Protein AF-A0A7J4R089-F1 (afdb_monomer_lite)

Secondary structure (DSSP, 8-state):
-GGGTSSB-TTPPEEEEEGGGGS-TT-S-----EEEEE------HHHHHHHHHHSEEPPPTTTGGGGT--SPSSBTTTBT-EE-GGGT--HHHHHS--S----S--SEEEEETTPBSSS-HHHHHHHT--SS-HHHHHHHS----TTB---EE-TT-EEEEEEEBPTTPPEEEEEEEPPPPTTSPPPEEEEEEE-TTSEEEEEEEE-TTSPEEEEETTS-TT-TTTS---S-SEEEEEE-TTTTTT--EEEEEEEEEE----SSTT-BSTT-SBEEEEEEEESB-S--SS---SSSSSS-TTT-SSTTS--TTT-SS-SSSPP-SS-SSS-TTT-S-TTPPTTS-B-TTSPBPPPPPPEEEE-HHHHT---SSEEEEEEEEE-SS-EEEEEEEEESSSSPPEEEEEEEEE-SS--EEEEEEHHHHTTTS---EEEEEEEEEEE----SSS---EEEEEPPPEEE-PPPP------------TTSSHHHHHHHHHHHHHHHHHHHHHTTS--

Sequence (511 aa):
MVQEGWLTGHNESLSEHNLGDRSPWFEPDTSQRTVLLGNGFVPSAPMTKALMSLSTTPLNEEFRNNGQGGSTAPNNYDGWGLLNLSEILDFERLKQTSEDIERPVSNVWIHDSYRLIGTNPSDHLAERKNDMQPIEYLMENVWDGTGAIGPFISTGDIFQQRFILQSDESLDVRLSFQAKPEPHLVDDVQLMVRLPDGRFAVGENYRQDGRSMLYYDFADHLNTTVFPSSNETTVGIHLDAGTLTDVDYVDVMVIGRYVAPGNQPGTLGVEGNRIGFALAVQGVEIDPLNHSDGDGDGISYEQDSCPFTNALGWDLDSDGCIDDNDADGVDDNVDACLLTPRQVPVEVSGCSQQNDAPRIFLDESVLMSHDNETISILFSILDDDVVNATIVLQSDGLPTKRVDVCSLLITNDSWKTCDVVIDQDFFPLNAEGNWTALILATDLNSSSWTTPASTSYRSDTLTIHPNEPVLATYRNSDSLPAIAILTSITVAVLLGFIAQYVAYRKEKEGI

pLDDT: mean 84.4, std 13.25, range [34.41, 98.44]

Foldseek 3Di:
DQQFQLAAAAPFDWDKDQQQVVDPPPDPQGARDIEIGGNGFDADPQQVLQVQLQQADWDDQCPPPPGPGWFIPPDPGQHSHHGHNCSQFPPVVNSDHDPDHYRRRFFKHKDWQLGFDPDHPVVVLVVQADPPHRPVSCVVDFALSPRGPDDWDFAFDKDKDKFFFAAQFKKKKKKAWDAADPPDDGFFKKKKKAFPVQKIFIWPAADSHRATDIDGNVDDPLPCVVVPGDNDRMTMHIGHNVNCVVTGMMMIMIHRNHQDAACDESGDHDRYRIIIMMMMMGRGGNDPPDFPQPCPQPHRPVQAPCSNDNQNPQDPPRSNDGDLQQPLPAGPVQAPCSNAHPPADADNNRHGDEADAKDKDWDCVQQADDPLFKGKTKIWIDHPAWKWKWKWKWAPDVVIDIFTFDIDTDDDTDIDITMDGQVPRCPPHHPAAKIKMKMKIWGPDPDPRYDIHIDIDIDDIHGRDHDDPPPPPPDDDPDDDPPPPVVVVVVVVVVVVVVVVVVVVCVVPDD

Radius of gyration: 45.49 Å; chains: 1; bounding box: 133×90×108 Å

Structure (mmCIF, N/CA/C/O backbone):
data_AF-A0A7J4R089-F1
#
_entry.id   AF-A0A7J4R089-F1
#
loop_
_atom_site.group_PDB
_atom_site.id
_atom_site.type_symbol
_atom_site.label_atom_id
_atom_site.label_alt_id
_atom_site.label_comp_id
_atom_site.label_asym_id
_atom_site.label_entity_id
_atom_site.label_seq_id
_atom_site.pdbx_PDB_ins_code
_atom_site.Cartn_x
_atom_site.Cartn_y
_atom_site.Cartn_z
_atom_site.occupancy
_atom_site.B_iso_or_equiv
_atom_site.auth_seq_id
_atom_site.auth_comp_id
_atom_site.auth_asym_id
_atom_site.auth_atom_id
_atom_site.pdbx_PDB_model_num
ATOM 1 N N . MET A 1 1 ? 16.498 4.284 -20.993 1.00 90.06 1 MET A N 1
ATOM 2 C CA . MET A 1 1 ? 16.612 4.635 -19.558 1.00 90.06 1 MET A CA 1
ATOM 3 C C . MET A 1 1 ? 16.460 3.411 -18.662 1.00 90.06 1 MET A C 1
ATOM 5 O O . MET A 1 1 ? 17.479 2.988 -18.142 1.00 90.06 1 MET A O 1
ATOM 9 N N . VAL A 1 2 ? 15.283 2.774 -18.546 1.00 93.88 2 VAL A N 1
ATOM 10 C CA . VAL A 1 2 ? 15.099 1.584 -17.671 1.00 93.88 2 VAL A CA 1
ATOM 11 C C . VAL A 1 2 ? 16.041 0.421 -18.022 1.00 93.88 2 VAL A C 1
ATOM 13 O O . VAL A 1 2 ? 16.812 -0.017 -17.179 1.00 93.88 2 VAL A O 1
ATOM 16 N N . GLN A 1 3 ? 16.066 -0.023 -19.286 1.00 92.75 3 GLN A N 1
ATOM 17 C CA . GLN A 1 3 ? 16.964 -1.102 -19.755 1.00 92.75 3 GLN A CA 1
ATOM 18 C C . GLN A 1 3 ? 18.449 -0.828 -19.526 1.00 92.75 3 GLN A C 1
ATOM 20 O O . GLN A 1 3 ? 19.247 -1.750 -19.449 1.00 92.75 3 GLN A O 1
ATOM 25 N N . GLU A 1 4 ? 18.815 0.444 -19.459 1.00 91.19 4 GLU A N 1
ATOM 26 C CA . GLU A 1 4 ? 20.197 0.876 -19.328 1.00 91.19 4 GLU A CA 1
ATOM 27 C C . GLU A 1 4 ? 20.597 1.172 -17.878 1.00 91.19 4 GLU A C 1
ATOM 29 O O . GLU A 1 4 ? 21.750 1.547 -17.666 1.00 91.19 4 GLU A O 1
ATOM 34 N N . GLY A 1 5 ? 19.668 1.028 -16.923 1.00 91.31 5 GLY A N 1
ATOM 35 C CA . GLY A 1 5 ? 19.924 1.206 -15.494 1.00 91.31 5 GLY A CA 1
ATOM 36 C C . GLY A 1 5 ? 19.805 2.636 -14.968 1.00 91.31 5 GLY A C 1
ATOM 37 O O . GLY A 1 5 ? 20.190 2.889 -13.834 1.00 91.31 5 GLY A O 1
ATOM 38 N N . TRP A 1 6 ? 19.293 3.581 -15.763 1.00 92.06 6 TRP A N 1
ATOM 39 C CA . TRP A 1 6 ? 19.149 4.986 -15.339 1.00 92.06 6 TRP A CA 1
ATOM 40 C C . TRP A 1 6 ? 18.052 5.208 -14.299 1.00 92.06 6 TRP A C 1
ATOM 42 O O . TRP A 1 6 ? 18.068 6.215 -13.605 1.00 92.06 6 TRP A O 1
ATOM 52 N N . LEU A 1 7 ? 17.077 4.302 -14.252 1.00 93.25 7 LEU A N 1
ATOM 53 C CA . LEU A 1 7 ? 15.963 4.310 -13.315 1.00 93.25 7 LEU A CA 1
ATOM 54 C C . LEU A 1 7 ? 15.980 2.971 -12.593 1.00 93.25 7 LEU A C 1
ATOM 56 O O . LEU A 1 7 ? 16.128 1.935 -13.249 1.00 93.25 7 LEU A O 1
ATOM 60 N N . THR A 1 8 ? 15.830 3.004 -11.276 1.00 88.25 8 THR A N 1
ATOM 61 C CA . THR A 1 8 ? 15.967 1.829 -10.413 1.00 88.25 8 THR A CA 1
ATOM 62 C C . THR A 1 8 ? 14.798 1.730 -9.447 1.00 88.25 8 THR A C 1
ATOM 64 O O . THR A 1 8 ? 14.272 2.747 -8.995 1.00 88.25 8 THR A O 1
ATOM 67 N N . GLY A 1 9 ? 14.408 0.502 -9.127 1.00 81.31 9 GLY A N 1
ATOM 68 C CA . GLY A 1 9 ? 13.539 0.209 -7.997 1.00 81.31 9 GLY A CA 1
ATOM 69 C C . GLY A 1 9 ? 14.310 0.049 -6.692 1.00 81.31 9 GLY A C 1
ATOM 70 O O . GLY A 1 9 ? 15.440 0.521 -6.548 1.00 81.31 9 GLY A O 1
ATOM 71 N N . HIS A 1 10 ? 13.679 -0.634 -5.740 1.00 69.00 10 HIS A N 1
ATOM 72 C CA . HIS A 1 10 ? 14.247 -0.893 -4.421 1.00 69.00 10 HIS A CA 1
ATOM 73 C C . HIS A 1 10 ? 15.416 -1.890 -4.496 1.00 69.00 10 HIS A C 1
ATOM 75 O O . HIS A 1 10 ? 15.342 -2.872 -5.238 1.00 69.00 10 HIS A O 1
ATOM 81 N N . ASN A 1 11 ? 16.473 -1.631 -3.719 1.00 66.75 11 ASN A N 1
ATOM 82 C CA . ASN A 1 11 ? 17.619 -2.525 -3.514 1.00 66.75 11 ASN A CA 1
ATOM 83 C C . ASN A 1 11 ? 18.284 -3.040 -4.813 1.00 66.75 11 ASN A C 1
ATOM 85 O O . ASN A 1 11 ? 18.638 -4.212 -4.961 1.00 66.75 11 ASN A O 1
ATOM 89 N N . GLU A 1 12 ? 18.428 -2.162 -5.811 1.00 75.38 12 GLU A N 1
ATOM 90 C CA . GLU A 1 12 ? 19.169 -2.491 -7.029 1.00 75.38 12 GLU A CA 1
ATOM 91 C C . GLU A 1 12 ? 20.666 -2.227 -6.865 1.00 75.38 12 GLU A C 1
ATOM 93 O O . GLU A 1 12 ? 21.086 -1.129 -6.498 1.00 75.38 12 GLU A O 1
ATOM 98 N N . SER A 1 13 ? 21.485 -3.219 -7.227 1.00 81.31 13 SER A N 1
ATOM 99 C CA . SER A 1 13 ? 22.936 -3.052 -7.280 1.00 81.31 13 SER A CA 1
ATOM 100 C C . SER A 1 13 ? 23.317 -2.011 -8.328 1.00 81.31 13 SER A C 1
ATOM 102 O O . SER A 1 13 ? 22.914 -2.127 -9.490 1.00 81.31 13 SER A O 1
ATOM 104 N N . LEU A 1 14 ? 24.151 -1.056 -7.933 1.00 86.94 14 LEU A N 1
ATOM 105 C CA . LEU A 1 14 ? 24.713 -0.063 -8.833 1.00 86.94 14 LEU A CA 1
ATOM 106 C C . LEU A 1 14 ? 26.119 -0.438 -9.283 1.00 86.94 14 LEU A C 1
ATOM 108 O O . LEU A 1 14 ? 26.914 -0.979 -8.513 1.00 86.94 14 LEU A O 1
ATOM 112 N N . SER A 1 15 ? 26.452 -0.050 -10.507 1.00 89.50 15 SER A N 1
ATOM 113 C CA . SER A 1 15 ? 27.813 -0.085 -11.026 1.00 89.50 15 SER A CA 1
ATOM 114 C C . SER A 1 15 ? 28.201 1.235 -11.673 1.00 89.50 15 SER A C 1
ATOM 116 O O . SER A 1 15 ? 27.365 1.977 -12.191 1.00 89.50 15 SER A O 1
ATOM 118 N N . GLU A 1 16 ? 29.498 1.519 -11.651 1.00 91.44 16 GLU A N 1
ATOM 119 C CA . GLU A 1 16 ? 30.081 2.674 -12.320 1.00 91.44 16 GLU A CA 1
ATOM 120 C C . GLU A 1 16 ? 30.037 2.513 -13.844 1.00 91.44 16 GLU A C 1
ATOM 122 O O . GLU A 1 16 ? 30.461 1.497 -14.400 1.00 91.44 16 GLU A O 1
ATOM 127 N N . HIS A 1 17 ? 29.565 3.548 -14.535 1.00 90.06 17 HIS A N 1
ATOM 128 C CA . HIS A 1 17 ? 29.560 3.626 -15.991 1.00 90.06 17 HIS A CA 1
ATOM 129 C C . HIS A 1 17 ? 30.117 4.963 -16.466 1.00 90.06 17 HIS A C 1
ATOM 131 O O . HIS A 1 17 ? 29.687 6.020 -16.010 1.00 90.06 17 HIS A O 1
ATOM 137 N N . ASN A 1 18 ? 31.032 4.918 -17.433 1.00 88.12 18 ASN A N 1
ATOM 138 C CA . ASN A 1 18 ? 31.527 6.112 -18.106 1.00 88.12 18 ASN A CA 1
ATOM 139 C C . ASN A 1 18 ? 30.521 6.559 -19.182 1.00 88.12 18 ASN A C 1
ATOM 141 O O . ASN A 1 18 ? 30.141 5.775 -20.056 1.00 88.12 18 ASN A O 1
ATOM 145 N N . LEU A 1 19 ? 30.085 7.820 -19.126 1.00 84.75 19 LEU A N 1
ATOM 146 C CA . LEU A 1 19 ? 29.141 8.385 -20.096 1.00 84.75 19 LEU A CA 1
ATOM 147 C C . LEU A 1 19 ? 29.728 8.510 -21.508 1.00 84.75 19 LEU A C 1
ATOM 149 O O . LEU A 1 19 ? 28.985 8.448 -22.491 1.00 84.75 19 LEU A O 1
ATOM 153 N N . GLY A 1 20 ? 31.050 8.620 -21.631 1.00 79.56 20 GLY A N 1
ATOM 154 C CA . GLY A 1 20 ? 31.743 8.625 -22.914 1.00 79.56 20 GLY A CA 1
ATOM 155 C C . GLY A 1 20 ? 31.517 7.348 -23.720 1.00 79.56 20 GLY A C 1
ATOM 156 O O . GLY A 1 20 ? 31.314 7.421 -24.929 1.00 79.56 20 GLY A O 1
ATOM 157 N N . ASP A 1 21 ? 31.429 6.198 -23.050 1.00 80.50 21 ASP A N 1
ATOM 158 C CA . ASP A 1 21 ? 31.185 4.903 -23.698 1.00 80.50 21 ASP A CA 1
ATOM 159 C C . ASP A 1 21 ? 29.719 4.709 -24.122 1.00 80.50 21 ASP A C 1
ATOM 161 O O . ASP A 1 21 ? 29.405 3.826 -24.922 1.00 80.50 21 ASP A O 1
ATOM 165 N N . ARG A 1 22 ? 28.810 5.532 -23.585 1.00 77.81 22 ARG A N 1
ATOM 166 C CA . ARG A 1 22 ? 27.362 5.487 -23.850 1.00 77.81 22 ARG A CA 1
ATOM 167 C C . ARG A 1 22 ? 26.871 6.631 -24.735 1.00 77.81 22 ARG A C 1
ATOM 169 O O . ARG A 1 22 ? 25.691 6.678 -25.079 1.00 77.81 22 ARG A O 1
ATOM 176 N N . SER A 1 23 ? 27.753 7.552 -25.109 1.00 74.00 23 SER A N 1
ATOM 177 C CA . SER A 1 23 ? 27.382 8.699 -25.929 1.00 74.00 23 SER A CA 1
ATOM 178 C C . SER A 1 23 ? 27.020 8.257 -27.355 1.00 74.00 23 SER A C 1
ATOM 180 O O . SER A 1 23 ? 27.708 7.411 -27.935 1.00 74.00 23 SER A O 1
ATOM 182 N N . PRO A 1 24 ? 25.951 8.809 -27.961 1.00 76.81 24 PRO A N 1
ATOM 183 C CA . PRO A 1 24 ? 25.612 8.519 -29.347 1.00 76.81 24 PRO A CA 1
ATOM 184 C C . PRO A 1 24 ? 26.762 8.880 -30.289 1.00 76.81 24 PRO A C 1
ATOM 186 O O . PRO A 1 24 ? 27.432 9.891 -30.112 1.00 76.81 24 PRO A O 1
ATOM 189 N N . TRP A 1 25 ? 26.927 8.108 -31.364 1.00 76.25 25 TRP A N 1
ATOM 190 C CA . TRP A 1 25 ? 28.008 8.286 -32.347 1.00 76.25 25 TRP A CA 1
ATOM 191 C C . TRP A 1 25 ? 28.062 9.675 -33.017 1.00 76.25 25 TRP A C 1
ATOM 193 O O . TRP A 1 25 ? 29.055 10.001 -33.665 1.00 76.25 25 TRP A O 1
ATOM 203 N N . PHE A 1 26 ? 26.990 10.464 -32.918 1.00 78.38 26 PHE A N 1
ATOM 204 C CA . PHE A 1 26 ? 26.873 11.803 -33.495 1.00 78.38 26 PHE A CA 1
ATOM 205 C C . PHE A 1 26 ? 27.144 12.938 -32.496 1.00 78.38 26 PHE A C 1
ATOM 207 O O . PHE A 1 26 ? 27.123 14.092 -32.919 1.00 78.38 26 PHE A O 1
ATOM 214 N N . GLU A 1 27 ? 27.386 12.645 -31.214 1.00 74.50 27 GLU A N 1
ATOM 215 C CA . GLU A 1 27 ? 27.760 13.649 -30.212 1.00 74.50 27 GLU A CA 1
ATOM 216 C C . GLU A 1 27 ? 29.289 13.805 -30.162 1.00 74.50 27 GLU A C 1
ATOM 218 O O . GLU A 1 27 ? 29.989 12.870 -29.766 1.00 74.50 27 GLU A O 1
ATOM 223 N N . PRO A 1 28 ? 29.842 14.948 -30.616 1.00 62.72 28 PRO A N 1
ATOM 224 C CA . PRO A 1 28 ? 31.286 15.142 -30.708 1.00 62.72 28 PRO A CA 1
ATOM 225 C C . PRO A 1 28 ? 31.948 15.475 -29.365 1.00 62.72 28 PRO A C 1
ATOM 227 O O . PRO A 1 28 ? 33.174 15.399 -29.287 1.00 62.72 28 PRO A O 1
ATOM 230 N N . ASP A 1 29 ? 31.174 15.863 -28.345 1.00 65.62 29 ASP A N 1
ATOM 231 C CA . AS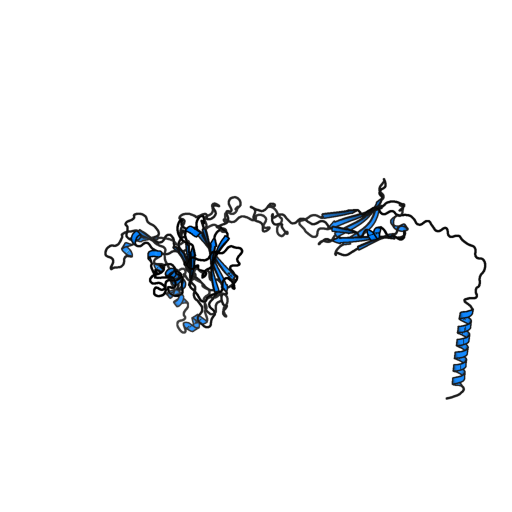P A 1 29 ? 31.678 16.305 -27.042 1.00 65.62 29 ASP A CA 1
ATOM 232 C C . ASP A 1 29 ? 31.126 15.409 -25.929 1.00 65.62 29 ASP A C 1
ATOM 234 O O . ASP A 1 29 ? 30.063 15.638 -25.352 1.00 65.62 29 ASP A O 1
ATOM 238 N N . THR A 1 30 ? 31.826 14.306 -25.680 1.00 62.72 30 THR A N 1
A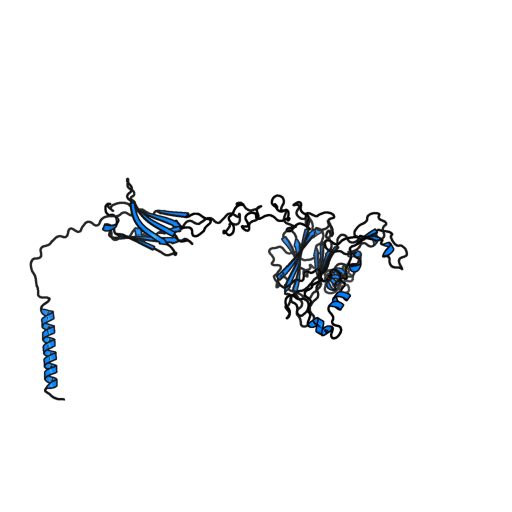TOM 239 C CA . THR A 1 30 ? 31.412 13.320 -24.683 1.00 62.72 30 THR A CA 1
ATOM 240 C C . THR A 1 30 ? 31.969 13.699 -23.316 1.00 62.72 30 THR A C 1
ATOM 242 O O . THR A 1 30 ? 33.193 13.687 -23.130 1.00 62.72 30 THR A O 1
ATOM 245 N N . SER A 1 31 ? 31.102 13.987 -22.343 1.00 65.00 31 SER A N 1
ATOM 246 C CA . SER A 1 31 ? 31.549 14.161 -20.961 1.00 65.00 31 SER A CA 1
ATOM 247 C C . SER A 1 31 ? 32.170 12.847 -20.464 1.00 65.00 31 SER A C 1
ATOM 249 O O . SER A 1 31 ? 31.567 11.779 -20.536 1.00 65.00 31 SER A O 1
ATOM 251 N N . GLN A 1 32 ? 33.408 12.904 -19.966 1.00 71.75 32 GLN A N 1
ATOM 252 C CA . GLN A 1 32 ? 34.131 11.748 -19.404 1.00 71.75 32 GLN A CA 1
ATOM 253 C C . GLN A 1 32 ? 33.674 11.426 -17.969 1.00 71.75 32 GLN A C 1
ATOM 255 O O . GLN A 1 32 ? 34.453 10.946 -17.149 1.00 71.75 32 GLN A O 1
ATOM 260 N N . ARG A 1 33 ? 32.425 11.763 -17.637 1.00 83.75 33 ARG A N 1
ATOM 261 C CA . ARG A 1 33 ? 31.875 11.628 -16.292 1.00 83.75 33 ARG A CA 1
ATOM 262 C C . ARG A 1 33 ? 31.498 10.172 -16.032 1.00 83.75 33 ARG A C 1
ATOM 264 O O . ARG A 1 33 ? 30.890 9.523 -16.884 1.00 83.75 33 ARG A O 1
ATOM 271 N N . THR A 1 34 ? 31.824 9.688 -14.841 1.00 87.62 34 THR A N 1
ATOM 272 C CA . THR A 1 34 ? 31.369 8.388 -14.340 1.00 87.62 34 THR A CA 1
ATOM 273 C C . THR A 1 34 ? 30.091 8.575 -13.526 1.00 87.62 34 THR A C 1
ATOM 275 O O . THR A 1 34 ? 29.988 9.512 -12.737 1.00 87.62 34 THR A O 1
ATOM 278 N N . VAL A 1 35 ? 29.111 7.699 -13.729 1.00 89.00 35 VAL A N 1
ATOM 279 C CA . VAL A 1 35 ? 27.814 7.710 -13.035 1.00 89.00 35 VAL A CA 1
ATOM 280 C C . VAL A 1 35 ? 27.480 6.328 -12.480 1.00 89.00 35 VAL A C 1
ATOM 282 O O . VAL A 1 35 ? 27.971 5.323 -12.997 1.00 89.00 35 VAL A O 1
ATOM 285 N N . LEU A 1 36 ? 26.626 6.273 -11.457 1.00 88.88 36 LEU A N 1
ATOM 286 C CA . LEU A 1 36 ? 26.082 5.022 -10.924 1.00 88.88 36 LEU A CA 1
ATOM 287 C C . LEU A 1 36 ? 24.778 4.675 -11.644 1.00 88.88 36 LEU A C 1
ATOM 289 O O . LEU A 1 36 ? 23.828 5.456 -11.604 1.00 88.88 36 LEU A O 1
ATOM 293 N N . LEU A 1 37 ? 24.731 3.507 -12.286 1.00 90.81 37 LEU A N 1
ATOM 294 C CA . LEU A 1 37 ? 23.523 2.967 -12.923 1.00 90.81 37 LEU A CA 1
ATOM 295 C C . LEU A 1 37 ? 23.240 1.564 -12.385 1.00 90.81 37 LEU A C 1
ATOM 297 O O . LEU A 1 37 ? 24.166 0.839 -12.023 1.00 90.81 37 LEU A O 1
ATOM 301 N N . GLY A 1 38 ? 21.966 1.182 -12.354 1.00 89.94 38 GLY A N 1
ATOM 302 C CA . GLY A 1 38 ? 21.552 -0.181 -12.034 1.00 89.94 38 GLY A CA 1
ATOM 303 C C . GLY A 1 38 ? 21.805 -1.168 -13.178 1.00 89.94 38 GLY A C 1
ATOM 304 O O . GLY A 1 38 ? 22.219 -0.800 -14.278 1.00 89.94 38 GLY A O 1
ATOM 305 N N . ASN A 1 39 ? 21.471 -2.439 -12.952 1.00 89.00 39 ASN A N 1
ATOM 306 C CA . ASN A 1 39 ? 21.566 -3.475 -13.992 1.00 89.00 39 ASN A CA 1
ATOM 307 C C . ASN A 1 39 ? 20.574 -3.258 -15.147 1.00 89.00 39 ASN A C 1
ATOM 309 O O . ASN A 1 39 ? 20.818 -3.698 -16.269 1.00 89.00 39 ASN A O 1
ATOM 313 N N . GLY A 1 40 ? 19.453 -2.586 -14.864 1.00 91.25 40 GLY A N 1
ATOM 314 C CA . GLY A 1 40 ? 18.374 -2.368 -15.818 1.00 91.25 40 GLY A CA 1
ATOM 315 C C . GLY A 1 40 ? 17.572 -3.633 -16.136 1.00 91.25 40 GLY A C 1
ATOM 316 O O . GLY A 1 40 ? 17.917 -4.754 -15.760 1.00 91.25 40 GLY A O 1
ATOM 317 N N . PHE A 1 41 ? 16.441 -3.440 -16.808 1.00 93.31 41 PHE A N 1
ATOM 318 C CA . PHE A 1 41 ? 15.572 -4.520 -17.279 1.00 93.31 41 PHE A CA 1
ATOM 319 C C . PHE A 1 41 ? 14.690 -4.041 -18.436 1.00 93.31 41 PHE A C 1
ATOM 321 O O . PHE A 1 41 ? 14.542 -2.841 -18.670 1.00 93.31 41 PHE A O 1
ATOM 328 N N . VAL A 1 42 ? 14.091 -4.974 -19.181 1.00 95.31 42 VAL A N 1
ATOM 329 C CA . VAL A 1 42 ? 13.112 -4.638 -20.225 1.00 95.31 42 VAL A CA 1
ATOM 330 C C . VAL A 1 42 ? 11.795 -4.215 -19.560 1.00 95.31 42 VAL A C 1
ATOM 332 O O . VAL A 1 42 ? 11.148 -5.078 -18.968 1.00 95.31 42 VAL A O 1
ATOM 335 N N . PRO A 1 43 ? 11.384 -2.932 -19.640 1.00 95.81 43 PRO A N 1
ATOM 336 C CA . PRO A 1 43 ? 10.177 -2.471 -18.970 1.00 95.81 43 PRO A CA 1
ATOM 337 C C . PRO A 1 43 ? 8.931 -3.046 -19.634 1.00 95.81 43 PRO A C 1
ATOM 339 O O . PRO A 1 43 ? 8.863 -3.213 -20.856 1.00 95.81 43 PRO A O 1
ATOM 342 N N . SER A 1 44 ? 7.908 -3.282 -18.827 1.00 96.25 44 SER A N 1
ATOM 343 C CA . SER A 1 44 ? 6.578 -3.616 -19.299 1.00 96.25 44 SER A CA 1
ATOM 344 C C . SER A 1 44 ? 5.895 -2.415 -19.959 1.00 96.25 44 SER A C 1
ATOM 346 O O . SER A 1 44 ? 6.308 -1.254 -19.826 1.00 96.25 44 SER A O 1
ATOM 348 N N . ALA A 1 45 ? 4.811 -2.684 -20.691 1.00 96.31 45 ALA A N 1
ATOM 349 C CA . ALA A 1 45 ? 3.983 -1.618 -21.248 1.00 96.31 45 ALA A CA 1
ATOM 350 C C . ALA A 1 45 ? 3.408 -0.690 -20.151 1.00 96.31 45 ALA A C 1
ATOM 352 O O . ALA A 1 45 ? 3.509 0.525 -20.328 1.00 96.31 45 ALA A O 1
ATOM 353 N N . PRO A 1 46 ? 2.886 -1.202 -19.013 1.00 97.69 46 PRO A N 1
ATOM 354 C CA . PRO A 1 46 ? 2.541 -0.377 -17.857 1.00 97.69 46 PRO A CA 1
ATOM 355 C C . PRO A 1 46 ? 3.681 0.516 -17.372 1.00 97.69 46 PRO A C 1
ATOM 357 O O . PRO A 1 46 ? 3.485 1.718 -17.235 1.00 97.69 46 PRO A O 1
ATOM 360 N N . MET A 1 47 ? 4.887 -0.026 -17.182 1.00 97.94 47 MET A N 1
ATOM 361 C CA . MET A 1 47 ? 6.026 0.769 -16.702 1.00 97.94 47 MET A CA 1
ATOM 362 C C . MET A 1 47 ? 6.375 1.897 -17.671 1.00 97.94 47 MET A C 1
ATOM 364 O O . MET A 1 47 ? 6.580 3.043 -17.276 1.00 97.94 47 MET A O 1
ATOM 368 N N . THR A 1 48 ? 6.355 1.594 -18.967 1.00 97.06 48 THR A N 1
ATOM 369 C CA . THR A 1 48 ? 6.579 2.602 -20.005 1.00 97.06 48 THR A CA 1
ATOM 370 C C . THR A 1 48 ? 5.517 3.705 -19.953 1.00 97.06 48 THR A C 1
ATOM 372 O O . THR A 1 48 ? 5.867 4.880 -20.014 1.00 97.06 48 THR A O 1
ATOM 375 N N . LYS A 1 49 ? 4.232 3.353 -19.800 1.00 97.25 49 LYS A N 1
ATOM 376 C CA . LYS A 1 49 ? 3.136 4.329 -19.672 1.00 97.25 49 LYS A CA 1
ATOM 377 C C . LYS A 1 49 ? 3.270 5.190 -18.416 1.00 97.25 49 LYS A C 1
ATOM 379 O O . LYS A 1 49 ? 3.157 6.408 -18.525 1.00 97.25 49 LYS A O 1
ATOM 384 N N . ALA A 1 50 ? 3.545 4.579 -17.263 1.00 98.00 50 ALA A N 1
ATOM 385 C CA . ALA A 1 50 ? 3.725 5.287 -15.998 1.00 98.00 50 ALA A CA 1
ATOM 386 C C . ALA A 1 50 ? 4.848 6.329 -16.116 1.00 98.00 50 ALA A C 1
ATOM 388 O O . ALA A 1 50 ? 4.622 7.512 -15.868 1.00 98.00 50 ALA A O 1
ATOM 389 N N . LEU A 1 51 ? 6.017 5.930 -16.624 1.00 97.81 51 LEU A N 1
ATOM 390 C CA . LEU A 1 51 ? 7.149 6.837 -16.827 1.00 97.81 51 LEU A CA 1
ATOM 391 C C . LEU A 1 51 ? 6.888 7.914 -17.880 1.00 97.81 51 LEU A C 1
ATOM 393 O O . LEU A 1 51 ? 7.280 9.063 -17.686 1.00 97.81 51 LEU A O 1
ATOM 397 N N . MET A 1 52 ? 6.209 7.582 -18.981 1.00 96.38 52 MET A N 1
ATOM 398 C CA . MET A 1 52 ? 5.815 8.581 -19.979 1.00 96.38 52 MET A CA 1
ATOM 399 C C . MET A 1 52 ? 4.869 9.623 -19.386 1.00 96.38 52 MET A C 1
ATOM 401 O O . MET A 1 52 ? 5.026 10.791 -19.698 1.00 96.38 52 MET A O 1
ATOM 405 N N . SER A 1 53 ? 3.929 9.218 -18.526 1.00 96.00 53 SER A N 1
ATOM 406 C CA . SER A 1 53 ? 3.005 10.133 -17.835 1.00 96.00 53 SER A CA 1
ATOM 407 C C . SER A 1 53 ? 3.637 10.917 -16.681 1.00 96.00 53 SER A C 1
ATOM 409 O O . SER A 1 53 ? 3.070 11.910 -16.229 1.00 96.00 53 SER A O 1
ATOM 411 N N . LEU A 1 54 ? 4.777 10.452 -16.166 1.00 96.56 54 LEU A N 1
ATOM 412 C CA . LEU A 1 54 ? 5.568 11.149 -15.153 1.00 96.56 54 LEU A CA 1
ATOM 413 C C . LEU A 1 54 ? 6.470 12.205 -15.807 1.00 96.56 54 LEU A C 1
ATOM 415 O O . LEU A 1 54 ? 6.593 13.315 -15.316 1.00 96.56 54 LEU A O 1
ATOM 419 N N . SER A 1 55 ? 7.043 11.881 -16.969 1.00 96.06 55 SER A N 1
ATOM 420 C CA . SER A 1 55 ? 7.940 12.755 -17.738 1.00 96.06 55 SER A CA 1
ATOM 421 C C . SER A 1 55 ? 7.197 13.744 -18.637 1.00 96.06 55 SER A C 1
ATOM 423 O O . SER A 1 55 ? 7.548 13.903 -19.804 1.00 96.06 55 SER A O 1
ATOM 425 N N . THR A 1 56 ? 6.151 14.402 -18.141 1.00 94.94 56 THR A N 1
ATOM 426 C CA . THR A 1 56 ? 5.384 15.384 -18.923 1.00 94.94 56 THR A CA 1
ATOM 427 C C . THR A 1 56 ? 5.390 16.763 -18.293 1.00 94.94 56 THR A C 1
ATOM 429 O O . THR A 1 56 ? 5.099 16.902 -17.111 1.00 94.94 56 THR A O 1
ATOM 432 N N . THR A 1 57 ? 5.567 17.794 -19.114 1.00 92.88 57 THR A N 1
ATOM 433 C CA . THR A 1 57 ? 5.320 19.182 -18.718 1.00 92.88 57 THR A CA 1
ATOM 434 C C . THR A 1 57 ? 3.891 19.586 -19.112 1.00 92.88 57 THR A C 1
ATOM 436 O O . THR A 1 57 ? 3.496 19.384 -20.271 1.00 92.88 57 THR A O 1
ATOM 439 N N . PRO A 1 58 ? 3.096 20.190 -18.211 1.00 90.06 58 PRO A N 1
ATOM 440 C CA . PRO A 1 58 ? 1.784 20.726 -18.561 1.00 90.06 58 PRO A CA 1
ATOM 441 C C . PRO A 1 58 ? 1.865 21.805 -19.651 1.00 90.06 58 PRO A C 1
ATOM 443 O O . PRO A 1 58 ? 2.759 22.650 -19.652 1.00 90.06 58 PRO A O 1
ATOM 446 N N . LEU A 1 59 ? 0.896 21.817 -20.570 1.00 89.00 59 LEU A N 1
ATOM 447 C CA . LEU A 1 59 ? 0.796 22.862 -21.592 1.00 89.00 59 LEU A CA 1
ATOM 448 C C . LEU A 1 59 ? 0.425 24.211 -20.964 1.00 89.00 59 LEU A C 1
ATOM 450 O O . LEU A 1 59 ? -0.439 24.280 -20.085 1.00 89.00 59 LEU A O 1
ATOM 454 N N . ASN A 1 60 ? 1.023 25.293 -21.467 1.00 87.19 60 ASN A N 1
ATOM 455 C CA . ASN A 1 60 ? 0.644 26.655 -21.088 1.00 87.19 60 ASN A CA 1
ATOM 456 C C . ASN A 1 60 ? -0.820 26.948 -21.451 1.00 87.19 60 ASN A C 1
ATOM 458 O O . ASN A 1 60 ? -1.345 26.436 -22.443 1.00 87.19 60 ASN A O 1
ATOM 462 N N . GLU A 1 61 ? -1.455 27.841 -20.687 1.00 85.62 61 GLU A N 1
ATOM 463 C CA . GLU A 1 61 ? -2.866 28.219 -20.864 1.00 85.62 61 GLU A CA 1
ATOM 464 C C . GLU A 1 61 ? -3.185 28.713 -22.289 1.00 85.62 61 GLU A C 1
ATOM 466 O O . GLU A 1 61 ? -4.261 28.428 -22.809 1.00 85.62 61 GLU A O 1
ATOM 471 N N . GLU A 1 62 ? -2.227 29.369 -22.956 1.00 88.06 62 GLU A N 1
ATOM 472 C CA . GLU A 1 62 ? -2.351 29.846 -24.345 1.00 88.06 62 GLU A CA 1
ATOM 473 C C . GLU A 1 62 ? -2.565 28.718 -25.372 1.00 88.06 62 GLU A C 1
ATOM 475 O O . GLU A 1 62 ? -3.178 28.945 -26.412 1.00 88.06 62 GLU A O 1
ATOM 480 N N . PHE A 1 63 ? -2.085 27.503 -25.098 1.00 86.62 63 PHE A N 1
ATOM 481 C CA . PHE A 1 63 ? -2.202 26.360 -26.013 1.00 86.62 63 PHE A CA 1
ATOM 482 C C . PHE A 1 63 ? -3.263 25.352 -25.570 1.00 86.62 63 PHE A C 1
ATOM 484 O O . PHE A 1 63 ? -3.829 24.637 -26.399 1.00 86.62 63 PHE A O 1
ATOM 491 N N . ARG A 1 64 ? -3.567 25.327 -24.272 1.00 86.31 64 ARG A N 1
ATOM 492 C CA . ARG A 1 64 ? -4.538 24.423 -23.659 1.00 86.31 64 ARG A CA 1
ATOM 493 C C . ARG A 1 64 ? -5.921 24.564 -24.284 1.00 86.31 64 ARG A C 1
ATOM 495 O O . ARG A 1 64 ? -6.417 25.680 -24.459 1.00 86.31 64 ARG A O 1
ATOM 502 N N . ASN A 1 65 ? -6.545 23.430 -24.611 1.00 84.88 65 ASN A N 1
ATOM 503 C CA . ASN A 1 65 ? -7.870 23.382 -25.243 1.00 84.88 65 ASN A CA 1
ATOM 504 C C . ASN A 1 65 ? -7.971 24.329 -26.463 1.00 84.88 65 ASN A C 1
ATOM 506 O O . ASN A 1 65 ? -8.887 25.145 -26.575 1.00 84.88 65 ASN A O 1
ATOM 510 N N . ASN A 1 66 ? -6.976 24.276 -27.357 1.00 83.25 66 ASN A N 1
ATOM 511 C CA . ASN A 1 66 ? -6.858 25.170 -28.518 1.00 83.25 66 ASN A CA 1
ATOM 512 C C . ASN A 1 66 ? -6.874 26.671 -28.148 1.00 83.25 66 ASN A C 1
ATOM 514 O O . ASN A 1 66 ? -7.473 27.485 -28.853 1.00 83.25 66 ASN A O 1
ATOM 518 N N . GLY A 1 67 ? -6.245 27.026 -27.026 1.00 82.44 67 GLY A N 1
ATOM 519 C CA . GLY A 1 67 ? -6.154 28.397 -26.515 1.00 82.44 67 GLY A CA 1
ATOM 520 C C . GLY A 1 67 ? -7.409 28.920 -25.824 1.00 82.44 67 GLY A C 1
ATOM 521 O O . GLY A 1 67 ? -7.557 30.127 -25.644 1.00 82.44 67 GLY A O 1
ATOM 522 N N . GLN A 1 68 ? -8.318 28.028 -25.425 1.00 83.12 68 GLN A N 1
ATOM 523 C CA . GLN A 1 68 ? -9.452 28.375 -24.565 1.00 83.12 68 GLN A CA 1
ATOM 524 C C . GLN A 1 68 ? -9.141 28.229 -23.068 1.00 83.12 68 GLN A C 1
ATOM 526 O O . GLN A 1 68 ? -10.025 28.461 -22.243 1.00 83.12 68 GLN A O 1
ATOM 531 N N . GLY A 1 69 ? -7.908 27.854 -22.711 1.00 81.00 69 GLY A N 1
ATOM 532 C CA . GLY A 1 69 ? -7.503 27.626 -21.328 1.00 81.00 69 GLY A CA 1
ATOM 533 C C . GLY A 1 69 ? -8.216 26.419 -20.711 1.00 81.00 69 GLY A C 1
ATOM 534 O O . GLY A 1 69 ? -8.609 25.482 -21.408 1.00 81.00 69 GLY A O 1
ATOM 535 N N . GLY A 1 70 ? -8.376 26.423 -19.388 1.00 78.88 70 GLY A N 1
ATOM 536 C CA . GLY A 1 70 ? -9.019 25.339 -18.635 1.00 78.88 70 GLY A CA 1
ATOM 537 C C . GLY A 1 70 ? -8.124 24.758 -17.543 1.00 78.88 70 GLY A C 1
ATOM 538 O O . GLY A 1 70 ? -7.086 25.336 -17.213 1.00 78.88 70 GLY A O 1
ATOM 539 N N . SER A 1 71 ? -8.526 23.618 -16.978 1.00 80.25 71 SER A N 1
ATOM 540 C CA . SER A 1 71 ? -7.770 22.955 -15.910 1.00 80.25 71 SER A CA 1
ATOM 541 C C . SER A 1 71 ? -6.412 22.467 -16.403 1.00 80.25 71 SER A C 1
ATOM 543 O O . SER A 1 71 ? -6.289 22.004 -17.535 1.00 80.25 71 SER A O 1
ATOM 545 N N . THR A 1 72 ? -5.381 22.567 -15.565 1.00 84.69 72 THR A N 1
ATOM 546 C CA . THR A 1 72 ? -4.062 22.023 -15.929 1.00 84.69 72 THR A CA 1
ATOM 547 C C . THR A 1 72 ? -4.086 20.493 -15.984 1.00 84.69 72 THR A C 1
ATOM 549 O O . THR A 1 72 ? -5.098 19.877 -15.649 1.00 84.69 72 THR A O 1
ATOM 552 N N . ALA A 1 73 ? -3.008 19.893 -16.487 1.00 83.06 73 ALA A N 1
ATOM 553 C CA . ALA A 1 73 ? -2.897 18.445 -16.595 1.00 83.06 73 ALA A CA 1
ATOM 554 C C . ALA A 1 73 ? -2.994 17.767 -15.205 1.00 83.06 73 ALA A C 1
ATOM 556 O O . ALA A 1 73 ? -2.474 18.323 -14.236 1.00 83.06 73 ALA A O 1
ATOM 557 N N . PRO A 1 74 ? -3.630 16.585 -15.105 1.00 88.69 74 PRO A N 1
ATOM 558 C CA . PRO A 1 74 ? -4.251 15.848 -16.203 1.00 88.69 74 PRO A CA 1
ATOM 559 C C . PRO A 1 74 ? -5.609 16.426 -16.638 1.00 88.69 74 PRO A C 1
ATOM 561 O O . PRO A 1 74 ? -6.423 16.851 -15.819 1.00 88.69 74 PRO A O 1
ATOM 564 N N . ASN A 1 75 ? -5.873 16.442 -17.949 1.00 87.44 75 ASN A N 1
ATOM 565 C CA . ASN A 1 75 ? -7.171 16.848 -18.498 1.00 87.44 75 ASN A CA 1
ATOM 566 C C . ASN A 1 75 ? -7.491 16.136 -19.829 1.00 87.44 75 ASN A C 1
ATOM 568 O O . ASN A 1 75 ? -6.618 15.562 -20.473 1.00 87.44 75 ASN A O 1
ATOM 572 N N . ASN A 1 76 ? -8.749 16.205 -20.272 1.00 86.88 76 ASN A N 1
ATOM 573 C CA . ASN A 1 76 ? -9.228 15.480 -21.461 1.00 86.88 76 ASN A CA 1
ATOM 574 C C . ASN A 1 76 ? -8.631 15.952 -22.801 1.00 86.88 76 ASN A C 1
ATOM 576 O O . ASN A 1 76 ? -8.800 15.266 -23.807 1.00 86.88 76 ASN A O 1
ATOM 580 N N . TYR A 1 77 ? -8.006 17.129 -22.849 1.00 87.06 77 TYR A N 1
ATOM 581 C CA . TYR A 1 77 ? -7.447 17.703 -24.076 1.00 87.06 77 TYR A CA 1
ATOM 582 C C . TYR A 1 77 ? -5.948 17.437 -24.190 1.00 87.06 77 TYR A C 1
ATOM 584 O O . TYR A 1 77 ? -5.467 17.034 -25.246 1.00 87.06 77 TYR A O 1
ATOM 592 N N . ASP A 1 78 ? -5.234 17.641 -23.089 1.00 88.25 78 ASP A N 1
ATOM 593 C CA . ASP A 1 78 ? -3.777 17.592 -23.028 1.00 88.25 78 ASP A CA 1
ATOM 594 C C . ASP A 1 78 ? -3.269 16.230 -22.520 1.00 88.25 78 ASP A C 1
ATOM 596 O O . ASP A 1 78 ? -2.072 15.947 -22.585 1.00 88.25 78 ASP A O 1
ATOM 600 N N . GLY A 1 79 ? -4.162 15.387 -21.987 1.00 90.88 79 GLY A N 1
ATOM 601 C CA . GLY A 1 79 ? -3.787 14.188 -21.248 1.00 90.88 79 GLY A CA 1
ATOM 602 C C . GLY A 1 79 ? -2.935 14.566 -20.040 1.00 90.88 79 GLY A C 1
ATOM 603 O O . GLY A 1 79 ? -3.294 15.468 -19.283 1.00 90.88 79 GLY A O 1
ATOM 604 N N . TRP A 1 80 ? -1.787 13.905 -19.898 1.00 92.00 80 TRP A N 1
ATOM 605 C CA . TRP A 1 80 ? -0.783 14.198 -18.870 1.00 92.00 80 TRP A CA 1
ATOM 606 C C . TRP A 1 80 ? 0.109 15.406 -19.204 1.00 92.00 80 TRP A C 1
ATOM 608 O O . TRP A 1 80 ? 0.742 15.961 -18.313 1.00 92.00 80 TRP A O 1
ATOM 618 N N . GLY A 1 81 ? 0.109 15.874 -20.455 1.00 92.31 81 GLY A N 1
ATOM 619 C CA . GLY A 1 81 ? 0.941 16.982 -20.920 1.00 92.31 81 GLY A CA 1
ATOM 620 C C . GLY A 1 81 ? 1.886 16.580 -22.052 1.00 92.31 81 GLY A C 1
ATOM 621 O O . GLY A 1 81 ? 1.733 15.537 -22.689 1.00 92.31 81 GLY A O 1
ATOM 622 N N . LEU A 1 82 ? 2.868 17.439 -22.328 1.00 92.94 82 LEU A N 1
ATOM 623 C CA . LEU A 1 82 ? 3.865 17.219 -23.372 1.00 92.94 82 LEU A CA 1
ATOM 624 C C . LEU A 1 82 ? 5.054 16.442 -22.806 1.00 92.94 82 LEU A C 1
ATOM 626 O O . LEU A 1 82 ? 5.639 16.865 -21.814 1.00 92.94 82 LEU A O 1
ATOM 630 N N . LEU A 1 83 ? 5.445 15.350 -23.466 1.00 95.31 83 LEU A N 1
ATOM 631 C CA . LEU A 1 83 ? 6.613 14.559 -23.072 1.00 95.31 83 LEU A CA 1
ATOM 632 C C . LEU A 1 83 ? 7.880 15.430 -23.012 1.00 95.31 83 LEU A C 1
ATOM 634 O O . LEU A 1 83 ? 8.278 16.036 -24.009 1.00 95.31 83 LEU A O 1
ATOM 638 N N . ASN A 1 84 ? 8.525 15.433 -21.853 1.00 95.31 84 ASN A N 1
ATOM 639 C CA . ASN A 1 84 ? 9.744 16.153 -21.543 1.00 95.31 84 ASN A CA 1
ATOM 640 C C . ASN A 1 84 ? 10.589 15.337 -20.551 1.00 95.31 84 ASN A C 1
ATOM 642 O O . ASN A 1 84 ? 10.324 15.300 -19.352 1.00 95.31 84 ASN A O 1
ATOM 646 N N . LEU A 1 85 ? 11.649 14.694 -21.047 1.00 92.25 85 LEU A N 1
ATOM 647 C CA . LEU A 1 85 ? 12.542 13.892 -20.202 1.00 92.25 85 LEU A CA 1
ATOM 648 C C . LEU A 1 85 ? 13.326 14.732 -19.187 1.00 92.25 85 LEU A C 1
ATOM 650 O O . LEU A 1 85 ? 13.812 14.173 -18.206 1.00 92.25 85 LEU A O 1
ATOM 654 N N . SER A 1 86 ? 13.426 16.048 -19.393 1.00 93.50 86 SER A N 1
ATOM 655 C CA . SER A 1 86 ? 14.083 16.946 -18.442 1.00 93.50 86 SER A CA 1
ATOM 656 C C . SER A 1 86 ? 13.331 17.066 -17.113 1.00 93.50 86 SER A C 1
ATOM 658 O O . SER A 1 86 ? 13.917 17.534 -16.148 1.00 93.50 86 SER A O 1
ATOM 660 N N . GLU A 1 87 ? 12.067 16.623 -17.047 1.00 92.88 87 GLU A N 1
ATOM 661 C CA . GLU A 1 87 ? 11.310 16.520 -15.788 1.00 92.88 87 GLU A CA 1
ATOM 662 C C . GLU A 1 87 ? 11.840 15.400 -14.878 1.00 92.88 87 GLU A C 1
ATOM 664 O O . GLU A 1 87 ? 11.644 15.448 -13.671 1.00 92.88 87 GLU A O 1
ATOM 669 N N . ILE A 1 88 ? 12.516 14.388 -15.440 1.00 92.94 88 ILE A N 1
ATOM 670 C CA . ILE A 1 88 ? 13.064 13.242 -14.689 1.00 92.94 88 ILE A CA 1
ATOM 671 C C . ILE A 1 88 ? 14.597 13.286 -14.616 1.00 92.94 88 ILE A C 1
ATOM 673 O O . ILE A 1 88 ? 15.186 12.761 -13.674 1.00 92.94 88 ILE A O 1
ATOM 677 N N . LEU A 1 89 ? 15.267 13.867 -15.617 1.00 90.50 89 LEU A N 1
ATOM 678 C CA . LEU A 1 89 ? 16.725 13.866 -15.714 1.00 90.50 89 LEU A CA 1
ATOM 679 C C . LEU A 1 89 ? 17.276 15.245 -16.078 1.00 90.50 89 LEU A C 1
ATOM 681 O O . LEU A 1 89 ? 16.989 15.782 -17.147 1.00 90.50 89 LEU A O 1
ATOM 685 N N . ASP A 1 90 ? 18.177 15.765 -15.248 1.00 89.62 90 ASP A N 1
ATOM 686 C CA . ASP A 1 90 ? 18.911 16.993 -15.549 1.00 89.62 90 ASP A CA 1
ATOM 687 C C . ASP A 1 90 ? 20.073 16.724 -16.525 1.00 89.62 90 ASP A C 1
ATOM 689 O O . ASP A 1 90 ? 21.197 16.370 -16.150 1.00 89.62 90 ASP A O 1
ATOM 693 N N . PHE A 1 91 ? 19.798 16.916 -17.815 1.00 86.56 91 PHE A N 1
ATOM 694 C CA . PHE A 1 91 ? 20.793 16.766 -18.877 1.00 86.56 91 PHE A CA 1
ATOM 695 C C . PHE A 1 91 ? 21.928 17.796 -18.813 1.00 86.56 91 PHE A C 1
ATOM 697 O O . PHE A 1 91 ? 23.018 17.521 -19.317 1.00 86.56 91 PHE A O 1
ATOM 704 N N . GLU A 1 92 ? 21.715 18.971 -18.216 1.00 86.38 92 GLU A N 1
ATOM 705 C CA . GLU A 1 92 ? 22.760 19.991 -18.103 1.00 86.38 92 GLU A CA 1
ATOM 706 C C . GLU A 1 92 ? 23.757 19.622 -17.002 1.00 86.38 92 GLU A C 1
ATOM 708 O O . GLU A 1 92 ? 24.968 19.733 -17.211 1.00 86.38 92 GLU A O 1
ATOM 713 N N . ARG A 1 93 ? 23.281 19.063 -15.881 1.00 84.06 93 ARG A N 1
ATOM 714 C CA . ARG A 1 93 ? 24.151 18.487 -14.841 1.00 84.06 93 ARG A CA 1
ATOM 715 C C . ARG A 1 93 ? 25.019 17.351 -15.390 1.00 84.06 93 ARG A C 1
ATOM 717 O O . ARG A 1 93 ? 26.174 17.225 -14.987 1.00 84.06 93 ARG A O 1
ATOM 724 N N . LEU A 1 94 ? 24.523 16.551 -16.337 1.00 82.62 94 LEU A N 1
ATOM 725 C CA . LEU A 1 94 ? 25.296 15.466 -16.967 1.00 82.62 94 LEU A CA 1
ATOM 726 C C . LEU A 1 94 ? 26.439 15.940 -17.880 1.00 82.62 94 LEU A C 1
ATOM 728 O O . LEU A 1 94 ? 27.428 15.221 -18.055 1.00 82.62 94 LEU A O 1
ATOM 732 N N . LYS A 1 95 ? 26.318 17.136 -18.463 1.00 80.38 95 LYS A N 1
ATOM 733 C CA . LYS A 1 95 ? 27.362 17.732 -19.313 1.00 80.38 95 LYS A CA 1
ATOM 734 C C . LYS A 1 95 ? 28.494 18.352 -18.498 1.00 80.38 95 LYS A C 1
ATOM 736 O O . LYS A 1 95 ? 29.602 18.502 -19.008 1.00 80.38 95 LYS A O 1
ATOM 741 N N . GLN A 1 96 ? 28.230 18.722 -17.247 1.00 80.19 96 GLN A N 1
ATOM 742 C CA . GLN A 1 96 ? 29.235 19.303 -16.364 1.00 80.19 96 GLN A CA 1
ATOM 743 C C . GLN A 1 96 ? 30.247 18.240 -15.919 1.00 80.19 96 GLN A C 1
ATOM 745 O O . GLN A 1 96 ? 29.884 17.133 -15.516 1.00 80.19 96 GLN A O 1
ATOM 750 N N . THR A 1 97 ? 31.532 18.588 -15.969 1.00 74.81 97 THR A N 1
ATOM 751 C CA . THR A 1 97 ? 32.602 17.748 -15.424 1.00 74.81 97 THR A CA 1
ATOM 752 C C . THR A 1 97 ? 32.486 17.710 -13.901 1.00 74.81 97 THR A C 1
ATOM 754 O O . THR A 1 97 ? 32.531 18.758 -13.262 1.00 74.81 97 THR A O 1
ATOM 757 N N . SER A 1 98 ? 32.369 16.513 -13.329 1.00 76.19 98 SER A N 1
ATOM 758 C CA . SER A 1 98 ? 32.390 16.281 -11.882 1.00 76.19 98 SER A CA 1
ATOM 759 C C . SER A 1 98 ? 33.269 15.074 -11.563 1.00 76.19 98 SER A C 1
ATOM 761 O O . SER A 1 98 ? 33.314 14.127 -12.351 1.00 76.19 98 SER A O 1
ATOM 763 N N . GLU A 1 99 ? 33.965 15.126 -10.426 1.00 75.25 99 GLU A N 1
ATOM 764 C CA . GLU A 1 99 ? 34.674 13.976 -9.846 1.00 75.25 99 GLU A CA 1
ATOM 765 C C . GLU A 1 99 ? 33.739 13.112 -8.979 1.00 75.25 99 GLU A C 1
ATOM 767 O O . GLU A 1 99 ? 34.062 11.957 -8.704 1.00 75.25 99 GLU A O 1
ATOM 772 N N . ASP A 1 100 ? 32.566 13.638 -8.604 1.00 78.25 100 ASP A N 1
ATOM 773 C CA . ASP A 1 100 ? 31.581 12.931 -7.788 1.00 78.25 100 ASP A CA 1
ATOM 774 C C . ASP A 1 100 ? 30.813 11.901 -8.626 1.00 78.25 100 ASP A C 1
ATOM 776 O O . ASP A 1 100 ? 30.172 12.222 -9.641 1.00 78.25 100 ASP A O 1
ATOM 780 N N . ILE A 1 101 ? 30.875 10.649 -8.172 1.00 82.12 101 ILE A N 1
ATOM 781 C CA . ILE A 1 101 ? 30.177 9.518 -8.775 1.00 82.12 101 ILE A CA 1
ATOM 782 C C . ILE A 1 101 ? 28.826 9.372 -8.078 1.00 82.12 101 ILE A C 1
ATOM 784 O O . ILE A 1 101 ? 28.738 8.927 -6.937 1.00 82.12 101 ILE A O 1
ATOM 788 N N . GLU A 1 102 ? 27.765 9.749 -8.780 1.00 81.12 102 GLU A N 1
ATOM 789 C CA . GLU A 1 102 ? 26.409 9.803 -8.233 1.00 81.12 102 GLU A CA 1
ATOM 790 C C . GLU A 1 102 ? 25.415 9.104 -9.163 1.00 81.12 102 GLU A C 1
ATOM 792 O O . GLU A 1 102 ? 25.690 8.879 -10.350 1.00 81.12 102 GLU A O 1
ATOM 797 N N . ARG A 1 103 ? 24.232 8.795 -8.622 1.00 85.56 103 ARG A N 1
ATOM 798 C CA . ARG A 1 103 ? 23.061 8.401 -9.410 1.00 85.56 103 ARG A CA 1
ATOM 799 C C . ARG A 1 103 ? 22.537 9.632 -10.174 1.00 85.56 103 ARG A C 1
ATOM 801 O O . ARG A 1 103 ? 22.222 10.633 -9.534 1.00 85.56 103 ARG A O 1
ATOM 808 N N . PRO A 1 104 ? 22.413 9.592 -11.514 1.00 86.44 104 PRO A N 1
ATOM 809 C CA . PRO A 1 104 ? 21.884 10.718 -12.292 1.00 86.44 104 PRO A CA 1
ATOM 810 C C . PRO A 1 104 ? 20.432 11.074 -11.985 1.00 86.44 104 PRO A C 1
ATOM 812 O O . PRO A 1 104 ? 20.069 12.246 -12.015 1.00 86.44 104 PRO A O 1
ATOM 815 N N . VAL A 1 105 ? 19.614 10.054 -11.727 1.00 89.94 105 VAL A N 1
ATOM 816 C CA . VAL A 1 105 ? 18.236 10.199 -11.265 1.00 89.94 105 VAL A CA 1
ATOM 817 C C . VAL A 1 105 ? 18.225 9.768 -9.806 1.00 89.94 105 VAL A C 1
ATOM 819 O O . VAL A 1 105 ? 18.401 8.586 -9.515 1.00 89.94 105 VAL A O 1
ATOM 822 N N . SER A 1 106 ? 18.103 10.734 -8.900 1.00 85.44 106 SER A N 1
ATOM 823 C CA . SER A 1 106 ? 18.217 10.512 -7.453 1.00 85.44 106 SER A CA 1
ATOM 824 C C . SER A 1 106 ? 16.876 10.490 -6.725 1.00 85.44 106 SER A C 1
ATOM 826 O O . SER A 1 106 ? 16.835 10.015 -5.596 1.00 85.44 106 SER A O 1
ATOM 828 N N . ASN A 1 107 ? 15.806 10.968 -7.370 1.00 91.56 107 ASN A N 1
ATOM 829 C CA . ASN A 1 107 ? 14.512 11.208 -6.732 1.00 91.56 107 ASN A CA 1
ATOM 830 C C . ASN A 1 107 ? 13.327 10.461 -7.367 1.00 91.56 107 ASN A C 1
ATOM 832 O O . ASN A 1 107 ? 12.179 10.745 -7.033 1.00 91.56 107 ASN A O 1
ATOM 836 N N . VAL A 1 108 ? 13.584 9.553 -8.317 1.00 94.50 108 VAL A N 1
ATOM 837 C CA . VAL A 1 108 ? 12.566 8.734 -8.989 1.00 94.50 108 VAL A CA 1
ATOM 838 C C . VAL A 1 108 ? 12.759 7.248 -8.717 1.00 94.50 108 VAL A C 1
ATOM 840 O O . VAL A 1 108 ? 13.691 6.624 -9.224 1.00 94.50 108 VAL A O 1
ATOM 843 N N . TRP A 1 109 ? 11.813 6.664 -7.996 1.00 94.38 109 TRP A N 1
ATOM 844 C CA . TRP A 1 109 ? 11.716 5.232 -7.757 1.00 94.38 109 TRP A CA 1
ATOM 845 C C . TRP A 1 109 ? 10.725 4.574 -8.722 1.00 94.38 109 TRP A C 1
ATOM 847 O O . TRP A 1 109 ? 9.697 5.159 -9.077 1.00 94.38 109 TRP A O 1
ATOM 857 N N . ILE A 1 110 ? 11.015 3.341 -9.147 1.00 95.75 110 ILE A N 1
ATOM 858 C CA . ILE A 1 110 ? 10.142 2.582 -10.050 1.00 95.75 110 ILE A CA 1
ATOM 859 C C . ILE A 1 110 ? 9.887 1.147 -9.578 1.00 95.75 110 ILE A C 1
ATOM 861 O O . ILE A 1 110 ? 10.778 0.466 -9.083 1.00 95.75 110 ILE A O 1
ATOM 865 N N . HIS A 1 111 ? 8.685 0.639 -9.841 1.00 95.62 111 HIS A N 1
ATOM 866 C CA . HIS A 1 111 ? 8.308 -0.759 -9.637 1.00 95.62 111 HIS A CA 1
ATOM 867 C C . HIS A 1 111 ? 7.528 -1.301 -10.820 1.00 95.62 111 HIS A C 1
ATOM 869 O O . HIS A 1 111 ? 6.558 -0.688 -11.253 1.00 95.62 111 HIS A O 1
ATOM 875 N N . ASP A 1 112 ? 7.925 -2.459 -11.336 1.00 97.06 112 ASP A N 1
ATOM 876 C CA . ASP A 1 112 ? 7.265 -3.109 -12.466 1.00 97.06 112 ASP A CA 1
ATOM 877 C C . ASP A 1 112 ? 6.975 -4.566 -12.132 1.00 97.06 112 ASP A C 1
ATOM 879 O O . ASP A 1 112 ? 7.882 -5.393 -12.182 1.00 97.06 112 ASP A O 1
ATOM 883 N N . SER A 1 113 ? 5.711 -4.899 -11.865 1.00 96.62 113 SER A N 1
ATOM 884 C CA . SER A 1 113 ? 5.316 -6.263 -11.483 1.00 96.62 113 SER A CA 1
ATOM 885 C C . SER A 1 113 ? 5.701 -7.314 -12.528 1.00 96.62 113 SER A C 1
ATOM 887 O O . SER A 1 113 ? 5.907 -8.480 -12.196 1.00 96.62 113 SER A O 1
ATOM 889 N N . TYR A 1 114 ? 5.826 -6.911 -13.797 1.00 95.88 114 TYR A N 1
ATOM 890 C CA . TYR A 1 114 ? 6.178 -7.794 -14.909 1.00 95.88 114 TYR A CA 1
ATOM 891 C C . TYR A 1 114 ? 7.686 -7.840 -15.200 1.00 95.88 114 TYR A C 1
ATOM 893 O O . TYR A 1 114 ? 8.088 -8.484 -16.174 1.00 95.88 114 TYR A O 1
ATOM 901 N N . ARG A 1 115 ? 8.533 -7.181 -14.395 1.00 94.19 115 ARG A N 1
ATOM 902 C CA . ARG A 1 115 ? 9.992 -7.314 -14.502 1.00 94.19 115 ARG A CA 1
ATOM 903 C C . ARG A 1 115 ? 10.374 -8.773 -14.293 1.00 94.19 115 ARG A C 1
ATOM 905 O O . ARG A 1 115 ? 10.149 -9.327 -13.222 1.00 94.19 115 ARG A O 1
ATOM 912 N N . LEU A 1 116 ? 10.982 -9.373 -15.309 1.00 93.81 116 LEU A N 1
ATOM 913 C CA . LEU A 1 116 ? 11.452 -10.753 -15.260 1.00 93.81 116 LEU A CA 1
ATOM 914 C C . LEU A 1 116 ? 12.799 -10.854 -14.538 1.00 93.81 116 LEU A C 1
ATOM 916 O O . LEU A 1 116 ? 13.680 -10.008 -14.706 1.00 93.81 116 LEU A O 1
ATOM 920 N N . ILE A 1 117 ? 12.956 -11.910 -13.744 1.00 89.44 117 ILE A N 1
ATOM 921 C CA . ILE A 1 117 ? 14.165 -12.200 -12.976 1.00 89.44 117 ILE A CA 1
ATOM 922 C C . ILE A 1 117 ? 15.016 -13.186 -13.776 1.00 89.44 117 ILE A C 1
ATOM 924 O O . ILE A 1 117 ? 14.604 -14.313 -14.042 1.00 89.44 117 ILE A O 1
ATOM 928 N N . GLY A 1 118 ? 16.219 -12.764 -14.168 1.00 86.25 118 GLY A N 1
ATOM 929 C CA . GLY A 1 118 ? 17.200 -13.634 -14.827 1.00 86.25 118 GLY A CA 1
ATOM 930 C C . GLY A 1 118 ? 16.878 -14.035 -16.273 1.00 86.25 118 GLY A C 1
ATOM 931 O O . GLY A 1 118 ? 17.612 -14.835 -16.846 1.00 86.25 118 GLY A O 1
ATOM 932 N N . THR A 1 119 ? 15.823 -13.485 -16.878 1.00 91.25 119 THR A N 1
ATOM 933 C CA . THR A 1 119 ? 15.450 -13.728 -18.280 1.00 91.25 119 THR A CA 1
ATOM 934 C C . THR A 1 119 ? 14.857 -12.473 -18.921 1.00 91.25 119 THR A C 1
ATOM 936 O O . THR A 1 119 ? 14.418 -11.557 -18.225 1.00 91.25 119 THR A O 1
ATOM 939 N N . ASN A 1 120 ? 14.838 -12.421 -20.252 1.00 91.56 120 ASN A N 1
ATOM 940 C CA . ASN A 1 120 ? 14.210 -11.341 -21.010 1.00 91.56 120 ASN A CA 1
ATOM 941 C C . ASN A 1 120 ? 12.824 -11.759 -21.526 1.00 91.56 120 ASN A C 1
ATOM 943 O O . ASN A 1 120 ? 12.581 -12.946 -21.752 1.00 91.56 120 ASN A O 1
ATOM 947 N N . PRO A 1 121 ? 11.920 -10.803 -21.819 1.00 91.38 121 PRO A N 1
ATOM 948 C CA . PRO A 1 121 ? 10.576 -11.124 -22.304 1.00 91.38 121 PRO A CA 1
ATOM 949 C C . PRO A 1 121 ? 10.543 -11.968 -23.583 1.00 91.38 121 PRO A C 1
ATOM 951 O O . PRO A 1 121 ? 9.640 -12.784 -23.749 1.00 91.38 121 PRO A O 1
ATOM 954 N N . SER A 1 122 ? 11.515 -11.799 -24.488 1.00 90.75 122 SER A N 1
ATOM 955 C CA . SER A 1 122 ? 11.616 -12.607 -25.710 1.00 90.75 122 SER A CA 1
ATOM 956 C C . SER A 1 122 ? 11.883 -14.078 -25.413 1.00 90.75 122 SER A C 1
ATOM 958 O O . SER A 1 122 ? 11.262 -14.944 -26.028 1.00 90.75 122 SER A O 1
ATOM 960 N N . ASP A 1 123 ? 12.777 -14.340 -24.463 1.00 91.12 123 ASP A N 1
ATOM 961 C CA . ASP A 1 123 ? 13.233 -15.681 -24.115 1.00 91.12 123 ASP A CA 1
ATOM 962 C C . ASP A 1 123 ? 12.155 -16.385 -23.290 1.00 91.12 123 ASP A C 1
ATOM 964 O O . ASP A 1 123 ? 11.738 -17.488 -23.634 1.00 91.12 123 ASP A O 1
ATOM 968 N N . HIS A 1 124 ? 11.576 -15.680 -22.314 1.00 90.25 124 HIS A N 1
ATOM 969 C CA . HIS A 1 124 ? 10.428 -16.165 -21.551 1.00 90.25 124 HIS A CA 1
ATOM 970 C C . HIS A 1 124 ? 9.233 -16.512 -22.455 1.00 90.25 124 HIS A C 1
ATOM 972 O O . HIS A 1 124 ? 8.589 -17.549 -22.301 1.00 90.25 124 HIS A O 1
ATOM 978 N N . LEU A 1 125 ? 8.937 -15.676 -23.456 1.00 89.00 125 LEU A N 1
ATOM 979 C CA . LEU A 1 125 ? 7.871 -15.963 -24.415 1.00 89.00 125 LEU A CA 1
ATOM 980 C C . LEU A 1 125 ? 8.207 -17.154 -25.325 1.00 89.00 125 LEU A C 1
ATOM 982 O O . LEU A 1 125 ? 7.294 -17.877 -25.721 1.00 89.00 125 LEU A O 1
ATOM 986 N N . ALA A 1 126 ? 9.479 -17.346 -25.684 1.00 88.44 126 ALA A N 1
ATOM 987 C CA . ALA A 1 126 ? 9.920 -18.491 -26.474 1.00 88.44 126 ALA A CA 1
ATOM 988 C C . ALA A 1 126 ? 9.789 -19.801 -25.685 1.00 88.44 126 ALA A C 1
ATOM 990 O O . ALA A 1 126 ? 9.262 -20.770 -26.221 1.00 88.44 126 ALA A O 1
ATOM 991 N N . GLU A 1 127 ? 10.164 -19.809 -24.404 1.00 86.38 127 GLU A N 1
ATOM 992 C CA . GLU A 1 127 ? 9.996 -20.958 -23.498 1.00 86.38 127 GLU A CA 1
ATOM 993 C C . GLU A 1 127 ? 8.527 -21.360 -23.323 1.00 86.38 127 GLU A C 1
ATOM 995 O O . GLU A 1 127 ? 8.202 -22.537 -23.170 1.00 86.38 127 GLU A O 1
ATOM 1000 N N . ARG A 1 128 ? 7.621 -20.379 -23.375 1.00 86.62 128 ARG A N 1
ATOM 1001 C CA . ARG A 1 128 ? 6.179 -20.599 -23.230 1.00 86.62 128 ARG A CA 1
ATOM 1002 C C . ARG A 1 128 ? 5.461 -20.959 -24.527 1.00 86.62 128 ARG A C 1
ATOM 1004 O O . ARG A 1 128 ? 4.266 -21.233 -24.479 1.00 86.62 128 ARG A O 1
ATOM 1011 N N . LYS A 1 129 ? 6.126 -20.944 -25.683 1.00 84.00 129 LYS A N 1
ATOM 1012 C CA . LYS A 1 129 ? 5.514 -21.291 -26.973 1.00 84.00 129 LYS A CA 1
ATOM 1013 C C . LYS A 1 129 ? 5.929 -22.697 -27.390 1.00 84.00 129 LYS A C 1
ATOM 1015 O O . LYS A 1 129 ? 7.105 -23.027 -27.404 1.00 84.00 129 LYS A O 1
ATOM 1020 N N . ASN A 1 130 ? 4.960 -23.512 -27.796 1.00 76.81 130 ASN A N 1
ATOM 1021 C CA . ASN A 1 130 ? 5.234 -24.775 -28.479 1.00 76.81 130 ASN A CA 1
ATOM 1022 C C . ASN A 1 130 ? 5.455 -24.529 -29.986 1.00 76.81 130 ASN A C 1
ATOM 1024 O O . ASN A 1 130 ? 4.765 -23.698 -30.577 1.00 76.81 130 ASN A O 1
ATOM 1028 N N . ASP A 1 131 ? 6.359 -25.282 -30.617 1.00 75.31 131 ASP A N 1
ATOM 1029 C CA . ASP A 1 131 ? 6.749 -25.144 -32.030 1.00 75.31 131 ASP A CA 1
ATOM 1030 C C . ASP A 1 131 ? 5.599 -25.376 -33.026 1.00 75.31 131 ASP A C 1
ATOM 1032 O O . ASP A 1 131 ? 5.608 -24.828 -34.128 1.00 75.31 131 ASP A O 1
ATOM 1036 N N . MET A 1 132 ? 4.607 -26.203 -32.673 1.00 74.50 132 MET A N 1
ATOM 1037 C CA . MET A 1 132 ? 3.553 -26.621 -33.612 1.00 74.50 132 MET A CA 1
ATOM 1038 C C . MET A 1 132 ? 2.274 -25.777 -33.542 1.00 74.50 132 MET A C 1
ATOM 1040 O O . MET A 1 132 ? 1.640 -25.568 -34.575 1.00 74.50 132 MET A O 1
ATOM 1044 N N . GLN A 1 133 ? 1.891 -25.297 -32.353 1.00 79.56 133 GLN A N 1
ATOM 1045 C CA . GLN A 1 133 ? 0.677 -24.497 -32.122 1.00 79.56 133 GLN A CA 1
ATOM 1046 C C . GLN A 1 133 ? 0.907 -23.466 -31.002 1.00 79.56 133 GLN A C 1
ATOM 1048 O O . GLN A 1 133 ? 0.502 -23.681 -29.858 1.00 79.56 133 GLN A O 1
ATOM 1053 N N . PRO A 1 134 ? 1.602 -22.351 -31.300 1.00 81.81 134 PRO A N 1
ATOM 1054 C CA . PRO A 1 134 ? 2.022 -21.399 -30.276 1.00 81.81 134 PRO A CA 1
ATOM 1055 C C . PRO A 1 134 ? 0.863 -20.707 -29.549 1.00 81.81 134 PRO A C 1
ATOM 1057 O O . PRO A 1 134 ? 0.992 -20.402 -28.370 1.00 81.81 134 PRO A O 1
ATOM 1060 N N . ILE A 1 135 ? -0.248 -20.425 -30.239 1.00 83.06 135 ILE A N 1
ATOM 1061 C CA . ILE A 1 135 ? -1.377 -19.672 -29.669 1.00 83.06 135 ILE A CA 1
ATOM 1062 C C . ILE A 1 135 ? -2.223 -20.584 -28.786 1.00 83.06 135 ILE A C 1
ATOM 1064 O O . ILE A 1 135 ? -2.476 -20.246 -27.635 1.00 83.06 135 ILE A O 1
ATOM 1068 N N . GLU A 1 136 ? -2.612 -21.750 -29.298 1.00 85.62 136 GLU A N 1
ATOM 1069 C CA . GLU A 1 136 ? -3.403 -22.733 -28.558 1.00 85.62 136 GLU A CA 1
ATOM 1070 C C . GLU A 1 136 ? -2.666 -23.176 -27.293 1.00 85.62 136 GLU A C 1
ATOM 1072 O O . GLU A 1 136 ? -3.252 -23.206 -26.216 1.00 85.62 136 GLU A O 1
ATOM 1077 N N . TYR A 1 137 ? -1.352 -23.400 -27.394 1.00 86.19 137 TYR A N 1
ATOM 1078 C CA . TYR A 1 137 ? -0.540 -23.744 -26.234 1.00 86.19 137 TYR A CA 1
ATOM 1079 C C . TYR A 1 137 ? -0.525 -22.629 -25.178 1.00 86.19 137 TYR A C 1
ATOM 1081 O O . TYR A 1 137 ? -0.645 -22.927 -23.994 1.00 86.19 137 TYR A O 1
ATOM 1089 N N . LEU A 1 138 ? -0.417 -21.356 -25.575 1.00 85.00 138 LEU A N 1
ATOM 1090 C CA . LEU A 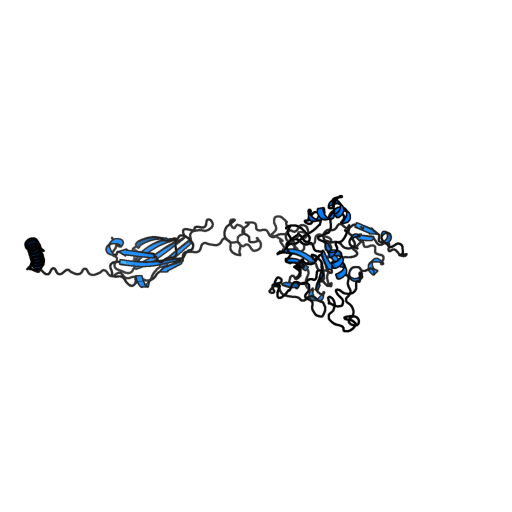1 138 ? -0.472 -20.224 -24.638 1.00 85.00 138 LEU A CA 1
ATOM 1091 C C . LEU A 1 138 ? -1.859 -20.042 -24.004 1.00 85.00 138 LEU A C 1
ATOM 1093 O O . LEU A 1 138 ? -1.949 -19.572 -22.875 1.00 85.00 138 LEU A O 1
ATOM 1097 N N . MET A 1 139 ? -2.932 -20.407 -24.710 1.00 82.12 139 MET A N 1
ATOM 1098 C CA . MET A 1 139 ? -4.293 -20.379 -24.164 1.00 82.12 139 MET A CA 1
ATOM 1099 C C . MET A 1 139 ? -4.533 -21.511 -23.157 1.00 82.12 139 MET A C 1
ATOM 1101 O O . MET A 1 139 ? -5.220 -21.308 -22.160 1.00 82.12 139 MET A O 1
ATOM 1105 N N . GLU A 1 140 ? -3.966 -22.694 -23.402 1.00 84.06 140 GLU A N 1
ATOM 1106 C CA . GLU A 1 140 ? -4.050 -23.842 -22.490 1.00 84.06 140 GLU A CA 1
ATOM 1107 C C . GLU A 1 140 ? -3.098 -23.715 -21.292 1.00 84.06 140 GLU A C 1
ATOM 1109 O O . GLU A 1 140 ? -3.395 -24.218 -20.211 1.00 84.06 140 GLU A O 1
ATOM 1114 N N . ASN A 1 141 ? -1.971 -23.019 -21.465 1.00 86.62 141 ASN A N 1
ATOM 1115 C CA . ASN A 1 141 ? -0.959 -22.801 -20.437 1.00 86.62 141 ASN A CA 1
ATOM 1116 C C . ASN A 1 141 ? -0.935 -21.323 -20.052 1.00 86.62 141 ASN A C 1
ATOM 1118 O O . ASN A 1 141 ? -0.121 -20.543 -20.556 1.00 86.62 141 ASN A O 1
ATOM 1122 N N . VAL A 1 142 ? -1.823 -20.945 -19.135 1.00 89.81 142 VAL A N 1
ATOM 1123 C CA . VAL A 1 142 ? -1.866 -19.598 -18.554 1.00 89.81 142 VAL A CA 1
ATOM 1124 C C . VAL A 1 142 ? -0.633 -19.304 -17.703 1.00 89.81 142 VAL A C 1
ATOM 1126 O O . VAL A 1 142 ? 0.122 -20.201 -17.313 1.00 89.81 142 VAL A O 1
ATOM 1129 N N . TRP A 1 143 ? -0.380 -18.023 -17.453 1.00 92.06 143 TRP A N 1
ATOM 1130 C CA . TRP A 1 143 ? 0.746 -17.573 -16.641 1.00 92.06 143 TRP A CA 1
ATOM 1131 C C . TRP A 1 143 ? 0.242 -17.001 -15.325 1.00 92.06 143 TRP A C 1
ATOM 1133 O O . TRP A 1 143 ? -0.681 -16.199 -15.315 1.00 92.06 143 TRP A O 1
ATOM 1143 N N . ASP A 1 144 ? 0.860 -17.398 -14.227 1.00 91.44 144 ASP A N 1
ATOM 1144 C CA . ASP A 1 144 ? 0.594 -16.934 -12.863 1.00 91.44 144 ASP A CA 1
ATOM 1145 C C . ASP A 1 144 ? 1.553 -15.829 -12.399 1.00 91.44 144 ASP A C 1
ATOM 1147 O O . ASP A 1 144 ? 1.472 -15.377 -11.261 1.00 91.44 144 ASP A O 1
ATOM 1151 N N . GLY A 1 145 ? 2.455 -15.384 -13.280 1.00 93.19 145 GLY A N 1
ATOM 1152 C CA . GLY A 1 145 ? 3.496 -14.417 -12.947 1.00 93.19 145 GLY A CA 1
ATOM 1153 C C . GLY A 1 145 ? 4.816 -15.051 -12.505 1.00 93.19 145 GLY A C 1
ATOM 1154 O O . GLY A 1 145 ? 5.763 -14.326 -12.214 1.00 93.19 145 GLY A O 1
ATOM 1155 N N . THR A 1 146 ? 4.924 -16.385 -12.481 1.00 91.62 146 THR A N 1
ATOM 1156 C CA . THR A 1 146 ? 6.183 -17.085 -12.173 1.00 91.62 146 THR A CA 1
ATOM 1157 C C . THR A 1 146 ? 7.360 -16.563 -13.002 1.00 91.62 146 THR A C 1
ATOM 1159 O O . THR A 1 146 ? 7.283 -16.458 -14.228 1.00 91.62 146 THR A O 1
ATOM 1162 N N . GLY A 1 147 ? 8.464 -16.242 -12.320 1.00 90.12 147 GLY A N 1
ATOM 1163 C CA . GLY A 1 147 ? 9.669 -15.667 -12.929 1.00 90.12 147 GLY A CA 1
ATOM 1164 C C . GLY A 1 147 ? 9.654 -14.141 -13.071 1.00 90.12 147 GLY A C 1
ATOM 1165 O O . GLY A 1 147 ? 10.661 -13.579 -13.497 1.00 90.12 147 GLY A O 1
ATOM 1166 N N . ALA A 1 148 ? 8.563 -13.465 -12.703 1.00 93.50 148 ALA A N 1
ATOM 1167 C CA . ALA A 1 148 ? 8.508 -12.013 -12.565 1.00 93.50 148 ALA A CA 1
ATOM 1168 C C . ALA A 1 148 ? 8.575 -11.577 -11.093 1.00 93.50 148 ALA A C 1
ATOM 1170 O O . ALA A 1 148 ? 8.357 -12.382 -10.188 1.00 93.50 148 ALA A O 1
ATOM 1171 N N . ILE A 1 149 ? 8.880 -10.300 -10.862 1.00 91.38 149 ILE A N 1
ATOM 1172 C CA . ILE A 1 149 ? 9.044 -9.734 -9.517 1.00 91.38 149 ILE A CA 1
ATOM 1173 C C . ILE A 1 149 ? 7.716 -9.608 -8.749 1.00 91.38 149 ILE A C 1
ATOM 1175 O O . ILE A 1 149 ? 7.715 -9.722 -7.527 1.00 91.38 149 ILE A O 1
ATOM 1179 N N . GLY A 1 150 ? 6.581 -9.433 -9.441 1.00 92.06 150 GLY A N 1
ATOM 1180 C CA . GLY A 1 150 ? 5.283 -9.209 -8.795 1.00 92.06 150 GLY A CA 1
ATOM 1181 C C . GLY A 1 150 ? 5.243 -7.898 -7.989 1.00 92.06 150 GLY A C 1
ATOM 1182 O O . GLY A 1 150 ? 6.058 -7.023 -8.244 1.00 92.06 150 GLY A O 1
ATOM 1183 N N . PRO A 1 151 ? 4.309 -7.718 -7.041 1.00 94.12 151 PRO A N 1
ATOM 1184 C CA . PRO A 1 151 ? 3.190 -8.608 -6.772 1.00 94.12 151 PRO A CA 1
ATOM 1185 C C . PRO A 1 151 ? 2.138 -8.559 -7.887 1.00 94.12 151 PRO A C 1
ATOM 1187 O O . PRO A 1 151 ? 2.075 -7.635 -8.693 1.00 94.12 151 PRO A O 1
ATOM 1190 N N . PHE A 1 152 ? 1.279 -9.574 -7.906 1.00 96.00 152 PHE A N 1
ATOM 1191 C CA . PHE A 1 152 ? 0.104 -9.626 -8.768 1.00 96.00 152 PHE A CA 1
ATOM 1192 C C . PHE A 1 152 ? -1.139 -9.655 -7.885 1.00 96.00 152 PHE A C 1
ATOM 1194 O O . PHE A 1 152 ? -1.410 -10.674 -7.241 1.00 96.00 152 PHE A O 1
ATOM 1201 N N . ILE A 1 153 ? -1.845 -8.527 -7.843 1.00 93.75 153 ILE A N 1
ATOM 1202 C CA . ILE A 1 153 ? -2.948 -8.263 -6.915 1.00 93.75 153 ILE A CA 1
ATOM 1203 C C . ILE A 1 153 ? -4.276 -8.806 -7.447 1.00 93.75 153 ILE A C 1
ATOM 1205 O O . ILE A 1 153 ? -4.531 -8.811 -8.653 1.00 93.75 153 ILE A O 1
ATOM 1209 N N . SER A 1 154 ? -5.116 -9.257 -6.526 1.00 96.31 154 SER A N 1
ATOM 1210 C CA . SER A 1 154 ? -6.487 -9.726 -6.730 1.00 96.31 154 SER A CA 1
ATOM 1211 C C . SER A 1 154 ? -7.477 -8.755 -6.077 1.00 96.31 154 SER A C 1
ATOM 1213 O O . SER A 1 154 ? -7.089 -7.793 -5.416 1.00 96.31 154 SER A O 1
ATOM 1215 N N . THR A 1 155 ? -8.777 -9.018 -6.222 1.00 95.75 155 THR A N 1
ATOM 1216 C CA . THR A 1 155 ? -9.812 -8.290 -5.473 1.00 95.75 155 THR A CA 1
ATOM 1217 C C . THR A 1 155 ? -9.578 -8.390 -3.963 1.00 95.75 155 THR A C 1
ATOM 1219 O O . THR A 1 155 ? -9.585 -9.492 -3.419 1.00 95.75 155 THR A O 1
ATOM 1222 N N . GLY A 1 156 ? -9.437 -7.243 -3.301 1.00 90.50 156 GLY A N 1
ATOM 1223 C CA . GLY A 1 156 ? -9.179 -7.115 -1.867 1.00 90.50 156 GLY A CA 1
ATOM 1224 C C . GLY A 1 156 ? -7.699 -7.039 -1.490 1.00 90.50 156 GLY A C 1
ATOM 1225 O O . GLY A 1 156 ? -7.402 -6.682 -0.353 1.00 90.50 156 GLY A O 1
ATOM 1226 N N . ASP A 1 157 ? -6.780 -7.322 -2.418 1.00 91.50 157 ASP A N 1
ATOM 1227 C CA . ASP A 1 157 ? -5.347 -7.235 -2.142 1.00 91.50 157 ASP A CA 1
ATOM 1228 C C . ASP A 1 157 ? -4.887 -5.768 -2.134 1.00 91.50 157 ASP A C 1
ATOM 1230 O O . ASP A 1 157 ? -5.335 -4.941 -2.939 1.00 91.50 157 ASP A O 1
ATOM 1234 N N . ILE A 1 158 ? -3.949 -5.463 -1.236 1.00 91.19 158 ILE A N 1
ATOM 1235 C CA . ILE A 1 158 ? -3.343 -4.141 -1.076 1.00 91.19 158 ILE A CA 1
ATOM 1236 C C . ILE A 1 158 ? -1.830 -4.303 -1.161 1.00 91.19 158 ILE A C 1
ATOM 1238 O O . ILE A 1 158 ? -1.228 -5.038 -0.382 1.00 91.19 158 ILE A O 1
ATOM 1242 N N . PHE A 1 159 ? -1.213 -3.597 -2.102 1.00 91.44 159 PHE A N 1
ATOM 1243 C CA . PHE A 1 159 ? 0.216 -3.321 -2.064 1.00 91.44 159 PHE A CA 1
ATOM 1244 C C . PHE A 1 159 ? 0.424 -1.974 -1.379 1.00 91.44 159 PHE A C 1
ATOM 1246 O O . PHE A 1 159 ? -0.224 -1.002 -1.759 1.00 91.44 159 PHE A O 1
ATOM 1253 N N . GLN A 1 160 ? 1.320 -1.910 -0.400 1.00 90.12 160 GLN A N 1
ATOM 1254 C CA . GLN A 1 160 ? 1.667 -0.684 0.310 1.00 90.12 160 GLN A CA 1
ATOM 1255 C C . GLN A 1 160 ? 3.186 -0.564 0.393 1.00 90.12 160 GLN A C 1
ATOM 1257 O O . GLN A 1 160 ? 3.865 -1.531 0.722 1.00 90.12 160 GLN A O 1
ATOM 1262 N N . GLN A 1 161 ? 3.696 0.631 0.108 1.00 86.12 161 GLN A N 1
ATOM 1263 C CA . GLN A 1 161 ? 5.108 0.974 0.210 1.00 86.12 161 GLN A CA 1
ATOM 1264 C C . GLN A 1 161 ? 5.233 2.389 0.771 1.00 86.12 161 GLN A C 1
ATOM 1266 O O . GLN A 1 161 ? 4.622 3.318 0.237 1.00 86.12 161 GLN A O 1
ATOM 1271 N N . ARG A 1 162 ? 6.047 2.567 1.814 1.00 89.00 162 ARG A N 1
ATOM 1272 C CA . ARG A 1 162 ? 6.397 3.906 2.300 1.00 89.00 162 ARG A CA 1
ATOM 1273 C C . ARG A 1 162 ? 7.575 4.471 1.532 1.00 89.00 162 ARG A C 1
ATOM 1275 O O . ARG A 1 162 ? 8.506 3.742 1.186 1.00 89.00 162 ARG A O 1
ATOM 1282 N N . PHE A 1 163 ? 7.538 5.782 1.346 1.00 89.75 163 PHE A N 1
ATOM 1283 C CA . PHE A 1 163 ? 8.630 6.563 0.796 1.00 89.75 163 PHE A CA 1
ATOM 1284 C C . PHE A 1 163 ? 8.975 7.724 1.714 1.00 89.75 163 PHE A C 1
ATOM 1286 O O . PHE A 1 163 ? 8.080 8.426 2.187 1.00 89.75 163 PHE A O 1
ATOM 1293 N N . ILE A 1 164 ? 10.274 7.933 1.910 1.00 88.56 164 ILE A N 1
ATOM 1294 C CA . ILE A 1 164 ? 10.817 9.148 2.515 1.00 88.56 164 ILE A CA 1
ATOM 1295 C C . ILE A 1 164 ? 10.812 10.228 1.439 1.00 88.56 164 ILE A C 1
ATOM 1297 O O . ILE A 1 164 ? 11.232 9.986 0.302 1.00 88.56 164 ILE A O 1
ATOM 1301 N N . LEU A 1 165 ? 10.280 11.396 1.781 1.00 90.50 165 LEU A N 1
ATOM 1302 C CA . LEU A 1 165 ? 10.171 12.514 0.855 1.00 90.50 165 LEU A CA 1
ATOM 1303 C C . LEU A 1 165 ? 11.493 13.267 0.767 1.00 90.50 165 LEU A C 1
ATOM 1305 O O . LEU A 1 165 ? 12.138 13.538 1.777 1.00 90.50 165 LEU A O 1
ATOM 1309 N N . GLN A 1 166 ? 11.861 13.672 -0.445 1.00 87.12 166 GLN A N 1
ATOM 1310 C CA . GLN A 1 166 ? 12.980 14.584 -0.613 1.00 87.12 166 GLN A CA 1
ATOM 1311 C C . GLN A 1 166 ? 12.553 16.000 -0.192 1.00 87.12 166 GLN A C 1
ATOM 1313 O O . GLN A 1 166 ? 11.501 16.496 -0.600 1.00 87.12 166 GLN A O 1
ATOM 1318 N N . SER A 1 167 ? 13.376 16.665 0.623 1.00 82.62 167 SER A N 1
ATOM 1319 C CA . SER A 1 167 ? 13.065 18.011 1.126 1.00 82.62 167 SER A CA 1
ATOM 1320 C C . SER A 1 167 ? 12.836 19.025 -0.002 1.00 82.62 167 SER A C 1
ATOM 1322 O O . SER A 1 167 ? 13.590 19.068 -0.973 1.00 82.62 167 SER A O 1
ATOM 1324 N N . ASP A 1 168 ? 11.820 19.876 0.180 1.00 86.62 168 ASP A N 1
ATOM 1325 C CA . ASP A 1 168 ? 11.404 20.950 -0.736 1.00 86.62 168 ASP A CA 1
ATOM 1326 C C . ASP A 1 168 ? 10.975 20.501 -2.155 1.00 86.62 168 ASP A C 1
ATOM 1328 O O . ASP A 1 168 ? 10.841 21.340 -3.051 1.00 86.62 168 ASP A O 1
ATOM 1332 N N . GLU A 1 169 ? 10.701 19.210 -2.376 1.00 92.62 169 GLU A N 1
ATOM 1333 C CA . GLU A 1 169 ? 10.189 18.687 -3.652 1.00 92.62 169 GLU A CA 1
ATOM 1334 C C . GLU A 1 169 ? 8.685 18.358 -3.609 1.00 92.62 169 GLU A C 1
ATOM 1336 O O . GLU A 1 169 ? 8.082 18.157 -2.554 1.00 92.62 169 GLU A O 1
ATOM 1341 N N . SER A 1 170 ? 8.042 18.342 -4.781 1.00 95.62 170 SER A N 1
ATOM 1342 C CA . SER A 1 170 ? 6.688 17.798 -4.935 1.00 95.62 170 SER A CA 1
ATOM 1343 C C . SER A 1 170 ? 6.726 16.279 -5.055 1.00 95.62 170 SER A C 1
ATOM 1345 O O . SER A 1 170 ? 7.663 15.725 -5.623 1.00 95.62 170 SER A O 1
ATOM 1347 N N . LEU A 1 171 ? 5.663 15.618 -4.599 1.00 97.31 171 LEU A N 1
ATOM 1348 C CA . LEU A 1 171 ? 5.463 14.188 -4.799 1.00 97.31 171 LEU A CA 1
ATOM 1349 C C . LEU A 1 171 ? 4.577 13.952 -6.024 1.00 97.31 171 LEU A C 1
ATOM 1351 O O . LEU A 1 171 ? 3.409 14.358 -6.042 1.00 97.31 171 LEU A O 1
ATOM 1355 N N . ASP A 1 172 ? 5.100 13.204 -6.989 1.00 97.31 172 ASP A N 1
ATOM 1356 C CA . ASP A 1 172 ? 4.366 12.752 -8.167 1.00 97.31 172 ASP A CA 1
ATOM 1357 C C . ASP A 1 172 ? 4.363 11.227 -8.249 1.00 97.31 172 ASP A C 1
ATOM 1359 O O . ASP A 1 172 ? 5.400 10.582 -8.373 1.00 97.31 172 ASP A O 1
ATOM 1363 N N . VAL A 1 173 ? 3.171 10.636 -8.212 1.00 98.19 173 VAL A N 1
ATOM 1364 C CA . VAL A 1 173 ? 2.978 9.186 -8.303 1.00 98.19 173 VAL A CA 1
ATOM 1365 C C . VAL A 1 173 ? 2.203 8.858 -9.570 1.00 98.19 173 VAL A C 1
ATOM 1367 O O . VAL A 1 173 ? 1.177 9.481 -9.860 1.00 98.19 173 VAL A O 1
ATOM 1370 N N . ARG A 1 174 ? 2.671 7.867 -10.331 1.00 98.00 174 ARG A N 1
ATOM 1371 C CA . ARG A 1 174 ? 2.009 7.338 -11.529 1.00 98.00 174 ARG A CA 1
ATOM 1372 C C . ARG A 1 174 ? 1.855 5.831 -11.423 1.00 98.00 174 ARG A C 1
ATOM 1374 O O . ARG A 1 174 ? 2.843 5.106 -11.364 1.00 98.00 174 ARG A O 1
ATOM 1381 N N . LEU A 1 175 ? 0.610 5.374 -11.450 1.00 98.44 175 LEU A N 1
ATOM 1382 C CA . LEU A 1 175 ? 0.239 3.969 -11.541 1.00 98.44 175 LEU A CA 1
ATOM 1383 C C . LEU A 1 175 ? -0.211 3.672 -12.967 1.00 98.44 175 LEU A C 1
ATOM 1385 O O . LEU A 1 175 ? -1.009 4.416 -13.533 1.00 98.44 175 LEU A O 1
ATOM 1389 N N . SER A 1 176 ? 0.242 2.556 -13.530 1.00 98.38 176 SER A N 1
ATOM 1390 C CA . SER A 1 176 ? -0.301 2.023 -14.776 1.00 98.38 176 SER A CA 1
ATOM 1391 C C . SER A 1 176 ? -0.521 0.517 -14.692 1.00 98.38 176 SER A C 1
ATOM 1393 O O . SER A 1 176 ? 0.245 -0.198 -14.048 1.00 98.38 176 SER A O 1
ATOM 1395 N N . PHE A 1 177 ? -1.541 0.014 -15.381 1.00 97.38 177 PHE A N 1
ATOM 1396 C CA . PHE A 1 177 ? -1.818 -1.416 -15.525 1.00 97.38 177 PHE A CA 1
ATOM 1397 C C . PHE A 1 177 ? -2.385 -1.723 -16.921 1.00 97.38 177 PHE A C 1
ATOM 1399 O O . PHE A 1 177 ? -2.645 -0.824 -17.723 1.00 97.38 177 PHE A O 1
ATOM 1406 N N . GLN A 1 178 ? -2.513 -3.005 -17.275 1.00 94.38 178 GLN A N 1
ATOM 1407 C CA . GLN A 1 178 ? -3.101 -3.405 -18.559 1.00 94.38 178 GLN A CA 1
ATOM 1408 C C . GLN A 1 178 ? -4.557 -3.819 -18.369 1.00 94.38 178 GLN A C 1
ATOM 1410 O O . GLN A 1 178 ? -4.831 -4.778 -17.658 1.00 94.38 178 GLN A O 1
ATOM 1415 N N . ALA A 1 179 ? -5.478 -3.136 -19.049 1.00 92.69 179 ALA A N 1
ATOM 1416 C CA . ALA A 1 179 ? -6.868 -3.569 -19.108 1.00 92.69 179 ALA A CA 1
ATOM 1417 C C . ALA A 1 179 ? -7.033 -4.839 -19.952 1.00 92.69 179 ALA A C 1
ATOM 1419 O O . ALA A 1 179 ? -6.332 -5.048 -20.950 1.00 92.69 179 ALA A O 1
ATOM 1420 N N . LYS A 1 180 ? -8.030 -5.649 -19.592 1.00 90.81 180 LYS A N 1
ATOM 1421 C CA . LYS A 1 180 ? -8.518 -6.744 -20.432 1.00 90.81 180 LYS A CA 1
ATOM 1422 C C . LYS A 1 180 ? -9.182 -6.171 -21.702 1.00 90.81 180 LYS A C 1
ATOM 1424 O O . LYS A 1 180 ? -9.785 -5.099 -21.645 1.00 90.81 180 LYS A O 1
ATOM 1429 N N . PRO A 1 181 ? -9.070 -6.847 -22.861 1.00 89.69 181 PRO A N 1
ATOM 1430 C CA . PRO A 1 181 ? -9.734 -6.408 -24.084 1.00 89.69 181 PRO A CA 1
ATOM 1431 C C . PRO A 1 181 ? -11.262 -6.523 -23.969 1.00 89.69 181 PRO A C 1
ATOM 1433 O O . PRO A 1 181 ? -11.782 -7.367 -23.240 1.00 89.69 181 PRO A O 1
ATOM 1436 N N . GLU A 1 182 ? -11.990 -5.719 -24.745 1.00 87.50 182 GLU A N 1
ATOM 1437 C CA . GLU A 1 182 ? -13.447 -5.845 -24.893 1.00 87.50 182 GLU A CA 1
ATOM 1438 C C . GLU A 1 182 ? -13.821 -7.284 -25.328 1.00 87.50 182 GLU A C 1
ATOM 1440 O O . GLU A 1 182 ? -13.133 -7.846 -26.188 1.00 87.50 182 GLU A O 1
ATOM 1445 N N . PRO A 1 183 ? -14.875 -7.918 -24.767 1.00 90.12 183 PRO A N 1
ATOM 1446 C CA . PRO A 1 183 ? -15.958 -7.369 -23.935 1.00 90.12 183 PRO A CA 1
ATOM 1447 C C . PRO A 1 183 ? -15.734 -7.456 -22.416 1.00 90.12 183 PRO A C 1
ATOM 1449 O O . PRO A 1 183 ? -16.691 -7.314 -21.653 1.00 90.12 183 PRO A O 1
ATOM 1452 N N . HIS A 1 184 ? -14.512 -7.732 -21.960 1.00 88.12 184 HIS A N 1
ATOM 1453 C CA . HIS A 1 184 ? -14.234 -7.824 -20.529 1.00 88.12 184 HIS A CA 1
ATOM 1454 C C . HIS A 1 184 ? -14.291 -6.441 -19.871 1.00 88.12 184 HIS A C 1
ATOM 1456 O O . HIS A 1 184 ? -13.979 -5.426 -20.492 1.00 88.12 184 HIS A O 1
ATOM 1462 N N . LEU A 1 185 ? -14.711 -6.414 -18.604 1.00 89.88 185 LEU A N 1
ATOM 1463 C CA . LEU A 1 185 ? -14.660 -5.201 -17.792 1.00 89.88 185 LEU A CA 1
ATOM 1464 C C . LEU A 1 185 ? -13.199 -4.802 -17.556 1.00 89.88 185 LEU A C 1
ATOM 1466 O O . LEU A 1 185 ? -12.329 -5.668 -17.434 1.00 89.88 185 LEU A O 1
ATOM 1470 N N . VAL A 1 186 ? -12.952 -3.494 -17.486 1.00 93.31 186 VAL A N 1
ATOM 1471 C CA . VAL A 1 186 ? -11.674 -2.962 -17.008 1.00 93.31 186 VAL A CA 1
ATOM 1472 C C . VAL A 1 186 ? -11.597 -3.220 -15.506 1.00 93.31 186 VAL A C 1
ATOM 1474 O O . VAL A 1 186 ? -12.566 -2.970 -14.789 1.00 93.31 186 VAL A O 1
ATOM 1477 N N . ASP A 1 187 ? -10.472 -3.767 -15.054 1.00 95.44 187 ASP A N 1
ATOM 1478 C CA . ASP A 1 187 ? -10.231 -4.023 -13.636 1.00 95.44 187 ASP A CA 1
ATOM 1479 C C . ASP A 1 187 ? -10.116 -2.693 -12.871 1.00 95.44 187 ASP A C 1
ATOM 1481 O O . ASP A 1 187 ? -9.500 -1.740 -13.347 1.00 95.44 187 ASP A O 1
ATOM 1485 N N . ASP A 1 188 ? -10.711 -2.632 -11.683 1.00 95.69 188 ASP A N 1
ATOM 1486 C CA . ASP A 1 188 ? -10.713 -1.464 -10.807 1.00 95.69 188 ASP A CA 1
ATOM 1487 C C . ASP A 1 188 ? -9.540 -1.554 -9.824 1.00 95.69 188 ASP A C 1
ATOM 1489 O O . ASP A 1 188 ? -9.611 -2.240 -8.795 1.00 95.69 188 ASP A O 1
ATOM 1493 N N . VAL A 1 189 ? -8.448 -0.872 -10.175 1.00 96.31 189 VAL A N 1
ATOM 1494 C CA . VAL A 1 189 ? -7.230 -0.759 -9.367 1.00 96.31 189 VAL A CA 1
ATOM 1495 C C . VAL A 1 189 ? -7.053 0.695 -8.939 1.00 96.31 189 VAL A C 1
ATOM 1497 O O . VAL A 1 189 ? -6.834 1.577 -9.767 1.00 96.31 189 VAL A O 1
ATOM 1500 N N . GLN A 1 190 ? -7.129 0.945 -7.635 1.00 96.31 190 GLN A N 1
ATOM 1501 C CA . GLN A 1 190 ? -7.062 2.284 -7.063 1.00 96.31 190 GLN A CA 1
ATOM 1502 C C . GLN A 1 190 ? -5.633 2.612 -6.619 1.00 96.31 190 GLN A C 1
ATOM 1504 O O . GLN A 1 190 ? -5.010 1.847 -5.885 1.00 96.31 190 GLN A O 1
ATOM 1509 N N . LEU A 1 191 ? -5.136 3.778 -7.037 1.00 97.94 191 LEU A N 1
ATOM 1510 C CA . LEU A 1 191 ? -3.940 4.400 -6.473 1.00 97.94 191 LEU A CA 1
ATOM 1511 C C . LEU A 1 191 ? -4.341 5.303 -5.303 1.00 97.94 191 LEU A C 1
ATOM 1513 O O . LEU A 1 191 ? -5.243 6.130 -5.452 1.00 97.94 191 LEU A O 1
ATOM 1517 N N . MET A 1 192 ? -3.640 5.195 -4.181 1.00 96.75 192 MET A N 1
ATOM 1518 C CA . MET A 1 192 ? -3.835 6.051 -3.015 1.00 96.75 192 MET A CA 1
ATOM 1519 C C . MET A 1 192 ? -2.489 6.462 -2.413 1.00 96.75 192 MET A C 1
ATOM 1521 O O . MET A 1 192 ? -1.532 5.696 -2.431 1.00 96.75 192 MET A O 1
ATOM 1525 N N . VAL A 1 193 ? -2.422 7.682 -1.884 1.00 98.00 193 VAL A N 1
ATOM 1526 C CA . VAL A 1 193 ? -1.295 8.183 -1.087 1.00 98.00 193 VAL A CA 1
ATOM 1527 C C . VAL A 1 193 ? -1.841 8.645 0.252 1.00 98.00 193 VAL A C 1
ATOM 1529 O O . VAL A 1 193 ? -2.758 9.466 0.275 1.00 98.00 193 VAL A O 1
ATOM 1532 N N . ARG A 1 194 ? -1.283 8.144 1.352 1.00 95.31 194 ARG A N 1
ATOM 1533 C CA . ARG A 1 194 ? -1.645 8.524 2.718 1.00 95.31 194 ARG A CA 1
ATOM 1534 C C . ARG A 1 194 ? -0.489 9.258 3.388 1.00 95.31 194 ARG A C 1
ATOM 1536 O O . ARG A 1 194 ? 0.668 8.863 3.262 1.00 95.31 194 ARG A O 1
ATOM 1543 N N . LEU A 1 195 ? -0.825 10.341 4.074 1.00 93.88 195 LEU A N 1
ATOM 1544 C CA . LEU A 1 195 ? 0.092 11.162 4.854 1.00 93.88 195 LEU A CA 1
ATOM 1545 C C . LEU A 1 195 ? 0.001 10.761 6.339 1.00 93.88 195 LEU A C 1
ATOM 1547 O O . LEU A 1 195 ? -1.066 10.328 6.789 1.00 93.88 195 LEU A O 1
ATOM 1551 N N . PRO A 1 196 ? 1.076 10.957 7.123 1.00 88.56 196 PRO A N 1
ATOM 1552 C CA . PRO A 1 196 ? 1.113 10.638 8.554 1.00 88.56 196 PRO A CA 1
ATOM 1553 C C . PRO A 1 196 ? 0.093 11.418 9.391 1.00 88.56 196 PRO A C 1
ATOM 1555 O O . PRO A 1 196 ? -0.308 10.974 10.461 1.00 88.56 196 PRO A O 1
ATOM 1558 N N . ASP A 1 197 ? -0.360 12.572 8.905 1.00 87.44 197 ASP A N 1
ATOM 1559 C CA . ASP A 1 197 ? -1.353 13.412 9.578 1.00 87.44 197 ASP A CA 1
ATOM 1560 C C . ASP A 1 197 ? -2.813 12.973 9.341 1.00 87.44 197 ASP A C 1
ATOM 1562 O O . ASP A 1 197 ? -3.752 13.679 9.722 1.00 87.44 197 ASP A O 1
ATOM 1566 N N . GLY A 1 198 ? -3.013 11.813 8.707 1.00 87.12 198 GLY A N 1
ATOM 1567 C CA . GLY A 1 198 ? -4.326 11.238 8.419 1.00 87.12 198 GLY A CA 1
ATOM 1568 C C . GLY A 1 198 ? -5.046 11.886 7.237 1.00 87.12 198 GLY A C 1
ATOM 1569 O O . GLY A 1 198 ? -6.267 11.757 7.095 1.00 87.12 198 GLY A O 1
ATOM 1570 N N . ARG A 1 199 ? -4.325 12.633 6.392 1.00 93.94 199 ARG A N 1
ATOM 1571 C CA . ARG A 1 199 ? -4.818 13.031 5.070 1.00 93.94 199 ARG A CA 1
ATOM 1572 C C . ARG A 1 199 ? -4.496 11.959 4.037 1.00 93.94 199 ARG A C 1
ATOM 1574 O O . ARG A 1 199 ? -3.472 11.289 4.116 1.00 93.94 199 ARG A O 1
ATOM 1581 N N . PHE A 1 200 ? -5.327 11.845 3.008 1.00 95.44 200 PHE A N 1
ATOM 1582 C CA . PHE A 1 200 ? -5.032 10.979 1.870 1.00 95.44 200 PHE A CA 1
ATOM 1583 C C . PHE A 1 200 ? -5.494 11.576 0.542 1.00 95.44 200 PHE A C 1
ATOM 1585 O O . PHE A 1 200 ? -6.436 12.366 0.483 1.00 95.44 200 PHE A O 1
ATOM 1592 N N . ALA A 1 201 ? -4.836 11.176 -0.538 1.00 96.56 201 ALA A N 1
ATOM 1593 C CA . ALA A 1 201 ? -5.231 11.447 -1.911 1.00 96.56 201 ALA A CA 1
ATOM 1594 C C . ALA A 1 201 ? -5.555 10.130 -2.617 1.00 96.56 201 ALA A C 1
ATOM 1596 O O . ALA A 1 201 ? -4.880 9.124 -2.416 1.00 96.56 201 ALA A O 1
ATOM 1597 N N . VAL A 1 202 ? -6.569 10.157 -3.477 1.00 94.81 202 VAL A N 1
ATOM 1598 C CA . VAL A 1 202 ? -6.925 9.043 -4.363 1.00 94.81 202 VAL A CA 1
ATOM 1599 C C . VAL A 1 202 ? -6.639 9.473 -5.796 1.00 94.81 202 VAL A C 1
ATOM 1601 O O . VAL A 1 202 ? -6.832 10.641 -6.149 1.00 94.81 202 VAL A O 1
ATOM 1604 N N . GLY A 1 203 ? -6.177 8.534 -6.620 1.00 91.12 203 GLY A N 1
ATOM 1605 C CA . GLY A 1 203 ? -6.006 8.745 -8.051 1.00 91.12 203 GLY A CA 1
ATOM 1606 C C . GLY A 1 203 ? -7.290 9.253 -8.713 1.00 91.12 203 GLY A C 1
ATOM 1607 O O . GLY A 1 203 ? -8.397 9.029 -8.225 1.00 91.12 203 GLY A O 1
ATOM 1608 N N . GLU A 1 204 ? -7.130 9.960 -9.831 1.00 87.62 204 GLU A N 1
ATOM 1609 C CA . GLU A 1 204 ? -8.225 10.461 -10.679 1.00 87.62 204 GLU A CA 1
ATOM 1610 C C . GLU A 1 204 ? -9.079 11.596 -10.101 1.00 87.62 204 GLU A C 1
ATOM 1612 O O . GLU A 1 204 ? -9.968 12.110 -10.782 1.00 87.62 204 GLU A O 1
ATOM 1617 N N . ASN A 1 205 ? -8.802 12.047 -8.877 1.00 90.25 205 ASN A N 1
ATOM 1618 C CA . ASN A 1 205 ? -9.520 13.161 -8.277 1.00 90.25 205 ASN A CA 1
ATOM 1619 C C . ASN A 1 205 ? -8.642 14.411 -8.187 1.00 90.25 205 ASN A C 1
ATOM 1621 O O . ASN A 1 205 ? -7.860 14.588 -7.248 1.00 90.25 205 ASN A O 1
ATOM 1625 N N . TYR A 1 206 ? -8.782 15.280 -9.188 1.00 89.94 206 TYR A N 1
ATOM 1626 C CA . TYR A 1 206 ? -7.959 16.475 -9.351 1.00 89.94 206 TYR A CA 1
ATOM 1627 C C . TYR A 1 206 ? -8.757 17.756 -9.133 1.00 89.94 206 TYR A C 1
ATOM 1629 O O . TYR A 1 206 ? -9.925 17.890 -9.506 1.00 89.94 206 TYR A O 1
ATOM 1637 N N . ARG A 1 207 ? -8.079 18.745 -8.563 1.00 88.56 207 ARG A N 1
ATOM 1638 C CA . ARG A 1 207 ? -8.527 20.132 -8.492 1.00 88.56 207 ARG A CA 1
ATOM 1639 C C . ARG A 1 207 ? -8.395 20.789 -9.872 1.00 88.56 207 ARG A C 1
ATOM 1641 O O . ARG A 1 207 ? -7.760 20.264 -10.782 1.00 88.56 207 ARG A O 1
ATOM 1648 N N . GLN A 1 208 ? -8.957 21.989 -10.039 1.00 83.44 208 GLN A N 1
ATOM 1649 C CA . GLN A 1 208 ? -8.839 22.740 -11.304 1.00 83.44 208 GLN A CA 1
ATOM 1650 C C . GLN A 1 208 ? -7.387 23.086 -11.674 1.00 83.44 208 GLN A C 1
ATOM 1652 O O . GLN A 1 208 ? -7.068 23.260 -12.848 1.00 83.44 208 GLN A O 1
ATOM 1657 N N . ASP A 1 209 ? -6.511 23.177 -10.680 1.00 83.00 209 ASP A N 1
ATOM 1658 C CA . ASP A 1 209 ? -5.076 23.396 -10.830 1.00 83.00 209 ASP A CA 1
ATOM 1659 C C . ASP A 1 209 ? -4.276 22.084 -10.893 1.00 83.00 209 ASP A C 1
ATOM 1661 O O . ASP A 1 209 ? -3.066 22.119 -10.714 1.00 83.00 209 ASP A O 1
ATOM 1665 N N . GLY A 1 210 ? -4.920 20.941 -11.175 1.00 83.62 210 GLY A N 1
ATOM 1666 C CA . GLY A 1 210 ? -4.267 19.658 -11.499 1.00 83.62 210 GLY A CA 1
ATOM 1667 C C . GLY A 1 210 ? -3.675 18.916 -10.306 1.00 83.62 210 GLY A C 1
ATOM 1668 O O . GLY A 1 210 ? -3.389 17.726 -10.397 1.00 83.62 210 GLY A O 1
ATOM 1669 N N . ARG A 1 211 ? -3.565 19.590 -9.159 1.00 89.62 211 ARG A N 1
ATOM 1670 C CA . ARG A 1 211 ? -3.214 18.970 -7.882 1.00 89.62 211 ARG A CA 1
ATOM 1671 C C . ARG A 1 211 ? -4.284 17.986 -7.443 1.00 89.62 211 ARG A C 1
ATOM 1673 O O . ARG A 1 211 ? -5.479 18.220 -7.649 1.00 89.62 211 ARG A O 1
ATOM 1680 N N . SER A 1 212 ? -3.865 16.912 -6.790 1.00 94.62 212 SER A N 1
ATOM 1681 C CA . SER A 1 212 ? -4.797 15.939 -6.231 1.00 94.62 212 SER A CA 1
ATOM 1682 C C . SER A 1 212 ? -5.621 16.547 -5.097 1.00 94.62 212 SER A C 1
ATOM 1684 O O . SER A 1 212 ? -5.151 17.389 -4.328 1.00 94.62 212 SER A O 1
ATOM 1686 N N . MET A 1 213 ? -6.887 16.140 -4.998 1.00 92.94 213 MET A N 1
ATOM 1687 C CA . MET A 1 213 ? -7.721 16.505 -3.859 1.00 92.94 213 MET A CA 1
ATOM 1688 C C . MET A 1 213 ? -7.307 15.690 -2.630 1.00 92.94 213 MET A C 1
ATOM 1690 O O . MET A 1 213 ? -7.154 14.473 -2.716 1.00 92.94 213 MET A O 1
ATOM 1694 N N . LEU A 1 214 ? -7.146 16.372 -1.493 1.00 93.62 214 LEU A N 1
ATOM 1695 C CA . LEU A 1 214 ? -6.885 15.740 -0.204 1.00 93.62 214 LEU A CA 1
ATOM 1696 C C . LEU A 1 214 ? -8.180 15.538 0.578 1.00 93.62 214 LEU A C 1
ATOM 1698 O O . LEU A 1 214 ? -9.008 16.444 0.697 1.00 93.62 214 LEU A O 1
ATOM 1702 N N . TYR A 1 215 ? -8.295 14.346 1.136 1.00 92.94 215 TYR A N 1
ATOM 1703 C CA . TYR A 1 215 ? -9.340 13.889 2.034 1.00 92.94 215 TYR A CA 1
ATOM 1704 C C . TYR A 1 215 ? -8.737 13.611 3.410 1.00 92.94 215 TYR A C 1
ATOM 1706 O O . TYR A 1 215 ? -7.523 13.666 3.580 1.00 92.94 215 TYR A O 1
ATOM 1714 N N . TYR A 1 216 ? -9.590 13.327 4.386 1.00 90.44 216 TYR A N 1
ATOM 1715 C CA . TYR A 1 216 ? -9.200 12.978 5.752 1.00 90.44 216 TYR A CA 1
ATOM 1716 C C . TYR A 1 216 ? -9.695 11.572 6.080 1.00 90.44 216 TYR A C 1
ATOM 1718 O O . TYR A 1 216 ? -10.738 11.174 5.566 1.00 90.44 216 TYR A O 1
ATOM 1726 N N . ASP A 1 217 ? -9.016 10.877 6.990 1.00 81.19 217 ASP A N 1
ATOM 1727 C CA . ASP A 1 217 ? -9.226 9.461 7.339 1.00 81.19 217 ASP A CA 1
ATOM 1728 C C . ASP A 1 217 ? -10.659 9.055 7.752 1.00 81.19 217 ASP A C 1
ATOM 1730 O O . ASP A 1 217 ? -10.989 7.873 7.736 1.00 81.19 217 ASP A O 1
ATOM 1734 N N . PHE A 1 218 ? -11.555 9.994 8.083 1.00 81.31 218 PHE A N 1
ATOM 1735 C CA . PHE A 1 218 ? -12.977 9.671 8.295 1.00 81.31 218 PHE A CA 1
ATOM 1736 C C . PHE A 1 218 ? -13.741 9.382 6.989 1.00 81.31 218 PHE A C 1
ATOM 1738 O O . PHE A 1 218 ? -14.882 8.918 7.029 1.00 81.31 218 PHE A O 1
ATOM 1745 N N . ALA A 1 219 ? -13.163 9.714 5.833 1.00 82.19 219 ALA A N 1
ATOM 1746 C CA . ALA A 1 219 ? -13.718 9.386 4.531 1.00 82.19 219 ALA A CA 1
ATOM 1747 C C . ALA A 1 219 ? -13.344 7.948 4.151 1.00 82.19 219 ALA A C 1
ATOM 1749 O O . ALA A 1 219 ? -12.172 7.585 4.103 1.00 82.19 219 ALA A O 1
ATOM 1750 N N . ASP A 1 220 ? -14.352 7.141 3.830 1.00 87.81 220 ASP A N 1
ATOM 1751 C CA . ASP A 1 220 ? -14.150 5.780 3.336 1.00 87.81 220 ASP A CA 1
ATOM 1752 C C . ASP A 1 220 ? -13.623 5.804 1.890 1.00 87.81 220 ASP A C 1
ATOM 1754 O O . ASP A 1 220 ? -14.367 6.085 0.945 1.00 87.81 220 ASP A O 1
ATOM 1758 N N . HIS A 1 221 ? -12.333 5.510 1.722 1.00 85.88 221 HIS A N 1
ATOM 1759 C CA . HIS A 1 221 ? -11.635 5.469 0.432 1.00 85.88 221 HIS A CA 1
ATOM 1760 C C . HIS A 1 221 ? -12.125 4.337 -0.494 1.00 85.88 221 HIS A C 1
ATOM 1762 O O . HIS A 1 221 ? -11.941 4.416 -1.714 1.00 85.88 221 HIS A O 1
ATOM 1768 N N . LEU A 1 222 ? -12.814 3.324 0.049 1.00 89.25 222 LEU A N 1
ATOM 1769 C CA . LEU A 1 222 ? -13.408 2.219 -0.710 1.00 89.25 222 LEU A CA 1
ATOM 1770 C C . LEU A 1 222 ? -14.832 2.529 -1.195 1.00 89.25 222 LEU A C 1
ATOM 1772 O O . LEU A 1 222 ? -15.416 1.750 -1.952 1.00 89.25 222 LEU A O 1
ATOM 1776 N N . ASN A 1 223 ? -15.399 3.678 -0.817 1.00 90.88 223 ASN A N 1
ATOM 1777 C CA . ASN A 1 223 ? -16.736 4.071 -1.236 1.00 90.88 223 ASN A CA 1
ATOM 1778 C C . ASN A 1 223 ? -16.780 4.406 -2.737 1.00 90.88 223 ASN A C 1
ATOM 1780 O O . ASN A 1 223 ? -16.473 5.522 -3.158 1.00 90.88 223 ASN A O 1
ATOM 1784 N N . THR A 1 224 ? -17.260 3.463 -3.547 1.00 90.00 224 THR A N 1
ATOM 1785 C CA . THR A 1 224 ? -17.361 3.588 -5.013 1.00 90.00 224 THR A CA 1
ATOM 1786 C C . THR A 1 224 ? -18.392 4.611 -5.498 1.00 90.00 224 THR A C 1
ATOM 1788 O O . THR A 1 224 ? -18.435 4.927 -6.682 1.00 90.00 224 THR A O 1
ATOM 1791 N N . THR A 1 225 ? -19.224 5.165 -4.611 1.00 89.75 225 THR A N 1
ATOM 1792 C CA . THR A 1 225 ? -20.113 6.286 -4.964 1.00 89.75 225 THR A CA 1
ATOM 1793 C C . THR A 1 225 ? -19.366 7.617 -4.917 1.00 89.75 225 THR A C 1
ATOM 1795 O O . THR A 1 225 ? -19.603 8.485 -5.753 1.00 89.75 225 THR A O 1
ATOM 1798 N N . VAL A 1 226 ? -18.469 7.780 -3.940 1.00 87.94 226 VAL A N 1
ATOM 1799 C CA . VAL A 1 226 ? -17.630 8.981 -3.788 1.00 87.94 226 VAL A CA 1
ATOM 1800 C C . VAL A 1 226 ? -16.414 8.909 -4.715 1.00 87.94 226 VAL A C 1
ATOM 1802 O O . VAL A 1 226 ? -16.044 9.909 -5.326 1.00 87.94 226 VAL A O 1
ATOM 1805 N N . PHE A 1 227 ? -15.844 7.713 -4.862 1.00 91.25 227 PHE A N 1
ATOM 1806 C CA . PHE A 1 227 ? -14.680 7.411 -5.688 1.00 91.25 227 PHE A CA 1
ATOM 1807 C C . PHE A 1 227 ? -15.058 6.381 -6.765 1.00 91.25 227 PHE A C 1
ATOM 1809 O O . PHE A 1 227 ? -14.732 5.200 -6.623 1.00 91.25 227 PHE A O 1
ATOM 1816 N N . PRO A 1 228 ? -15.798 6.770 -7.816 1.00 91.31 228 PRO A N 1
ATOM 1817 C CA . PRO A 1 228 ? -16.235 5.833 -8.848 1.00 91.31 228 PRO A CA 1
ATOM 1818 C C . PRO A 1 228 ? -15.051 5.216 -9.596 1.00 91.31 228 PRO A C 1
ATOM 1820 O O . PRO A 1 228 ? -14.030 5.863 -9.802 1.00 91.31 228 PRO A O 1
ATOM 1823 N N . SER A 1 229 ? -15.197 3.959 -10.012 1.00 89.50 229 SER A N 1
ATOM 1824 C CA . SER A 1 229 ? -14.263 3.308 -10.935 1.00 89.50 229 SER A CA 1
ATOM 1825 C C . SER A 1 229 ? -14.326 3.964 -12.315 1.00 89.50 229 SER A C 1
ATOM 1827 O O . SER A 1 229 ? -15.418 4.307 -12.787 1.00 89.50 229 SER A O 1
ATOM 1829 N N . SER A 1 230 ? -13.189 4.068 -12.994 1.00 90.00 230 SER A N 1
ATOM 1830 C CA . SER A 1 230 ? -13.102 4.541 -14.375 1.00 90.00 230 SER A CA 1
ATOM 1831 C C . SER A 1 230 ? -12.511 3.459 -15.293 1.00 90.00 230 SER A C 1
ATOM 1833 O O . SER A 1 230 ? -12.099 2.393 -14.841 1.00 90.00 230 SER A O 1
ATOM 1835 N N . ASN A 1 231 ? -12.491 3.727 -16.603 1.00 90.94 231 ASN A N 1
ATOM 1836 C CA . ASN A 1 231 ? -11.782 2.891 -17.579 1.00 90.94 231 ASN A CA 1
ATOM 1837 C C . ASN A 1 231 ? -10.348 3.394 -17.840 1.00 90.94 231 ASN A C 1
ATOM 1839 O O . ASN A 1 231 ? -9.717 2.971 -18.813 1.00 90.94 231 ASN A O 1
ATOM 1843 N N . GLU A 1 232 ? -9.854 4.334 -17.033 1.00 92.25 232 GLU A N 1
ATOM 1844 C CA . GLU A 1 232 ? -8.485 4.818 -17.122 1.00 92.25 232 GLU A CA 1
ATOM 1845 C C . GLU A 1 232 ? -7.533 3.771 -16.540 1.00 92.25 232 GLU A C 1
ATOM 1847 O O . GLU A 1 232 ? -7.770 3.175 -15.495 1.00 92.25 232 GLU A O 1
ATOM 1852 N N . THR A 1 233 ? -6.439 3.526 -17.253 1.00 94.88 233 THR A N 1
ATOM 1853 C CA . THR A 1 233 ? -5.445 2.505 -16.877 1.00 94.88 233 THR A CA 1
ATOM 1854 C C . THR A 1 233 ? -4.124 3.126 -16.466 1.00 94.88 233 THR A C 1
ATOM 1856 O O . THR A 1 233 ? -3.182 2.406 -16.148 1.00 94.88 233 THR A O 1
ATOM 1859 N N . THR A 1 234 ? -4.015 4.454 -16.554 1.00 96.06 234 THR A N 1
ATOM 1860 C CA . THR A 1 234 ? -2.865 5.231 -16.102 1.00 96.06 234 THR A CA 1
ATOM 1861 C C . THR A 1 234 ? -3.360 6.408 -15.280 1.00 96.06 234 THR A C 1
ATOM 1863 O O . THR A 1 234 ? -3.881 7.378 -15.822 1.00 96.06 234 THR A O 1
ATOM 1866 N N . VAL A 1 235 ? -3.189 6.306 -13.967 1.00 95.94 235 VAL A N 1
ATOM 1867 C CA . VAL A 1 235 ? -3.694 7.264 -12.981 1.00 95.94 235 VAL A CA 1
ATOM 1868 C C . VAL A 1 235 ? -2.529 7.833 -12.185 1.00 95.94 235 VAL A C 1
ATOM 1870 O O . VAL A 1 235 ? -1.451 7.240 -12.122 1.00 95.94 235 VAL A O 1
ATOM 1873 N N . GLY A 1 236 ? -2.727 8.988 -11.561 1.00 96.31 236 GLY A N 1
ATOM 1874 C CA . GLY A 1 236 ? -1.650 9.622 -10.815 1.00 96.31 236 GLY A CA 1
ATOM 1875 C C . GLY A 1 236 ? -2.104 10.493 -9.665 1.00 96.31 236 GLY A C 1
ATOM 1876 O O . GLY A 1 236 ? -3.264 10.896 -9.598 1.00 96.31 236 GLY A O 1
ATOM 1877 N N . ILE A 1 237 ? -1.168 10.784 -8.772 1.00 97.62 237 ILE A N 1
ATOM 1878 C CA . ILE A 1 237 ? -1.333 11.710 -7.656 1.00 97.62 237 ILE A CA 1
ATOM 1879 C C . ILE A 1 237 ? -0.222 12.753 -7.747 1.00 97.62 237 ILE A C 1
ATOM 1881 O O . ILE A 1 237 ? 0.913 12.399 -8.054 1.00 97.62 237 ILE A O 1
ATOM 1885 N N . HIS A 1 238 ? -0.568 14.018 -7.523 1.00 96.12 238 HIS A N 1
ATOM 1886 C CA . HIS A 1 238 ? 0.379 15.129 -7.469 1.00 96.12 238 HIS A CA 1
ATOM 1887 C C . HIS A 1 238 ? 0.115 15.958 -6.209 1.00 96.12 238 HIS A C 1
ATOM 1889 O O . HIS A 1 238 ? -0.978 16.524 -6.056 1.00 96.12 238 HIS A O 1
ATOM 1895 N N . LEU A 1 239 ? 1.110 16.014 -5.323 1.00 95.81 239 LEU A N 1
ATOM 1896 C CA . LEU A 1 239 ? 1.117 16.817 -4.102 1.00 95.81 239 LEU A CA 1
ATOM 1897 C C . LEU A 1 239 ? 2.278 17.810 -4.173 1.00 95.81 239 LEU A C 1
ATOM 1899 O O . LEU A 1 239 ? 3.434 17.419 -4.306 1.00 95.81 239 LEU A O 1
ATOM 1903 N N . ASP A 1 240 ? 1.978 19.104 -4.088 1.00 94.44 240 ASP A N 1
ATOM 1904 C CA . ASP A 1 240 ? 3.005 20.144 -4.133 1.00 94.44 240 ASP A CA 1
ATOM 1905 C C . ASP A 1 240 ? 3.829 20.201 -2.838 1.00 94.44 240 ASP A C 1
ATOM 1907 O O . ASP A 1 240 ? 3.327 19.861 -1.767 1.00 94.44 240 ASP A O 1
ATOM 1911 N N . ALA A 1 241 ? 5.060 20.713 -2.915 1.00 94.50 241 ALA A N 1
ATOM 1912 C CA . ALA A 1 241 ? 5.961 20.834 -1.762 1.00 94.50 241 ALA A CA 1
ATOM 1913 C C . ALA A 1 241 ? 5.330 21.578 -0.563 1.00 94.50 241 ALA A C 1
ATOM 1915 O O . ALA A 1 241 ? 5.566 21.232 0.592 1.00 94.50 241 ALA A O 1
ATOM 1916 N N . GLY A 1 242 ? 4.462 22.567 -0.814 1.00 92.81 242 GLY A N 1
ATOM 1917 C CA . GLY A 1 242 ? 3.753 23.288 0.250 1.00 92.81 242 GLY A CA 1
ATOM 1918 C C . GLY A 1 242 ? 2.700 22.440 0.971 1.00 92.81 242 GLY A C 1
ATOM 1919 O O . GLY A 1 242 ? 2.401 22.674 2.138 1.00 92.81 242 GLY A O 1
ATOM 1920 N N . THR A 1 243 ? 2.141 21.436 0.296 1.00 91.62 243 THR A N 1
ATOM 1921 C CA . THR A 1 243 ? 1.228 20.454 0.895 1.00 91.62 243 THR A CA 1
ATOM 1922 C C . THR A 1 243 ? 1.970 19.444 1.779 1.00 91.62 243 THR A C 1
ATOM 1924 O O . THR A 1 243 ? 1.379 18.928 2.734 1.00 91.62 243 THR A O 1
ATOM 1927 N N . LEU A 1 244 ? 3.244 19.198 1.462 1.00 94.12 244 LEU A N 1
ATOM 1928 C CA . LEU A 1 244 ? 4.149 18.248 2.113 1.00 94.12 244 LEU A CA 1
ATOM 1929 C C . LEU A 1 244 ? 5.050 18.901 3.176 1.00 94.12 244 LEU A C 1
ATOM 1931 O O . LEU A 1 244 ? 5.963 18.268 3.691 1.00 94.12 244 LEU A O 1
ATOM 1935 N N . THR A 1 245 ? 4.810 20.169 3.520 1.00 91.50 245 THR A N 1
ATOM 1936 C CA . THR A 1 245 ? 5.536 20.826 4.614 1.00 91.50 245 THR A CA 1
ATOM 1937 C C . THR A 1 245 ? 5.274 20.087 5.927 1.00 91.50 245 THR A C 1
ATOM 1939 O O . THR A 1 245 ? 4.119 19.800 6.241 1.00 91.50 245 THR A O 1
ATOM 1942 N N . ASP A 1 246 ? 6.341 19.796 6.676 1.00 86.56 246 ASP A N 1
ATOM 1943 C CA . ASP A 1 246 ? 6.320 19.005 7.917 1.00 86.56 246 ASP A CA 1
ATOM 1944 C C . ASP A 1 246 ? 5.832 17.547 7.734 1.00 86.56 246 ASP A C 1
ATOM 1946 O O . ASP A 1 246 ? 5.330 16.928 8.673 1.00 86.56 246 ASP A O 1
ATOM 1950 N N . VAL A 1 247 ? 5.957 16.996 6.521 1.00 89.44 247 VAL A N 1
ATOM 1951 C CA . VAL A 1 247 ? 5.686 15.586 6.212 1.00 89.44 247 VAL A CA 1
ATOM 1952 C C . VAL A 1 247 ? 6.992 14.918 5.796 1.00 89.44 247 VAL A C 1
ATOM 1954 O O . VAL A 1 247 ? 7.535 15.237 4.744 1.00 89.44 247 VAL A O 1
ATOM 1957 N N . ASP A 1 248 ? 7.477 13.975 6.601 1.00 84.44 248 ASP A N 1
ATOM 1958 C CA . ASP A 1 248 ? 8.752 13.290 6.332 1.00 84.44 248 ASP A CA 1
ATOM 1959 C C . ASP A 1 248 ? 8.587 12.084 5.393 1.00 84.44 248 ASP A C 1
ATOM 1961 O O . ASP A 1 248 ? 9.500 11.712 4.654 1.00 84.44 248 ASP A O 1
ATOM 1965 N N . TYR A 1 249 ? 7.403 11.467 5.396 1.00 89.50 249 TYR A N 1
ATOM 1966 C CA . TYR A 1 249 ? 7.122 10.265 4.621 1.00 89.50 249 TYR A CA 1
ATOM 1967 C C . TYR A 1 249 ? 5.684 10.205 4.112 1.00 89.50 249 TYR A C 1
ATOM 1969 O O . TYR A 1 249 ? 4.783 10.871 4.623 1.00 89.50 249 TYR A O 1
ATOM 1977 N N . VAL A 1 250 ? 5.456 9.332 3.132 1.00 94.38 250 VAL A N 1
ATOM 1978 C CA . VAL A 1 250 ? 4.127 8.994 2.611 1.00 94.38 250 VAL A CA 1
ATOM 1979 C C . VAL A 1 250 ? 3.983 7.497 2.393 1.00 94.38 250 VAL A C 1
ATOM 1981 O O . VAL A 1 250 ? 4.915 6.838 1.937 1.00 94.38 250 VAL A O 1
ATOM 1984 N N . ASP A 1 251 ? 2.791 6.969 2.653 1.00 93.06 251 ASP A N 1
ATOM 1985 C CA . ASP A 1 251 ? 2.426 5.599 2.303 1.00 93.06 251 ASP A CA 1
ATOM 1986 C C . ASP A 1 251 ? 1.725 5.596 0.939 1.00 93.06 251 ASP A C 1
ATOM 1988 O O . ASP A 1 251 ? 0.640 6.160 0.776 1.00 93.06 251 ASP A O 1
ATOM 1992 N N . VAL A 1 252 ? 2.341 4.967 -0.062 1.00 96.44 252 VAL A N 1
ATOM 1993 C CA . VAL A 1 252 ? 1.762 4.779 -1.397 1.00 96.44 252 VAL A CA 1
ATOM 1994 C C . VAL A 1 252 ? 1.133 3.395 -1.465 1.00 96.44 252 VAL A C 1
ATOM 1996 O O . VAL A 1 252 ? 1.789 2.386 -1.213 1.00 96.44 252 VAL A O 1
ATOM 1999 N N . MET A 1 253 ? -0.143 3.345 -1.832 1.00 96.38 253 MET A N 1
ATOM 2000 C CA . MET A 1 253 ? -0.949 2.131 -1.845 1.00 96.38 253 MET A CA 1
ATOM 2001 C C . MET A 1 253 ? -1.540 1.874 -3.233 1.00 96.38 253 MET A C 1
ATOM 2003 O O . MET A 1 253 ? -2.030 2.788 -3.900 1.00 96.38 253 MET A O 1
ATOM 2007 N N . VAL A 1 254 ? -1.532 0.610 -3.650 1.00 97.38 254 VAL A N 1
ATOM 2008 C CA . VAL A 1 254 ? -2.214 0.113 -4.848 1.00 97.38 254 VAL A CA 1
ATOM 2009 C C . VAL A 1 254 ? -3.209 -0.954 -4.410 1.00 97.38 254 VAL A C 1
ATOM 2011 O O . VAL A 1 254 ? -2.822 -2.007 -3.908 1.00 97.38 254 VAL A O 1
ATOM 2014 N N . ILE A 1 255 ? -4.496 -0.664 -4.584 1.00 96.44 255 ILE A N 1
ATOM 2015 C CA . ILE A 1 255 ? -5.600 -1.451 -4.029 1.00 96.44 255 ILE A CA 1
ATOM 2016 C C . ILE A 1 255 ? -6.378 -2.095 -5.174 1.00 96.44 255 ILE A C 1
ATOM 2018 O O . ILE A 1 255 ? -6.937 -1.400 -6.026 1.00 96.44 255 ILE A O 1
ATOM 2022 N N . GLY A 1 256 ? -6.464 -3.425 -5.186 1.00 95.94 256 GLY A N 1
ATOM 2023 C CA . GLY A 1 256 ? -7.323 -4.160 -6.113 1.00 95.94 256 GLY A CA 1
ATOM 2024 C C . GLY A 1 256 ? -8.777 -4.107 -5.652 1.00 95.94 256 GLY A C 1
ATOM 2025 O O . GLY A 1 256 ? -9.250 -5.044 -5.016 1.00 95.94 256 GLY A O 1
ATOM 2026 N N . ARG A 1 257 ? -9.515 -3.030 -5.946 1.00 94.94 257 ARG A N 1
ATOM 2027 C CA . ARG A 1 257 ? -10.921 -2.899 -5.512 1.00 94.94 257 ARG A CA 1
ATOM 2028 C C . ARG A 1 257 ? -11.821 -3.932 -6.179 1.00 94.94 257 ARG A C 1
ATOM 2030 O O . ARG A 1 257 ? -12.687 -4.508 -5.523 1.00 94.94 257 ARG A O 1
ATOM 2037 N N . TYR A 1 258 ? -11.603 -4.184 -7.468 1.00 95.31 258 TYR A N 1
ATOM 2038 C CA . TYR A 1 258 ? -12.290 -5.243 -8.198 1.00 95.31 258 TYR A CA 1
ATOM 2039 C C . TYR A 1 258 ? -11.479 -5.702 -9.413 1.00 95.31 258 TYR A C 1
ATOM 2041 O O . TYR A 1 258 ? -11.424 -5.019 -10.431 1.00 95.31 258 TYR A O 1
ATOM 2049 N N . VAL A 1 259 ? -10.898 -6.896 -9.333 1.00 95.31 259 VAL A N 1
ATOM 2050 C CA . VAL A 1 259 ? -10.259 -7.581 -10.463 1.00 95.31 259 VAL A CA 1
ATOM 2051 C C . VAL A 1 259 ? -11.230 -8.637 -10.986 1.00 95.31 259 VAL A C 1
ATOM 2053 O O . VAL A 1 259 ? -11.594 -9.578 -10.275 1.00 95.31 259 VAL A O 1
ATOM 2056 N N . ALA A 1 260 ? -11.688 -8.476 -12.226 1.00 92.38 260 ALA A N 1
ATOM 2057 C CA . ALA A 1 260 ? -12.701 -9.327 -12.828 1.00 92.38 260 ALA A CA 1
ATOM 2058 C C . ALA A 1 260 ? -12.192 -10.778 -12.924 1.00 92.38 260 ALA A C 1
ATOM 2060 O O . ALA A 1 260 ? -11.178 -11.022 -13.586 1.00 92.38 260 ALA A O 1
ATOM 2061 N N . PRO A 1 261 ? -12.873 -11.767 -12.317 1.00 91.75 261 PRO A N 1
ATOM 2062 C CA . PRO A 1 261 ? -12.412 -13.149 -12.348 1.00 91.75 261 PRO A CA 1
ATOM 2063 C C . PRO A 1 261 ? -12.645 -13.788 -13.723 1.00 91.75 261 PRO A C 1
ATOM 2065 O O . PRO A 1 261 ? -13.718 -13.644 -14.311 1.00 91.75 261 PRO A O 1
ATOM 2068 N N . GLY A 1 262 ? -11.646 -14.516 -14.224 1.00 88.75 262 GLY A N 1
ATOM 2069 C CA . GLY A 1 262 ? -11.788 -15.432 -15.359 1.00 88.75 262 GLY A CA 1
ATOM 2070 C C . GLY A 1 262 ? -11.936 -16.899 -14.927 1.00 88.75 262 GLY A C 1
ATOM 2071 O O . GLY A 1 262 ? -12.158 -17.197 -13.752 1.00 88.75 262 GLY A O 1
ATOM 2072 N N . ASN A 1 263 ? -11.823 -17.835 -15.876 1.00 91.00 263 ASN A N 1
ATOM 2073 C CA . ASN A 1 263 ? -12.039 -19.266 -15.612 1.00 91.00 263 ASN A CA 1
ATOM 2074 C C . ASN A 1 263 ? -10.854 -19.972 -14.923 1.00 91.00 263 ASN A C 1
ATOM 2076 O O . ASN A 1 263 ? -10.971 -21.144 -14.566 1.00 91.00 263 ASN A O 1
ATOM 2080 N N . GLN A 1 264 ? -9.719 -19.292 -14.750 1.00 91.88 264 GLN A N 1
ATOM 2081 C CA . GLN A 1 264 ? -8.478 -19.834 -14.193 1.00 91.88 264 GLN A CA 1
ATOM 2082 C C . GLN A 1 264 ? -7.982 -18.963 -13.021 1.00 91.88 264 GLN A C 1
ATOM 2084 O O . GLN A 1 264 ? -7.111 -18.105 -13.193 1.00 91.88 264 GLN A O 1
ATOM 2089 N N . PRO A 1 265 ? -8.533 -19.144 -11.806 1.00 91.50 265 PRO A N 1
ATOM 2090 C CA . PRO A 1 265 ? -8.129 -18.361 -10.641 1.00 91.50 265 PRO A CA 1
ATOM 2091 C C . PRO A 1 265 ? -6.657 -18.606 -10.279 1.00 91.50 265 PRO A C 1
ATOM 2093 O O . PRO A 1 265 ? -6.119 -19.690 -10.485 1.00 91.50 265 PRO A O 1
ATOM 2096 N N . GLY A 1 266 ? -6.011 -17.589 -9.715 1.00 90.69 266 GLY A N 1
ATOM 2097 C CA . GLY A 1 266 ? -4.588 -17.586 -9.381 1.00 90.69 266 GLY A CA 1
ATOM 2098 C C . GLY A 1 266 ? -3.675 -17.148 -10.527 1.00 90.69 266 GLY A C 1
ATOM 2099 O O . GLY A 1 266 ? -2.470 -17.069 -10.325 1.00 90.69 266 GLY A O 1
ATOM 2100 N N . THR A 1 267 ? -4.226 -16.854 -11.707 1.00 94.19 267 THR A N 1
ATOM 2101 C CA . THR A 1 267 ? -3.442 -16.581 -12.920 1.00 94.19 267 THR A CA 1
ATOM 2102 C C . THR A 1 267 ? -3.681 -15.164 -13.446 1.00 94.19 267 THR A C 1
ATOM 2104 O O . THR A 1 267 ? -4.554 -14.447 -12.946 1.00 94.19 267 THR A O 1
ATOM 2107 N N . LEU A 1 268 ? -2.874 -14.745 -14.422 1.00 92.88 268 LEU A N 1
ATOM 2108 C CA . LEU A 1 268 ? -2.907 -13.440 -15.080 1.00 92.88 268 LEU A CA 1
ATOM 2109 C C . LEU A 1 268 ? -3.671 -13.484 -16.406 1.00 92.88 268 LEU A C 1
ATOM 2111 O O . LEU A 1 268 ? -3.888 -14.536 -17.009 1.00 92.88 268 LEU A O 1
ATOM 2115 N N . GLY A 1 269 ? -4.006 -12.300 -16.914 1.00 88.50 269 GLY A N 1
ATOM 2116 C CA . GLY A 1 269 ? -4.637 -12.132 -18.219 1.00 88.50 269 GLY A CA 1
ATOM 2117 C C . GLY A 1 269 ? -6.149 -12.341 -18.182 1.00 88.50 269 GLY A C 1
ATOM 2118 O O . GLY A 1 269 ? -6.793 -12.230 -17.140 1.00 88.50 269 GLY A O 1
ATOM 2119 N N . VAL A 1 270 ? -6.736 -12.605 -19.350 1.00 89.19 270 VAL A N 1
ATOM 2120 C CA . VAL A 1 270 ? -8.199 -12.622 -19.534 1.00 89.19 270 VAL A CA 1
ATOM 2121 C C . VAL A 1 270 ? -8.878 -13.696 -18.683 1.00 89.19 270 VAL A C 1
ATOM 2123 O O . VAL A 1 270 ? -9.878 -13.413 -18.024 1.00 89.19 270 VAL A O 1
ATOM 2126 N N . GLU A 1 271 ? -8.286 -14.890 -18.643 1.00 89.31 271 GLU A N 1
ATOM 2127 C CA . GLU A 1 271 ? -8.785 -16.032 -17.871 1.00 89.31 271 GLU A CA 1
ATOM 2128 C C . GLU A 1 271 ? -8.402 -15.968 -16.385 1.00 89.31 271 GLU A C 1
ATOM 2130 O O . GLU A 1 271 ? -8.906 -16.758 -15.590 1.00 89.31 271 GLU A O 1
ATOM 2135 N N . GLY A 1 272 ? -7.545 -15.022 -16.004 1.00 92.69 272 GLY A N 1
ATOM 2136 C CA . GLY A 1 272 ? -7.038 -14.843 -14.653 1.00 92.69 272 GLY A CA 1
ATOM 2137 C C . GLY A 1 272 ? -7.905 -13.957 -13.758 1.00 92.69 272 GLY A C 1
ATOM 2138 O O . GLY A 1 272 ? -8.808 -13.256 -14.221 1.00 92.69 272 GLY A O 1
ATOM 2139 N N . ASN A 1 273 ? -7.595 -13.958 -12.461 1.00 94.75 273 ASN A N 1
ATOM 2140 C CA . ASN A 1 273 ? -8.164 -13.043 -11.459 1.00 94.75 273 ASN A CA 1
ATOM 2141 C C . ASN A 1 273 ? -7.088 -12.213 -10.731 1.00 94.75 273 ASN A C 1
ATOM 2143 O O . ASN A 1 273 ? -7.360 -11.664 -9.665 1.00 94.75 273 ASN A O 1
ATOM 2147 N N . ARG A 1 274 ? -5.876 -12.156 -11.293 1.00 95.75 274 ARG A N 1
ATOM 2148 C CA . ARG A 1 274 ? -4.762 -11.347 -10.803 1.00 95.75 274 ARG A CA 1
ATOM 2149 C C . ARG A 1 274 ? -4.306 -10.364 -11.872 1.00 95.75 274 ARG A C 1
ATOM 2151 O O . ARG A 1 274 ? -4.358 -10.669 -13.066 1.00 95.75 274 ARG A O 1
ATOM 2158 N N . ILE A 1 275 ? -3.801 -9.218 -11.436 1.00 96.62 275 ILE A N 1
ATOM 2159 C CA . ILE A 1 275 ? -3.245 -8.188 -12.308 1.00 96.62 275 ILE A CA 1
ATOM 2160 C C . ILE A 1 275 ? -1.938 -7.642 -11.734 1.00 96.62 275 ILE A C 1
ATOM 2162 O O . ILE A 1 275 ? -1.805 -7.412 -10.536 1.00 96.62 275 ILE A O 1
ATOM 2166 N N . GLY A 1 276 ? -0.948 -7.464 -12.603 1.00 97.12 276 GLY A N 1
ATOM 2167 C CA . GLY A 1 276 ? 0.284 -6.753 -12.275 1.00 97.12 276 GLY A CA 1
ATOM 2168 C C . GLY A 1 276 ? 0.175 -5.290 -12.676 1.00 97.12 276 GLY A C 1
ATOM 2169 O O . GLY A 1 276 ? -0.499 -4.950 -13.656 1.00 97.12 276 GLY A O 1
ATOM 2170 N N . PHE A 1 277 ? 0.891 -4.439 -11.959 1.00 98.19 277 PHE A N 1
ATOM 2171 C CA . PHE A 1 277 ? 0.923 -2.999 -12.185 1.00 98.19 277 PHE A CA 1
ATOM 2172 C C . PHE A 1 277 ? 2.360 -2.481 -12.257 1.00 98.19 277 PHE A C 1
ATOM 2174 O O . PHE A 1 277 ? 3.316 -3.171 -11.891 1.00 98.19 277 PHE A O 1
ATOM 2181 N N . ALA A 1 278 ? 2.502 -1.252 -12.734 1.00 98.38 278 ALA A N 1
ATOM 2182 C CA . ALA A 1 278 ? 3.734 -0.498 -12.640 1.00 98.38 278 ALA A CA 1
ATOM 2183 C C . ALA A 1 278 ? 3.504 0.816 -11.903 1.00 98.38 278 ALA A C 1
ATOM 2185 O O . ALA A 1 278 ? 2.488 1.477 -12.115 1.00 98.38 278 ALA A O 1
ATOM 2186 N N . LEU A 1 279 ? 4.465 1.184 -11.068 1.00 98.12 279 LEU A N 1
ATOM 2187 C CA . LEU A 1 279 ? 4.450 2.381 -10.248 1.00 98.12 279 LEU A CA 1
ATOM 2188 C C . LEU A 1 279 ? 5.726 3.181 -10.529 1.00 98.12 279 LEU A C 1
ATOM 2190 O O . LEU A 1 279 ? 6.815 2.614 -10.561 1.00 98.12 279 LEU A O 1
ATOM 2194 N N . ALA A 1 280 ? 5.592 4.482 -10.756 1.00 98.00 280 ALA A N 1
ATOM 2195 C CA . ALA A 1 280 ? 6.708 5.416 -10.829 1.00 98.00 280 ALA A CA 1
ATOM 2196 C C . ALA A 1 280 ? 6.438 6.563 -9.852 1.00 98.00 280 ALA A C 1
ATOM 2198 O O . ALA A 1 280 ? 5.360 7.158 -9.889 1.00 98.00 280 ALA A O 1
ATOM 2199 N N . VAL A 1 281 ? 7.388 6.821 -8.960 1.00 97.56 281 VAL A N 1
ATOM 2200 C CA . VAL A 1 281 ? 7.260 7.755 -7.838 1.00 97.56 281 VAL A CA 1
ATOM 2201 C C . VAL A 1 281 ? 8.413 8.744 -7.917 1.00 97.56 281 VAL A C 1
ATOM 2203 O O . VAL A 1 281 ? 9.559 8.316 -7.908 1.00 97.56 281 VAL A O 1
ATOM 2206 N N . GLN A 1 282 ? 8.119 10.036 -8.005 1.00 96.44 282 GLN A N 1
ATOM 2207 C CA . GLN A 1 282 ? 9.087 11.130 -8.024 1.00 96.44 282 GLN A CA 1
ATOM 2208 C C . GLN A 1 282 ? 8.948 12.000 -6.773 1.00 96.44 282 GLN A C 1
ATOM 2210 O O . GLN A 1 282 ? 7.836 12.170 -6.277 1.00 96.44 282 GLN A O 1
ATOM 2215 N N . GLY A 1 283 ? 10.061 12.572 -6.308 1.00 95.06 283 GLY A N 1
ATOM 2216 C CA . GLY A 1 283 ? 10.122 13.409 -5.105 1.00 95.06 283 GLY A CA 1
ATOM 2217 C C . GLY A 1 283 ? 10.447 12.616 -3.841 1.00 95.06 283 GLY A C 1
ATOM 2218 O O . GLY A 1 283 ? 10.069 13.014 -2.741 1.00 95.06 283 GLY A O 1
ATOM 2219 N N . VAL A 1 284 ? 11.093 11.458 -3.998 1.00 92.19 284 VAL A N 1
ATOM 2220 C CA . VAL A 1 284 ? 11.381 10.514 -2.911 1.00 92.19 284 VAL A CA 1
ATOM 2221 C C . VAL A 1 284 ? 12.851 10.145 -2.883 1.00 92.19 284 VAL A C 1
ATOM 2223 O O . VAL A 1 284 ? 13.492 10.068 -3.926 1.00 92.19 284 VAL A O 1
ATOM 2226 N N . GLU A 1 285 ? 13.384 9.842 -1.709 1.00 86.44 285 GLU A N 1
ATOM 2227 C CA . GLU A 1 285 ? 14.756 9.357 -1.588 1.00 86.44 285 GLU A CA 1
ATOM 2228 C C . GLU A 1 285 ? 14.840 7.888 -2.051 1.00 86.44 285 GLU A C 1
ATOM 2230 O O . GLU A 1 285 ? 14.260 6.993 -1.439 1.00 86.44 285 GLU A O 1
ATOM 2235 N N . ILE A 1 286 ? 15.533 7.624 -3.172 1.00 77.38 286 ILE A N 1
ATOM 2236 C CA . ILE A 1 286 ? 15.645 6.265 -3.756 1.00 77.38 286 ILE A CA 1
ATOM 2237 C C . ILE A 1 286 ? 16.535 5.349 -2.905 1.00 77.38 286 ILE A C 1
ATOM 2239 O O . ILE A 1 286 ? 16.334 4.135 -2.861 1.00 77.38 286 ILE A O 1
ATOM 2243 N N . ASP A 1 287 ? 17.577 5.929 -2.320 1.00 64.12 287 ASP A N 1
ATOM 2244 C CA . ASP A 1 287 ? 18.655 5.231 -1.631 1.00 64.12 287 ASP A CA 1
ATOM 2245 C C . ASP A 1 287 ? 19.142 6.139 -0.501 1.00 64.12 287 ASP A C 1
ATOM 2247 O O . ASP A 1 287 ? 19.998 7.002 -0.735 1.00 64.12 287 ASP A O 1
ATOM 2251 N N . PRO A 1 288 ? 18.578 6.013 0.708 1.00 54.34 288 PRO A N 1
ATOM 2252 C CA . PRO A 1 288 ? 19.197 6.596 1.878 1.00 54.34 288 PRO A CA 1
ATOM 2253 C C . PRO A 1 288 ? 20.465 5.777 2.131 1.00 54.34 288 PRO A C 1
ATOM 2255 O O . PRO A 1 288 ? 20.452 4.768 2.832 1.00 54.34 288 PRO A O 1
ATOM 2258 N N . LEU A 1 289 ? 21.551 6.140 1.447 1.00 45.91 289 LEU A N 1
ATOM 2259 C CA . LEU A 1 289 ? 22.833 5.449 1.522 1.00 45.91 289 LEU A CA 1
ATOM 2260 C C . LEU A 1 289 ? 23.213 5.262 3.000 1.00 45.91 289 LEU A C 1
ATOM 2262 O O . LEU A 1 289 ? 23.510 6.237 3.688 1.00 45.91 289 LEU A O 1
ATOM 2266 N N . ASN A 1 290 ? 23.231 3.992 3.425 1.00 44.38 290 ASN A N 1
ATOM 2267 C CA . ASN A 1 290 ? 23.079 3.458 4.788 1.00 44.38 290 ASN A CA 1
ATOM 2268 C C . ASN A 1 290 ? 21.637 3.414 5.297 1.00 44.38 290 ASN A C 1
ATOM 2270 O O . ASN A 1 290 ? 21.176 4.385 5.885 1.00 44.38 290 ASN A O 1
ATOM 2274 N N . HIS A 1 291 ? 21.068 2.201 5.299 1.00 53.16 291 HIS A N 1
ATOM 2275 C CA . HIS A 1 291 ? 20.470 1.670 6.529 1.00 53.16 291 HIS A CA 1
ATOM 2276 C C . HIS A 1 291 ? 19.457 2.653 7.149 1.00 53.16 291 HIS A C 1
ATOM 2278 O O . HIS A 1 291 ? 19.560 2.958 8.333 1.00 53.16 291 HIS A O 1
ATOM 2284 N N . SER A 1 292 ? 18.571 3.238 6.328 1.00 62.81 292 SER A N 1
ATOM 2285 C CA . SER A 1 292 ? 17.534 4.140 6.830 1.00 62.81 292 SER A CA 1
ATOM 2286 C C . SER A 1 292 ? 16.689 3.345 7.795 1.00 62.81 292 SER A C 1
ATOM 2288 O O . SER A 1 292 ? 15.936 2.468 7.397 1.00 62.81 292 SER A O 1
ATOM 2290 N N . ASP A 1 293 ? 16.864 3.643 9.056 1.00 67.31 293 ASP A N 1
ATOM 2291 C CA . ASP A 1 293 ? 16.000 3.242 10.136 1.00 67.31 293 ASP A CA 1
ATOM 2292 C C . ASP A 1 293 ? 14.797 4.198 10.084 1.00 67.31 293 ASP A C 1
ATOM 2294 O O . ASP A 1 293 ? 14.908 5.384 10.409 1.00 67.31 293 ASP A O 1
ATOM 2298 N N . GLY A 1 294 ? 13.715 3.721 9.458 1.00 66.06 294 GLY A N 1
ATOM 2299 C CA . GLY A 1 294 ? 12.592 4.551 9.013 1.00 66.06 294 GLY A CA 1
ATOM 2300 C C . GLY A 1 294 ? 11.776 5.138 10.161 1.00 66.06 294 GLY A C 1
ATOM 2301 O O . GLY A 1 294 ? 11.108 6.161 9.981 1.00 66.06 294 GLY A O 1
ATOM 2302 N N . ASP A 1 295 ? 11.844 4.521 11.333 1.00 69.81 295 ASP A N 1
ATOM 2303 C CA . ASP A 1 295 ? 11.143 4.927 12.543 1.00 69.81 295 ASP A CA 1
ATOM 2304 C C . ASP A 1 295 ? 12.082 5.254 13.716 1.00 69.81 295 ASP A C 1
ATOM 2306 O O . ASP A 1 295 ? 11.632 5.839 14.708 1.00 69.81 295 ASP A O 1
ATOM 2310 N N . GLY A 1 296 ? 13.384 5.001 13.585 1.00 79.56 296 GLY A N 1
ATOM 2311 C CA . GLY A 1 296 ? 14.412 5.378 14.546 1.00 79.56 296 GLY A CA 1
ATOM 2312 C C . GLY A 1 296 ? 14.636 4.347 15.657 1.00 79.56 296 GLY A C 1
ATOM 2313 O O . GLY A 1 296 ? 14.978 4.761 16.773 1.00 79.56 296 GLY A O 1
ATOM 2314 N N . ASP A 1 297 ? 14.364 3.063 15.424 1.00 80.62 297 ASP A N 1
ATOM 2315 C CA . ASP A 1 297 ? 14.488 1.991 16.415 1.00 80.62 297 ASP A CA 1
ATOM 2316 C C . ASP A 1 297 ? 15.862 1.292 16.473 1.00 80.62 297 ASP A C 1
ATOM 2318 O O . ASP A 1 297 ? 16.189 0.602 17.444 1.00 80.62 297 ASP A O 1
ATOM 2322 N N . GLY A 1 298 ? 16.726 1.575 15.503 1.00 83.31 298 GLY A N 1
ATOM 2323 C CA . GLY A 1 298 ? 18.071 1.035 15.360 1.00 83.31 298 GLY A CA 1
ATOM 2324 C C . GLY A 1 298 ? 18.205 -0.115 14.359 1.00 83.31 298 GLY A C 1
ATOM 2325 O O . GLY A 1 298 ? 19.330 -0.608 14.200 1.00 83.31 298 GLY A O 1
ATOM 2326 N N . ILE A 1 299 ? 17.130 -0.520 13.680 1.00 83.94 299 ILE A N 1
ATOM 2327 C CA . ILE A 1 299 ? 17.104 -1.577 12.667 1.00 83.94 299 ILE A CA 1
ATOM 2328 C C . ILE A 1 299 ? 16.883 -0.936 11.295 1.00 83.94 299 ILE A C 1
ATOM 2330 O O . ILE A 1 299 ? 16.067 -0.043 11.101 1.00 83.94 299 ILE A O 1
ATOM 2334 N N . SER A 1 300 ? 17.670 -1.329 10.286 1.00 76.25 300 SER A N 1
ATOM 2335 C CA . SER A 1 300 ? 17.396 -0.812 8.942 1.00 76.25 300 SER A CA 1
ATOM 2336 C C . SER A 1 300 ? 16.073 -1.306 8.423 1.00 76.25 300 SER A C 1
ATOM 2338 O O . SER A 1 300 ? 15.825 -2.505 8.475 1.00 76.25 300 SER A O 1
ATOM 2340 N N . TYR A 1 301 ? 15.420 -0.443 7.659 1.00 72.75 301 TYR A N 1
ATOM 2341 C CA . TYR A 1 301 ? 14.274 -0.755 6.817 1.00 72.75 301 TYR A CA 1
ATOM 2342 C C . TYR A 1 301 ? 14.295 -2.134 6.124 1.00 72.75 301 TYR A C 1
ATOM 2344 O O . TYR A 1 301 ? 13.270 -2.791 6.031 1.00 72.75 301 TYR A O 1
ATOM 2352 N N . GLU A 1 302 ? 15.438 -2.593 5.591 1.00 71.44 302 GLU A N 1
ATOM 2353 C CA . GLU A 1 302 ? 15.513 -3.888 4.882 1.00 71.44 302 GLU A CA 1
ATOM 2354 C C . GLU A 1 302 ? 15.530 -5.118 5.804 1.00 71.44 302 GLU A C 1
ATOM 2356 O O . GLU A 1 302 ? 15.316 -6.243 5.348 1.00 71.44 302 GLU A O 1
ATOM 2361 N N . GLN A 1 303 ? 15.866 -4.913 7.073 1.00 78.88 303 GLN A N 1
ATOM 2362 C CA . GLN A 1 303 ? 15.938 -5.931 8.124 1.00 78.88 303 GLN A CA 1
ATOM 2363 C C . GLN A 1 303 ? 14.784 -5.807 9.118 1.00 78.88 303 GLN A C 1
ATOM 2365 O O . GLN A 1 303 ? 14.672 -6.646 10.003 1.00 78.88 303 GLN A O 1
ATOM 2370 N N . ASP A 1 304 ? 13.962 -4.780 8.939 1.00 81.50 304 ASP A N 1
ATOM 2371 C CA . ASP A 1 304 ? 12.872 -4.405 9.809 1.00 81.50 304 ASP A CA 1
ATOM 2372 C C . ASP A 1 304 ? 11.555 -4.965 9.255 1.00 81.50 304 ASP A C 1
ATOM 2374 O O . ASP A 1 304 ? 11.147 -4.693 8.119 1.00 81.50 304 ASP A O 1
ATOM 2378 N N . SER A 1 305 ? 10.914 -5.812 10.050 1.00 86.62 305 SER A N 1
ATOM 2379 C CA . SER A 1 305 ? 9.625 -6.434 9.757 1.00 86.62 305 SER A CA 1
ATOM 2380 C C . SER A 1 305 ? 8.464 -5.457 9.962 1.00 86.62 305 SER A C 1
ATOM 2382 O O . SER A 1 305 ? 7.407 -5.622 9.341 1.00 86.62 305 SER A O 1
ATOM 2384 N N . CYS A 1 306 ? 8.673 -4.413 10.762 1.00 82.31 306 CYS A N 1
ATOM 2385 C CA . CYS A 1 306 ? 7.739 -3.340 11.053 1.00 82.31 306 CYS A CA 1
ATOM 2386 C C . CYS A 1 306 ? 8.397 -1.956 10.853 1.00 82.31 306 CYS A C 1
ATOM 2388 O O . CYS A 1 306 ? 8.351 -1.160 11.784 1.00 82.31 306 CYS A O 1
ATOM 2390 N N . PRO A 1 307 ? 8.836 -1.595 9.621 1.00 69.19 307 PRO A N 1
ATOM 2391 C CA . PRO A 1 307 ? 9.764 -0.483 9.289 1.00 69.19 307 PRO A CA 1
ATOM 2392 C C . PRO A 1 307 ? 9.322 0.952 9.625 1.00 69.19 307 PRO A C 1
ATOM 2394 O O . PRO A 1 307 ? 9.904 1.939 9.159 1.00 69.19 307 PRO A O 1
ATOM 2397 N N . PHE A 1 308 ? 8.198 1.061 10.319 1.00 76.81 308 PHE A N 1
ATOM 2398 C CA . PHE A 1 308 ? 7.391 2.235 10.599 1.00 76.81 308 PHE A CA 1
ATOM 2399 C C . PHE A 1 308 ? 6.910 2.300 12.048 1.00 76.81 308 PHE A C 1
ATOM 2401 O O . PHE A 1 308 ? 6.144 3.213 12.377 1.00 76.81 308 PHE A O 1
ATOM 2408 N N . THR A 1 309 ? 7.273 1.321 12.866 1.00 77.75 309 THR A N 1
ATOM 2409 C CA . THR A 1 309 ? 6.863 1.162 14.252 1.00 77.75 309 THR A CA 1
ATOM 2410 C C . THR A 1 309 ? 8.110 1.131 15.110 1.00 77.75 309 THR A C 1
ATOM 2412 O O . THR A 1 309 ? 8.724 0.092 15.263 1.00 77.75 309 THR A O 1
ATOM 2415 N N . ASN A 1 310 ? 8.430 2.261 15.742 1.00 84.69 310 ASN A N 1
ATOM 2416 C CA . ASN A 1 310 ? 9.634 2.339 16.555 1.00 84.69 310 ASN A CA 1
ATOM 2417 C C . ASN A 1 310 ? 9.571 1.348 17.733 1.00 84.69 310 ASN A C 1
ATOM 2419 O O . ASN A 1 310 ? 8.882 1.610 18.729 1.00 84.69 310 ASN A O 1
ATOM 2423 N N . ALA A 1 311 ? 10.309 0.245 17.624 1.00 91.56 311 ALA A N 1
ATOM 2424 C CA . ALA A 1 311 ? 10.334 -0.825 18.609 1.00 91.56 311 ALA A CA 1
ATOM 2425 C C . ALA A 1 311 ? 11.463 -0.668 19.646 1.00 91.56 311 ALA A C 1
ATOM 2427 O O . ALA A 1 311 ? 11.764 -1.577 20.428 1.00 91.56 311 ALA A O 1
ATOM 2428 N N . LEU A 1 312 ? 12.076 0.521 19.727 1.00 90.44 312 LEU A N 1
ATOM 2429 C CA . LEU A 1 312 ? 13.223 0.772 20.592 1.00 90.44 312 LEU A CA 1
ATOM 2430 C C . LEU A 1 312 ? 12.903 0.472 22.063 1.00 90.44 312 LEU A C 1
ATOM 2432 O O . LEU A 1 312 ? 12.153 1.186 22.735 1.00 90.44 312 LEU A O 1
ATOM 2436 N N . GLY A 1 313 ? 13.576 -0.549 22.592 1.00 89.38 313 GLY A N 1
ATOM 2437 C CA . GLY A 1 313 ? 13.439 -0.987 23.982 1.00 89.38 313 GLY A CA 1
ATOM 2438 C C . GLY A 1 313 ? 12.323 -2.003 24.235 1.00 89.38 313 GLY A C 1
ATOM 2439 O O . GLY A 1 313 ? 12.193 -2.428 25.383 1.00 89.38 313 GLY A O 1
ATOM 2440 N N . TRP A 1 314 ? 11.585 -2.398 23.196 1.00 92.12 314 TRP A N 1
ATOM 2441 C CA . TRP A 1 314 ? 10.498 -3.383 23.235 1.00 92.12 314 TRP A CA 1
ATOM 2442 C C . TRP A 1 314 ? 10.647 -4.502 22.194 1.00 92.12 314 TRP A C 1
ATOM 2444 O O . TRP A 1 314 ? 9.731 -5.296 22.028 1.00 92.12 314 TRP A O 1
ATOM 2454 N N . ASP A 1 315 ? 11.794 -4.554 21.524 1.00 93.31 315 ASP A N 1
ATOM 2455 C CA . ASP A 1 315 ? 12.168 -5.580 20.554 1.00 93.31 315 ASP A CA 1
ATOM 2456 C C . ASP A 1 315 ? 13.325 -6.429 21.118 1.00 93.31 315 ASP A C 1
ATOM 2458 O O . ASP A 1 315 ? 14.470 -5.968 21.246 1.00 93.31 315 ASP A O 1
ATOM 2462 N N . LEU A 1 316 ? 13.025 -7.659 21.542 1.00 91.19 316 LEU A N 1
ATOM 2463 C CA . LEU A 1 316 ? 13.992 -8.609 22.093 1.00 91.19 316 LEU A CA 1
ATOM 2464 C C . LEU A 1 316 ? 14.641 -9.485 21.023 1.00 91.19 316 LEU A C 1
ATOM 2466 O O . LEU A 1 316 ? 15.758 -9.967 21.261 1.00 91.19 316 LEU A O 1
ATOM 2470 N N . ASP A 1 317 ? 13.971 -9.741 19.899 1.00 90.50 317 ASP A N 1
ATOM 2471 C CA . ASP A 1 317 ? 14.480 -10.617 18.840 1.00 90.50 317 ASP A CA 1
ATOM 2472 C C . ASP A 1 317 ? 15.154 -9.867 17.674 1.00 90.50 317 ASP A C 1
ATOM 2474 O O . ASP A 1 317 ? 15.858 -10.487 16.866 1.00 90.50 317 ASP A O 1
ATOM 2478 N N . SER A 1 318 ? 15.122 -8.534 17.740 1.00 92.19 318 SER A N 1
ATOM 2479 C CA . SER A 1 318 ? 15.729 -7.578 16.815 1.00 92.19 318 SER A CA 1
ATOM 2480 C C . SER A 1 318 ? 15.173 -7.686 15.399 1.00 92.19 318 SER A C 1
ATOM 2482 O O . SER A 1 318 ? 15.946 -7.608 14.435 1.00 92.19 318 SER A O 1
ATOM 2484 N N . ASP A 1 319 ? 13.868 -7.932 15.276 1.00 92.06 319 ASP A N 1
ATOM 2485 C CA . ASP A 1 319 ? 13.166 -8.002 13.998 1.00 92.06 319 ASP A CA 1
ATOM 2486 C C . ASP A 1 319 ? 12.506 -6.682 13.568 1.00 92.06 319 ASP A C 1
ATOM 2488 O O . ASP A 1 319 ? 12.009 -6.626 12.441 1.00 92.06 319 ASP A O 1
ATOM 2492 N N . GLY A 1 320 ? 12.553 -5.636 14.403 1.00 89.50 320 GLY A N 1
ATOM 2493 C CA . GLY A 1 320 ? 11.991 -4.305 14.143 1.00 89.50 320 GLY A CA 1
ATOM 2494 C C . GLY A 1 320 ? 10.529 -4.141 14.555 1.00 89.50 320 GLY A C 1
ATOM 2495 O O . GLY A 1 320 ? 9.948 -3.070 14.414 1.00 89.50 320 GLY A O 1
ATOM 2496 N N . CYS A 1 321 ? 9.898 -5.185 15.091 1.00 93.12 321 CYS A N 1
ATOM 2497 C CA . CYS A 1 321 ? 8.546 -5.125 15.625 1.00 93.12 321 CYS A CA 1
ATOM 2498 C C . CYS A 1 321 ? 8.547 -5.048 17.157 1.00 93.12 321 CYS A C 1
ATOM 2500 O O . CYS A 1 321 ? 9.483 -5.447 17.844 1.00 93.12 321 CYS A O 1
ATOM 2502 N N . ILE A 1 322 ? 7.456 -4.520 17.716 1.00 95.12 322 ILE A N 1
ATOM 2503 C CA . ILE A 1 322 ? 7.221 -4.571 19.161 1.00 95.12 322 ILE A CA 1
ATOM 2504 C C . ILE A 1 322 ? 6.788 -5.994 19.522 1.00 95.12 322 ILE A C 1
ATOM 2506 O O . ILE A 1 322 ? 5.871 -6.532 18.899 1.00 95.12 322 ILE A O 1
ATOM 2510 N N . ASP A 1 323 ? 7.426 -6.584 20.531 1.00 94.38 323 ASP A N 1
ATOM 2511 C CA . ASP A 1 323 ? 7.090 -7.923 21.008 1.00 94.38 323 ASP A CA 1
ATOM 2512 C C . ASP A 1 323 ? 5.725 -7.979 21.720 1.00 94.38 323 ASP A C 1
ATOM 2514 O O . ASP A 1 323 ? 5.307 -7.038 22.395 1.00 94.38 323 ASP A O 1
ATOM 2518 N N . ASP A 1 324 ? 5.080 -9.144 21.629 1.00 93.12 324 ASP A N 1
ATOM 2519 C CA . ASP A 1 324 ? 3.997 -9.606 22.511 1.00 93.12 324 ASP A CA 1
ATOM 2520 C C . ASP A 1 324 ? 4.508 -10.871 23.222 1.00 93.12 324 ASP A C 1
ATOM 2522 O O . ASP A 1 324 ? 4.431 -12.002 22.713 1.00 93.12 324 ASP A O 1
ATOM 2526 N N . ASN A 1 325 ? 5.153 -10.674 24.374 1.00 92.62 325 ASN A N 1
ATOM 2527 C CA . ASN A 1 325 ? 5.947 -11.719 25.016 1.00 92.62 325 ASN A CA 1
ATOM 2528 C C . ASN A 1 325 ? 5.082 -12.870 25.568 1.00 92.62 325 ASN A C 1
ATOM 2530 O O . ASN A 1 325 ? 5.504 -14.040 25.562 1.00 92.62 325 ASN A O 1
ATOM 2534 N N . ASP A 1 326 ? 3.873 -12.581 26.051 1.00 91.62 326 ASP A N 1
ATOM 2535 C CA . ASP A 1 326 ? 2.969 -13.604 26.574 1.00 91.62 326 ASP A CA 1
ATOM 2536 C C . ASP A 1 326 ? 2.011 -14.186 25.516 1.00 91.62 326 ASP A C 1
ATOM 2538 O O . ASP A 1 326 ? 1.543 -15.324 25.686 1.00 91.62 326 ASP A O 1
ATOM 2542 N N . ALA A 1 327 ? 1.921 -13.549 24.346 1.00 92.62 327 ALA A N 1
ATOM 2543 C CA . ALA A 1 327 ? 1.103 -13.912 23.194 1.00 92.62 327 ALA A CA 1
ATOM 2544 C C . ALA A 1 327 ? -0.404 -13.830 23.481 1.00 92.62 327 ALA A C 1
ATOM 2546 O O . ALA A 1 327 ? -1.157 -14.757 23.131 1.00 92.62 327 ALA A O 1
ATOM 2547 N N . ASP A 1 328 ? -0.830 -12.767 24.161 1.00 90.19 328 ASP A N 1
ATOM 2548 C CA . ASP A 1 328 ? -2.232 -12.468 24.447 1.00 90.19 328 ASP A CA 1
ATOM 2549 C C . ASP A 1 328 ? -2.902 -11.539 23.411 1.00 90.19 328 ASP A C 1
ATOM 2551 O O . ASP A 1 328 ? -4.136 -11.435 23.378 1.00 90.19 328 ASP A O 1
ATOM 2555 N N . GLY A 1 329 ? -2.112 -10.982 22.488 1.00 90.31 329 GLY A N 1
ATOM 2556 C CA . GLY A 1 329 ? -2.540 -10.097 21.410 1.00 90.31 329 GLY A CA 1
ATOM 2557 C C . GLY A 1 329 ? -2.411 -8.603 21.715 1.00 90.31 329 GLY A C 1
ATOM 2558 O O . GLY A 1 329 ? -2.955 -7.807 20.940 1.00 90.31 329 GLY A O 1
ATOM 2559 N N . VAL A 1 330 ? -1.755 -8.218 22.813 1.00 93.38 330 VAL A N 1
ATOM 2560 C CA . VAL A 1 330 ? -1.456 -6.830 23.179 1.00 93.38 330 VAL A CA 1
ATOM 2561 C C . VAL A 1 330 ? 0.059 -6.626 23.258 1.00 93.38 330 VAL A C 1
ATOM 2563 O O . VAL A 1 330 ? 0.732 -7.251 24.062 1.00 93.38 330 VAL A O 1
ATOM 2566 N N . ASP A 1 331 ? 0.585 -5.707 22.448 1.00 94.00 331 ASP A N 1
ATOM 2567 C CA . ASP A 1 331 ? 2.021 -5.406 22.401 1.00 94.00 331 ASP A CA 1
ATOM 2568 C C . ASP A 1 331 ? 2.572 -4.919 23.765 1.00 94.00 331 ASP A C 1
ATOM 2570 O O . ASP A 1 331 ? 1.950 -4.097 24.455 1.00 94.00 331 ASP A O 1
ATOM 2574 N N . ASP A 1 332 ? 3.788 -5.352 24.121 1.00 93.38 332 ASP A N 1
ATOM 2575 C CA . ASP A 1 332 ? 4.418 -5.148 25.437 1.00 93.38 332 ASP A CA 1
ATOM 2576 C C . ASP A 1 332 ? 4.507 -3.660 25.852 1.00 93.38 332 ASP A C 1
ATOM 2578 O O . ASP A 1 332 ? 4.487 -3.320 27.040 1.00 93.38 332 ASP A O 1
ATOM 2582 N N . ASN A 1 333 ? 4.600 -2.735 24.888 1.00 92.94 333 ASN A N 1
ATOM 2583 C CA . ASN A 1 333 ? 4.714 -1.296 25.153 1.00 92.94 333 ASN A CA 1
ATOM 2584 C C . ASN A 1 333 ? 3.429 -0.669 25.728 1.00 92.94 333 ASN A C 1
ATOM 2586 O O . ASN A 1 333 ? 3.483 0.409 26.338 1.00 92.94 333 ASN A O 1
ATOM 2590 N N . VAL A 1 334 ? 2.280 -1.313 25.514 1.00 93.38 334 VAL A N 1
ATOM 2591 C CA . VAL A 1 334 ? 0.958 -0.896 26.002 1.00 93.38 334 VAL A CA 1
ATOM 2592 C C . VAL A 1 334 ? 0.308 -1.934 26.919 1.00 93.38 334 VAL A C 1
ATOM 2594 O O . VAL A 1 334 ? -0.728 -1.636 27.522 1.00 93.38 334 VAL A O 1
ATOM 2597 N N . ASP A 1 335 ? 0.931 -3.099 27.085 1.00 93.19 335 ASP A N 1
ATOM 2598 C CA . ASP A 1 335 ? 0.498 -4.136 28.008 1.00 93.19 335 ASP A CA 1
ATOM 2599 C C . ASP A 1 335 ? 0.877 -3.817 29.471 1.00 93.19 335 ASP A C 1
ATOM 2601 O O . ASP A 1 335 ? 2.023 -3.553 29.846 1.00 93.19 335 ASP A O 1
ATOM 2605 N N . ALA A 1 336 ? -0.130 -3.827 30.346 1.00 94.62 336 ALA A N 1
ATOM 2606 C CA . ALA A 1 336 ? 0.045 -3.649 31.783 1.00 94.62 336 ALA A CA 1
ATOM 2607 C C . ALA A 1 336 ? 0.368 -4.968 32.513 1.00 94.62 336 ALA A C 1
ATOM 2609 O O . ALA A 1 336 ? 0.778 -4.941 33.681 1.00 94.62 336 ALA A O 1
ATOM 2610 N N . CYS A 1 337 ? 0.157 -6.104 31.853 1.00 92.94 337 CYS A N 1
ATOM 2611 C CA . CYS A 1 337 ? 0.159 -7.454 32.383 1.00 92.94 337 CYS A CA 1
ATOM 2612 C C . CYS A 1 337 ? 0.992 -8.422 31.517 1.00 92.94 337 CYS A C 1
ATOM 2614 O O . CYS A 1 337 ? 0.475 -9.464 31.157 1.00 92.94 337 CYS A O 1
ATOM 2616 N N . LEU A 1 338 ? 2.306 -8.166 31.387 1.00 92.12 338 LEU A N 1
ATOM 2617 C CA . LEU A 1 338 ? 3.318 -8.903 30.579 1.00 92.12 338 LEU A CA 1
ATOM 2618 C C . LEU A 1 338 ? 3.453 -10.439 30.775 1.00 92.12 338 LEU A C 1
ATOM 2620 O O . LEU A 1 338 ? 4.436 -11.048 30.341 1.00 92.12 338 LEU A O 1
ATOM 2624 N N . LEU A 1 339 ? 2.587 -11.064 31.575 1.00 92.69 339 LEU A N 1
ATOM 2625 C CA . LEU A 1 339 ? 2.583 -12.488 31.919 1.00 92.69 339 LEU A CA 1
ATOM 2626 C C . LEU A 1 339 ? 1.152 -13.053 31.978 1.00 92.69 339 LEU A C 1
ATOM 2628 O O . LEU A 1 339 ? 0.849 -13.914 32.819 1.00 92.69 339 LEU A O 1
ATOM 2632 N N . THR A 1 340 ? 0.261 -12.573 31.121 1.00 90.75 340 THR A N 1
ATOM 2633 C CA . THR A 1 340 ? -1.087 -13.095 30.963 1.00 90.75 340 THR A CA 1
ATOM 2634 C C . THR A 1 340 ? -1.056 -14.516 30.381 1.00 90.75 340 THR A C 1
ATOM 2636 O O . THR A 1 340 ? -0.318 -14.833 29.447 1.00 90.75 340 THR A O 1
ATOM 2639 N N . PRO A 1 341 ? -1.810 -15.473 30.958 1.00 87.25 341 PRO A N 1
ATOM 2640 C CA . PRO A 1 341 ? -1.840 -16.828 30.425 1.00 87.25 341 PRO A CA 1
ATOM 2641 C C . PRO A 1 341 ? -2.394 -16.866 28.997 1.00 87.25 341 PRO A C 1
ATOM 2643 O O . PRO A 1 341 ? -3.468 -16.341 28.726 1.00 87.25 341 PRO A O 1
ATOM 2646 N N . ARG A 1 342 ? -1.719 -17.587 28.097 1.00 85.12 342 ARG A N 1
ATOM 2647 C CA . ARG A 1 342 ? -2.184 -17.758 26.712 1.00 85.12 342 ARG A CA 1
ATOM 2648 C C . ARG A 1 342 ? -3.614 -18.286 26.626 1.00 85.12 342 ARG A C 1
ATOM 2650 O O . ARG A 1 342 ? -3.989 -19.206 27.354 1.00 85.12 342 ARG A O 1
ATOM 2657 N N . GLN A 1 343 ? -4.342 -17.791 25.623 1.00 82.38 343 GLN A N 1
ATOM 2658 C CA . GLN A 1 343 ? -5.714 -18.194 25.277 1.00 82.38 343 GLN A CA 1
ATOM 2659 C C . GLN A 1 343 ? -6.781 -17.828 26.320 1.00 82.38 343 GLN A C 1
ATOM 2661 O O . GLN A 1 343 ? -7.858 -18.429 26.320 1.00 82.38 343 GLN A O 1
ATOM 2666 N N . VAL A 1 344 ? -6.512 -16.853 27.190 1.00 86.12 344 VAL A N 1
ATOM 2667 C CA . VAL A 1 344 ? -7.541 -16.265 28.056 1.00 86.12 344 VAL A CA 1
ATOM 2668 C C . VAL A 1 344 ? -8.095 -14.987 27.419 1.00 86.12 344 VAL A C 1
ATOM 2670 O O . VAL A 1 344 ? -7.384 -14.325 26.669 1.00 86.12 344 VAL A O 1
ATOM 2673 N N . PRO A 1 345 ? -9.357 -14.619 27.682 1.00 86.75 345 PRO A N 1
ATOM 2674 C CA . PRO A 1 345 ? -9.879 -13.314 27.303 1.00 86.75 345 PRO A CA 1
ATOM 2675 C C . PR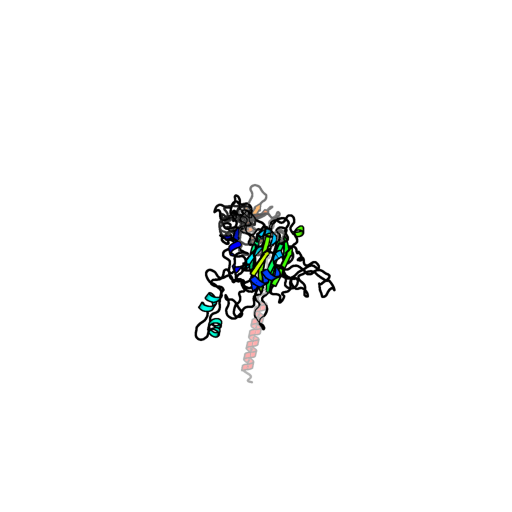O A 1 345 ? -9.130 -12.196 28.037 1.00 86.75 345 PRO A C 1
ATOM 2677 O O . PRO A 1 345 ? -9.029 -12.225 29.268 1.00 86.75 345 PRO A O 1
ATOM 2680 N N . VAL A 1 346 ? -8.655 -11.202 27.289 1.00 90.94 346 VAL A N 1
ATOM 2681 C CA . VAL A 1 346 ? -7.904 -10.055 27.817 1.00 90.94 346 VAL A CA 1
ATOM 2682 C C . VAL A 1 346 ? -8.628 -8.737 27.574 1.00 90.94 346 VAL A C 1
ATOM 2684 O O . VAL A 1 346 ? -9.446 -8.600 26.659 1.00 90.94 346 VAL A O 1
ATOM 2687 N N . GLU A 1 347 ? -8.386 -7.776 28.458 1.00 89.62 347 GLU A N 1
ATOM 2688 C CA . GLU A 1 347 ? -8.796 -6.385 28.286 1.00 89.62 347 GLU A CA 1
ATOM 2689 C C . GLU A 1 347 ? -7.817 -5.639 27.366 1.00 89.62 347 GLU A C 1
ATOM 2691 O O . GLU A 1 347 ? -6.753 -6.137 27.023 1.00 89.62 347 GLU A O 1
ATOM 2696 N N . VAL A 1 348 ? -8.142 -4.395 27.001 1.00 90.19 348 VAL A N 1
ATOM 2697 C CA . VAL A 1 348 ? -7.268 -3.541 26.165 1.00 90.19 348 VAL A CA 1
ATOM 2698 C C . VAL A 1 348 ? -5.908 -3.228 26.796 1.00 90.19 348 VAL A C 1
ATOM 2700 O O . VAL A 1 348 ? -5.059 -2.642 26.140 1.00 90.19 348 VAL A O 1
ATOM 2703 N N . SER A 1 349 ? -5.729 -3.548 28.078 1.00 91.50 349 SER A N 1
ATOM 2704 C CA . SER A 1 349 ? -4.473 -3.381 28.805 1.00 91.50 349 SER A CA 1
ATOM 2705 C C . SER A 1 349 ? -3.656 -4.673 28.895 1.00 91.50 349 SER A C 1
ATOM 2707 O O . SER A 1 349 ? -2.817 -4.736 29.787 1.00 91.50 349 SER A O 1
ATOM 2709 N N . GLY A 1 350 ? -4.006 -5.716 28.128 1.00 91.25 350 GLY A N 1
ATOM 2710 C CA . GLY A 1 350 ? -3.406 -7.063 28.175 1.00 91.25 350 GLY A CA 1
ATOM 2711 C C . GLY A 1 350 ? -3.671 -7.834 29.473 1.00 91.25 350 GLY A C 1
ATOM 2712 O O . GLY A 1 350 ? -3.243 -8.955 29.683 1.00 91.25 350 GLY A O 1
ATOM 2713 N N . CYS A 1 351 ? -4.458 -7.291 30.402 1.00 92.12 351 CYS A N 1
ATOM 2714 C CA . CYS A 1 351 ? -4.792 -8.018 31.624 1.00 92.12 351 CYS A CA 1
ATOM 2715 C C . CYS A 1 351 ? -5.954 -8.986 31.390 1.00 92.12 351 CYS A C 1
ATOM 2717 O O . CYS A 1 351 ? -6.966 -8.625 30.785 1.00 92.12 351 CYS A O 1
ATOM 2719 N N . SER A 1 352 ? -5.856 -10.198 31.946 1.00 89.31 352 SER A N 1
ATOM 2720 C CA . SER A 1 352 ? -6.951 -11.175 31.915 1.00 89.31 352 SER A CA 1
ATOM 2721 C C . SER A 1 352 ? -8.244 -10.589 32.488 1.00 89.31 352 SER A C 1
ATOM 2723 O O . SER A 1 352 ? -8.232 -10.040 33.601 1.00 89.31 352 SER A O 1
ATOM 2725 N N . GLN A 1 353 ? -9.356 -10.793 31.781 1.00 86.69 353 GLN A N 1
ATOM 2726 C CA . GLN A 1 353 ? -10.681 -10.415 32.264 1.00 86.69 353 GLN A CA 1
ATOM 2727 C C . GLN A 1 353 ? -10.950 -11.057 33.627 1.00 86.69 353 GLN A C 1
ATOM 2729 O O . GLN A 1 353 ? -10.745 -12.259 33.829 1.00 86.69 353 GLN A O 1
ATOM 2734 N N . GLN A 1 354 ? -11.381 -10.231 34.577 1.00 81.81 354 GLN A N 1
ATOM 2735 C CA . GLN A 1 354 ? -11.754 -10.697 35.906 1.00 81.81 354 GLN A CA 1
ATOM 2736 C C . GLN A 1 354 ? -13.142 -11.333 35.878 1.00 81.81 354 GLN A C 1
ATOM 2738 O O . GLN A 1 354 ? -13.975 -11.014 35.036 1.00 81.81 354 GLN A O 1
ATOM 2743 N N . ASN A 1 355 ? -13.381 -12.237 36.823 1.00 79.00 355 ASN A N 1
ATOM 2744 C CA . ASN A 1 355 ? -14.687 -12.852 36.990 1.00 79.00 355 ASN A CA 1
ATOM 2745 C C . ASN A 1 355 ? -15.669 -11.865 37.631 1.00 79.00 355 ASN A C 1
ATOM 2747 O O . ASN A 1 355 ? -15.351 -11.256 38.660 1.00 79.00 355 ASN A O 1
ATOM 2751 N N . ASP A 1 356 ? -16.857 -11.742 37.050 1.00 82.19 356 ASP A N 1
ATOM 2752 C CA . ASP A 1 356 ? -17.911 -10.889 37.578 1.00 82.19 356 ASP A CA 1
ATOM 2753 C C . ASP A 1 356 ? -18.648 -11.591 38.724 1.00 82.19 356 ASP A C 1
ATOM 2755 O O . ASP A 1 356 ? -18.885 -12.794 38.719 1.00 82.19 356 ASP A O 1
ATOM 2759 N N . ALA A 1 357 ? -18.997 -10.835 39.766 1.00 85.62 357 ALA A N 1
ATOM 2760 C CA . ALA A 1 357 ? -19.744 -11.396 40.886 1.00 85.62 357 ALA A CA 1
ATOM 2761 C C . ALA A 1 357 ? -21.249 -11.493 40.556 1.00 85.62 357 ALA A C 1
ATOM 2763 O O . ALA A 1 357 ? -21.806 -10.532 40.008 1.00 85.62 357 ALA A O 1
ATOM 2764 N N . PRO A 1 358 ? -21.955 -12.547 41.019 1.00 89.19 358 PRO A N 1
ATOM 2765 C CA . PRO A 1 358 ? -23.379 -12.707 40.749 1.00 89.19 358 PRO A CA 1
ATOM 2766 C C . PRO A 1 358 ? -24.211 -11.529 41.241 1.00 89.19 358 PRO A C 1
ATOM 2768 O O . PRO A 1 358 ? -23.983 -10.989 42.333 1.00 89.19 358 PRO A O 1
ATOM 2771 N N . ARG A 1 359 ? -25.251 -11.167 40.488 1.00 91.38 359 ARG A N 1
ATOM 2772 C CA . ARG A 1 359 ? -26.181 -10.097 40.872 1.00 91.38 359 ARG A CA 1
ATOM 2773 C C . ARG A 1 359 ? -27.466 -10.677 41.442 1.00 91.38 359 ARG A C 1
ATOM 2775 O O . ARG A 1 359 ? -28.185 -11.398 40.760 1.00 91.38 359 ARG A O 1
ATOM 2782 N N . ILE A 1 360 ? -27.777 -10.325 42.688 1.00 92.38 360 ILE A N 1
ATOM 2783 C CA . ILE A 1 360 ? -28.952 -10.824 43.412 1.00 92.38 360 ILE A CA 1
ATOM 2784 C C . ILE A 1 360 ? -30.096 -9.808 43.318 1.00 92.38 360 ILE A C 1
ATOM 2786 O O . ILE A 1 360 ? -29.919 -8.631 43.630 1.00 92.38 360 ILE A O 1
ATOM 2790 N N . PHE A 1 361 ? -31.281 -10.286 42.953 1.00 91.56 361 PHE A N 1
ATOM 2791 C CA . PHE A 1 361 ? -32.545 -9.559 43.004 1.00 91.56 361 PHE A CA 1
ATOM 2792 C C . PHE A 1 361 ? -33.507 -10.295 43.936 1.00 91.56 361 PHE A C 1
ATOM 2794 O O . PHE A 1 361 ? -33.686 -11.504 43.814 1.00 91.56 361 PHE A O 1
ATOM 2801 N N . LEU A 1 362 ? -34.144 -9.575 44.855 1.00 90.69 362 LEU A N 1
ATOM 2802 C CA . LEU A 1 362 ? -35.109 -10.118 45.809 1.00 90.69 362 LEU A CA 1
ATOM 2803 C C . LEU A 1 362 ? -36.432 -9.362 45.668 1.00 90.69 362 LEU A C 1
ATOM 2805 O O . LEU A 1 362 ? -36.432 -8.132 45.632 1.00 90.69 362 LEU A O 1
ATOM 2809 N N . ASP A 1 363 ? -37.551 -10.082 45.599 1.00 87.38 363 ASP A N 1
ATOM 2810 C CA . ASP A 1 363 ? -38.875 -9.466 45.678 1.00 87.38 363 ASP A CA 1
ATOM 2811 C C . ASP A 1 363 ? -39.305 -9.347 47.143 1.00 87.38 363 ASP A C 1
ATOM 2813 O O . ASP A 1 363 ? -39.878 -10.260 47.743 1.00 87.38 363 ASP A O 1
ATOM 2817 N N . GLU A 1 364 ? -39.010 -8.192 47.731 1.00 83.94 364 GLU A N 1
ATOM 2818 C CA . GLU A 1 364 ? -39.319 -7.916 49.134 1.00 83.94 364 GLU A CA 1
ATOM 2819 C C . GLU A 1 364 ? -40.823 -7.768 49.401 1.00 83.94 364 GLU A C 1
ATOM 2821 O O . GLU A 1 364 ? -41.261 -7.938 50.538 1.00 83.94 364 GLU A O 1
ATOM 2826 N N . SER A 1 365 ? -41.647 -7.533 48.372 1.00 81.44 365 SER A N 1
ATOM 2827 C CA . SER A 1 365 ? -43.099 -7.409 48.553 1.00 81.44 365 SER A CA 1
ATOM 2828 C C . SER A 1 365 ? -43.739 -8.718 49.026 1.00 81.44 365 SER A C 1
ATOM 2830 O O . SER A 1 365 ? -44.691 -8.700 49.810 1.00 81.44 365 SER A O 1
ATOM 2832 N N . VAL A 1 366 ? -43.165 -9.853 48.615 1.00 75.94 366 VAL A N 1
ATOM 2833 C CA . VAL A 1 366 ? -43.599 -11.198 49.013 1.00 75.94 366 VAL A CA 1
ATOM 2834 C C . VAL A 1 366 ? -43.157 -11.524 50.445 1.00 75.94 366 VAL A C 1
ATOM 2836 O O . VAL A 1 366 ? -43.868 -12.228 51.157 1.00 75.94 366 VAL A O 1
ATOM 2839 N N . LEU A 1 367 ? -42.050 -10.941 50.922 1.00 76.00 367 LEU A N 1
ATOM 2840 C CA . LEU A 1 367 ? -41.580 -11.120 52.303 1.00 76.00 367 LEU A CA 1
ATOM 2841 C C . LEU A 1 367 ? -42.484 -10.445 53.343 1.00 76.00 367 LEU A C 1
ATOM 2843 O O . LEU A 1 367 ? -42.535 -10.889 54.488 1.00 76.00 367 LEU A O 1
ATOM 2847 N N . MET A 1 368 ? -43.210 -9.390 52.962 1.00 64.50 368 MET A N 1
ATOM 2848 C CA . MET A 1 368 ? -44.087 -8.639 53.872 1.00 64.50 368 MET A CA 1
ATOM 2849 C C . MET A 1 368 ? -45.492 -9.250 54.030 1.00 64.50 368 MET A C 1
ATOM 2851 O O . MET A 1 368 ? -46.274 -8.780 54.857 1.00 64.50 368 MET A O 1
ATOM 2855 N N . SER A 1 369 ? -45.837 -10.271 53.240 1.00 55.44 369 SER A N 1
ATOM 2856 C CA . SER A 1 369 ? -47.182 -10.851 53.141 1.00 55.44 369 SER A CA 1
ATOM 2857 C C . SER A 1 369 ? -47.137 -12.358 53.414 1.00 55.44 369 SER A C 1
ATOM 2859 O O . SER A 1 369 ? -47.047 -13.148 52.476 1.00 55.44 369 SER A O 1
ATOM 2861 N N . HIS A 1 370 ? -47.229 -12.779 54.680 1.00 63.91 370 HIS A N 1
ATOM 2862 C CA . HIS A 1 370 ? -47.293 -14.205 55.024 1.00 63.91 370 HIS A CA 1
ATOM 2863 C C . HIS A 1 370 ? -48.454 -14.543 55.975 1.00 63.91 370 HIS A C 1
ATOM 2865 O O . HIS A 1 370 ? -48.737 -13.810 56.921 1.00 63.91 370 HIS A O 1
ATOM 2871 N N . ASP A 1 371 ? -49.088 -15.702 55.771 1.00 59.94 371 ASP A N 1
ATOM 2872 C CA . ASP A 1 371 ? -50.226 -16.217 56.560 1.00 59.94 371 ASP A CA 1
ATOM 2873 C C . ASP A 1 371 ? -49.802 -16.823 57.923 1.00 59.94 371 ASP A C 1
ATOM 2875 O O . ASP A 1 371 ? -50.422 -17.753 58.432 1.00 59.94 371 ASP A O 1
ATOM 2879 N N . ASN A 1 372 ? -48.719 -16.317 58.528 1.00 64.88 372 ASN A N 1
ATOM 2880 C CA . ASN A 1 372 ? -48.060 -16.838 59.747 1.00 64.88 372 ASN A CA 1
ATOM 2881 C C . ASN A 1 372 ? -47.657 -18.335 59.736 1.00 64.88 372 ASN A C 1
ATOM 2883 O O . ASN A 1 372 ? -47.095 -18.801 60.722 1.00 64.88 372 ASN A O 1
ATOM 2887 N N . GLU A 1 373 ? -47.902 -19.087 58.659 1.00 74.31 373 GLU A N 1
ATOM 2888 C CA . GLU A 1 373 ? -47.556 -20.516 58.554 1.00 74.31 373 GLU A CA 1
ATOM 2889 C C . GLU A 1 373 ? -46.324 -20.768 57.666 1.00 74.31 373 GLU A C 1
ATOM 2891 O O . GLU A 1 373 ? -45.463 -21.579 58.021 1.00 74.31 373 GLU A O 1
ATOM 2896 N N . THR A 1 374 ? -46.197 -20.049 56.544 1.00 82.44 374 THR A N 1
ATOM 2897 C CA . THR A 1 374 ? -45.097 -20.213 55.577 1.00 82.44 374 THR A CA 1
ATOM 2898 C C . THR A 1 374 ? -44.545 -18.876 55.092 1.00 82.44 374 THR A C 1
ATOM 2900 O O . THR A 1 374 ? -45.316 -17.998 54.708 1.00 82.44 374 THR A O 1
ATOM 2903 N N . ILE A 1 375 ? -43.220 -18.733 55.061 1.00 86.19 375 ILE A N 1
ATOM 2904 C CA . ILE A 1 375 ? -42.516 -17.552 54.540 1.00 86.19 375 ILE A CA 1
ATOM 2905 C C . ILE A 1 375 ? -41.887 -17.916 53.198 1.00 86.19 375 ILE A C 1
ATOM 2907 O O . ILE A 1 375 ? -41.023 -18.787 53.154 1.00 86.19 375 ILE A O 1
ATOM 2911 N N . SER A 1 376 ? -42.282 -17.230 52.128 1.00 87.31 376 SER A N 1
ATOM 2912 C CA . SER A 1 376 ? -41.744 -17.448 50.782 1.00 87.31 376 SER A CA 1
ATOM 2913 C C . SER A 1 376 ? -40.706 -16.387 50.430 1.00 87.31 376 SER A C 1
ATOM 2915 O O . SER A 1 376 ? -41.011 -15.198 50.360 1.00 87.31 376 SER A O 1
ATOM 2917 N N . ILE A 1 377 ? -39.474 -16.817 50.175 1.00 89.44 377 ILE A N 1
ATOM 2918 C CA . ILE A 1 377 ? -38.374 -15.964 49.723 1.00 89.44 377 ILE A CA 1
ATOM 2919 C C . ILE A 1 377 ? -38.269 -16.105 48.205 1.00 89.44 377 ILE A C 1
ATOM 2921 O O . ILE A 1 377 ? -37.786 -17.123 47.707 1.00 89.44 377 ILE A O 1
ATOM 2925 N N . LEU A 1 378 ? -38.744 -15.094 47.473 1.00 90.31 378 LEU A N 1
ATOM 2926 C CA . LEU A 1 378 ? -38.721 -15.043 46.010 1.00 90.31 378 LEU A CA 1
ATOM 2927 C C . LEU A 1 378 ? -37.533 -14.201 45.529 1.00 90.31 378 LEU A C 1
ATOM 2929 O O . LEU A 1 378 ? -37.483 -12.998 45.775 1.00 90.31 378 LEU A O 1
ATOM 2933 N N . PHE A 1 379 ? -36.588 -14.818 44.825 1.00 92.62 379 PHE A N 1
ATOM 2934 C CA . PHE A 1 379 ? -35.359 -14.162 44.376 1.00 92.62 379 PHE A CA 1
ATOM 2935 C C . PHE A 1 379 ? -34.946 -14.616 42.971 1.00 92.62 379 PHE A C 1
ATOM 2937 O O . PHE A 1 379 ? -35.372 -15.661 42.487 1.00 92.62 379 PHE A O 1
ATOM 2944 N N . SER A 1 380 ? -34.100 -13.835 42.312 1.00 92.62 380 SER A N 1
ATOM 2945 C CA . SER A 1 380 ? -33.448 -14.177 41.049 1.00 92.62 380 SER A CA 1
ATOM 2946 C C . SER A 1 380 ? -31.979 -13.801 41.153 1.00 92.62 380 SER A C 1
ATOM 2948 O O . SER A 1 380 ? -31.647 -12.742 41.683 1.00 92.62 380 SER A O 1
ATOM 2950 N N . ILE A 1 381 ? -31.099 -14.655 40.650 1.00 91.81 381 ILE A N 1
ATOM 2951 C CA . ILE A 1 381 ? -29.671 -14.360 40.546 1.00 91.81 381 ILE A CA 1
ATOM 2952 C C . ILE A 1 381 ? -29.328 -14.369 39.064 1.00 91.81 381 ILE A C 1
ATOM 2954 O O . ILE A 1 381 ? -29.766 -15.277 38.362 1.00 91.81 381 ILE A O 1
ATOM 2958 N N . LEU A 1 382 ? -28.643 -13.320 38.618 1.00 89.19 382 LEU A N 1
ATOM 2959 C CA . LEU A 1 382 ? -28.175 -13.135 37.249 1.00 89.19 382 LEU A CA 1
ATOM 2960 C C . LEU A 1 382 ? -26.660 -13.313 37.232 1.00 89.19 382 LEU A C 1
ATOM 2962 O O . LEU A 1 382 ? -25.968 -12.600 37.969 1.00 89.19 382 LEU A O 1
ATOM 2966 N N . ASP A 1 383 ? -26.199 -14.249 36.413 1.00 85.50 383 ASP A N 1
ATOM 2967 C CA . ASP A 1 383 ? -24.793 -14.580 36.195 1.00 85.50 383 ASP A CA 1
ATOM 2968 C C . ASP A 1 383 ? -24.663 -15.396 34.896 1.00 85.50 383 ASP A C 1
ATOM 2970 O O . ASP A 1 383 ? -25.600 -16.113 34.534 1.00 85.50 383 ASP A O 1
ATOM 2974 N N . ASP A 1 384 ? -23.533 -15.284 34.200 1.00 81.50 384 ASP A N 1
ATOM 2975 C CA . ASP A 1 384 ? -23.268 -16.076 32.991 1.00 81.50 384 ASP A CA 1
ATOM 2976 C C . ASP A 1 384 ? -22.831 -17.516 33.339 1.00 81.50 384 ASP A C 1
ATOM 2978 O O . ASP A 1 384 ? -23.014 -18.439 32.536 1.00 81.50 384 ASP A O 1
ATOM 2982 N N . ASP A 1 385 ? -22.315 -17.722 34.555 1.00 83.31 385 ASP A N 1
ATOM 2983 C CA . ASP A 1 385 ? -21.841 -18.991 35.086 1.00 83.31 385 ASP A CA 1
ATOM 2984 C C . ASP A 1 385 ? -22.854 -19.674 36.028 1.00 83.31 385 ASP A C 1
ATOM 2986 O O . ASP A 1 385 ? -23.949 -19.202 36.351 1.00 83.31 385 ASP A O 1
ATOM 2990 N N . VAL A 1 386 ? -22.495 -20.881 36.471 1.00 87.69 386 VAL A N 1
ATOM 2991 C CA . VAL A 1 386 ? -23.295 -21.651 37.424 1.00 87.69 386 VAL A CA 1
ATOM 2992 C C . VAL A 1 386 ? -23.061 -21.137 38.842 1.00 87.69 386 VAL A C 1
ATOM 2994 O O . VAL A 1 386 ? -21.969 -21.265 39.393 1.00 87.69 386 VAL A O 1
ATOM 2997 N N . VAL A 1 387 ? -24.129 -20.688 39.500 1.00 90.88 387 VAL A N 1
ATOM 2998 C CA . VAL A 1 387 ? -24.051 -20.087 40.837 1.00 90.88 387 VAL A CA 1
ATOM 2999 C C . VAL A 1 387 ? -24.537 -21.041 41.924 1.00 90.88 387 VAL A C 1
ATOM 3001 O O . VAL A 1 387 ? -25.625 -21.614 41.845 1.00 90.88 387 VAL A O 1
ATOM 3004 N N . ASN A 1 388 ? -23.768 -21.160 43.003 1.00 92.50 388 ASN A N 1
ATOM 3005 C CA . ASN A 1 388 ? -24.206 -21.778 44.249 1.00 92.50 388 ASN A CA 1
ATOM 3006 C C . ASN A 1 388 ? -24.816 -20.716 45.177 1.00 92.50 388 ASN A C 1
ATOM 3008 O O . ASN A 1 388 ? -24.117 -19.838 45.684 1.00 92.50 388 ASN A O 1
ATOM 3012 N N . ALA A 1 389 ? -26.124 -20.798 45.405 1.00 93.44 389 ALA A N 1
ATOM 3013 C CA . ALA A 1 389 ? -26.866 -19.864 46.240 1.00 93.44 389 ALA A CA 1
ATOM 3014 C C . ALA A 1 389 ? -27.261 -20.515 47.569 1.00 93.44 389 ALA A C 1
ATOM 3016 O O . ALA A 1 389 ? -27.909 -21.561 47.594 1.00 93.44 389 ALA A O 1
ATOM 3017 N N . THR A 1 390 ? -26.926 -19.863 48.681 1.00 94.62 390 THR A N 1
ATOM 3018 C CA . THR A 1 390 ? -27.352 -20.256 50.031 1.00 94.62 390 THR A CA 1
ATOM 3019 C C . THR A 1 390 ? -28.206 -19.159 50.646 1.00 94.62 390 THR A C 1
ATOM 3021 O O . THR A 1 390 ? -27.810 -17.993 50.666 1.00 94.62 390 THR A O 1
ATOM 3024 N N . ILE A 1 391 ? -29.394 -19.528 51.117 1.00 94.50 391 ILE A N 1
ATOM 3025 C CA . ILE A 1 391 ? -30.373 -18.603 51.683 1.00 94.50 391 ILE A CA 1
ATOM 3026 C C . ILE A 1 391 ? -30.543 -18.962 53.154 1.00 94.50 391 ILE A C 1
ATOM 3028 O O . ILE A 1 391 ? -30.779 -20.125 53.497 1.00 94.50 391 ILE A O 1
ATOM 3032 N N . VAL A 1 392 ? -30.429 -17.965 54.027 1.00 93.94 392 VAL A N 1
ATOM 3033 C CA . VAL A 1 392 ? -3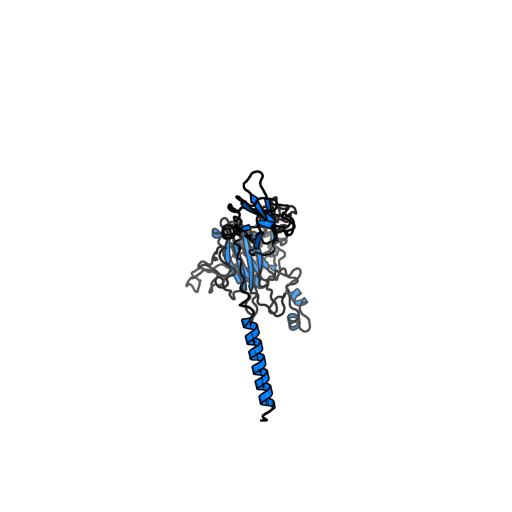0.554 -18.135 55.476 1.00 93.94 392 VAL A CA 1
ATOM 3034 C C . VAL A 1 392 ? -31.409 -17.025 56.075 1.00 93.94 392 VAL A C 1
ATOM 3036 O O . VAL A 1 392 ? -31.377 -15.886 55.614 1.00 93.94 392 VAL A O 1
ATOM 3039 N N . LEU A 1 393 ? -32.147 -17.341 57.136 1.00 91.12 393 LEU A N 1
ATOM 3040 C CA . LEU A 1 393 ? -32.781 -16.345 57.994 1.00 91.12 393 LEU A CA 1
ATOM 3041 C C . LEU A 1 393 ? -31.916 -16.131 59.232 1.00 91.12 393 LEU A C 1
ATOM 3043 O O . LEU A 1 393 ? -31.545 -17.082 59.925 1.00 91.12 393 LEU A O 1
ATOM 3047 N N . GLN A 1 394 ? -31.612 -14.873 59.530 1.00 91.94 394 GLN A N 1
ATOM 3048 C CA . GLN A 1 394 ? -30.814 -14.490 60.688 1.00 91.94 394 GLN A CA 1
ATOM 3049 C C . GLN A 1 394 ? -31.585 -13.524 61.586 1.00 91.94 394 GLN A C 1
ATOM 3051 O O . GLN A 1 394 ? -32.137 -12.533 61.111 1.00 91.94 394 GLN A O 1
ATOM 3056 N N . SER A 1 395 ? -31.608 -13.803 62.892 1.00 88.81 395 SER A N 1
ATOM 3057 C CA . SER A 1 395 ? -32.267 -12.938 63.875 1.00 88.81 395 SER A CA 1
ATOM 3058 C C . SER A 1 395 ? -31.389 -11.747 64.259 1.00 88.81 395 SER A C 1
ATOM 3060 O O . SER A 1 395 ? -30.183 -11.923 64.447 1.00 88.81 395 SER A O 1
ATOM 3062 N N . ASP A 1 396 ? -31.999 -10.600 64.556 1.00 77.25 396 ASP A N 1
ATOM 3063 C CA . ASP A 1 396 ? -31.283 -9.388 64.995 1.00 77.25 396 ASP A CA 1
ATOM 3064 C C . ASP A 1 396 ? -30.803 -9.418 66.474 1.00 77.25 396 ASP A C 1
ATOM 3066 O O . ASP A 1 396 ? -30.156 -8.483 66.946 1.00 77.25 396 ASP A O 1
ATOM 3070 N N . GLY A 1 397 ? -31.108 -10.476 67.240 1.00 72.06 397 GLY A N 1
ATOM 3071 C CA . GLY A 1 397 ? -30.744 -10.611 68.662 1.00 72.06 397 GLY A CA 1
ATOM 3072 C C . GLY A 1 397 ? -29.328 -11.151 68.934 1.00 72.06 397 GLY A C 1
ATOM 3073 O O . GLY A 1 397 ? -28.699 -11.745 68.065 1.00 72.06 397 GLY A O 1
ATOM 3074 N N . LEU A 1 398 ? -28.835 -10.993 70.173 1.00 72.12 398 LEU A N 1
ATOM 3075 C CA . LEU A 1 398 ? -27.590 -11.608 70.667 1.00 72.12 398 LEU A CA 1
ATOM 3076 C C . LEU A 1 398 ? -27.909 -12.711 71.698 1.00 72.12 398 LEU A C 1
ATOM 3078 O O . LEU A 1 398 ? -28.526 -12.402 72.721 1.00 72.12 398 LEU A O 1
ATOM 3082 N N . PRO A 1 399 ? -27.468 -13.970 71.501 1.00 78.94 399 PRO A N 1
ATOM 3083 C CA . PRO A 1 399 ? -26.744 -14.492 70.337 1.00 78.94 399 PRO A CA 1
ATOM 3084 C C . PRO A 1 399 ? -27.625 -14.547 69.080 1.00 78.94 399 PRO A C 1
ATOM 3086 O O . PRO A 1 399 ? -28.831 -14.782 69.172 1.00 78.94 399 PRO A O 1
ATOM 3089 N N . THR A 1 400 ? -27.006 -14.359 67.912 1.00 83.12 400 THR A N 1
ATOM 3090 C CA . THR A 1 400 ? -27.691 -14.441 66.620 1.00 83.12 400 THR A CA 1
ATOM 3091 C C . THR A 1 400 ? -28.134 -15.877 66.363 1.00 83.12 400 THR A C 1
ATOM 3093 O O . THR A 1 400 ? -27.333 -16.813 66.385 1.00 83.12 400 THR A O 1
ATOM 3096 N N . LYS A 1 401 ? -29.432 -16.064 66.133 1.00 87.69 401 LYS A N 1
ATOM 3097 C CA . LYS A 1 401 ? -30.003 -17.323 65.659 1.00 87.69 401 LYS A CA 1
ATOM 3098 C C . LYS A 1 401 ? -29.935 -17.350 64.134 1.00 87.69 401 LYS A C 1
ATOM 3100 O O . LYS A 1 401 ? -30.154 -16.321 63.494 1.00 87.69 401 LYS A O 1
ATOM 3105 N N . ARG A 1 402 ? -29.650 -18.523 63.573 1.00 90.06 402 ARG A N 1
ATOM 3106 C CA . ARG A 1 402 ? -29.581 -18.777 62.131 1.00 90.06 402 ARG A CA 1
ATOM 3107 C C . ARG A 1 402 ? -30.479 -19.963 61.799 1.00 90.06 402 ARG A C 1
ATOM 3109 O O . ARG A 1 402 ? -30.413 -20.973 62.496 1.00 90.06 402 ARG A O 1
ATOM 3116 N N . VAL A 1 403 ? -31.272 -19.823 60.746 1.00 89.75 403 VAL A N 1
ATOM 3117 C CA . VAL A 1 403 ? -32.071 -20.891 60.140 1.00 89.75 403 VAL A CA 1
ATOM 3118 C C . VAL A 1 403 ? -31.630 -21.013 58.688 1.00 89.75 403 VAL A C 1
ATOM 3120 O O . VAL A 1 403 ? -31.686 -20.035 57.943 1.00 89.75 403 VAL A O 1
ATOM 3123 N N . ASP A 1 404 ? -31.138 -22.187 58.304 1.00 89.62 404 ASP A N 1
ATOM 3124 C CA . ASP A 1 404 ? -30.789 -22.473 56.915 1.00 89.62 404 ASP A CA 1
ATOM 3125 C C . ASP A 1 404 ? -32.072 -22.796 56.149 1.00 89.62 404 ASP A C 1
ATOM 3127 O O . ASP A 1 404 ? -32.793 -23.718 56.518 1.00 89.62 404 ASP A O 1
ATOM 3131 N N . VAL A 1 405 ? -32.373 -22.011 55.113 1.00 91.19 405 VAL A N 1
ATOM 3132 C CA . VAL A 1 405 ? -33.632 -22.120 54.366 1.00 91.19 405 VAL A CA 1
ATOM 3133 C C . VAL A 1 405 ? -33.471 -23.089 53.205 1.00 91.19 405 VAL A C 1
ATOM 3135 O O . VAL A 1 405 ? -34.164 -24.096 53.104 1.00 91.19 405 VAL A O 1
ATOM 3138 N N . CYS A 1 406 ? -32.538 -22.793 52.308 1.00 92.12 406 CYS A N 1
ATOM 3139 C CA . CYS A 1 406 ? -32.285 -23.624 51.143 1.00 92.12 406 CYS A CA 1
ATOM 3140 C C . CYS A 1 406 ? -30.873 -23.387 50.608 1.00 92.12 406 CYS A C 1
ATOM 3142 O O . CYS A 1 406 ? -30.233 -22.361 50.861 1.00 92.12 406 CYS A O 1
ATOM 3144 N N . SER A 1 407 ? -30.377 -24.361 49.852 1.00 93.06 407 SER A N 1
ATOM 3145 C CA . SER A 1 407 ? -29.158 -24.239 49.055 1.00 93.06 407 SER A CA 1
ATOM 3146 C C . SER A 1 407 ? -29.445 -24.786 47.668 1.00 93.06 407 SER A C 1
ATOM 3148 O O . SER A 1 407 ? -29.967 -25.894 47.532 1.00 93.06 407 SER A O 1
ATOM 3150 N N . LEU A 1 408 ? -29.177 -23.982 46.648 1.00 92.56 408 LEU A N 1
ATOM 3151 C CA . LEU A 1 408 ? -29.596 -24.228 45.275 1.00 92.56 408 LEU A CA 1
ATOM 3152 C C . LEU A 1 408 ? -28.432 -23.970 44.328 1.00 92.56 408 LEU A C 1
ATOM 3154 O O . LEU A 1 408 ? -27.638 -23.059 44.538 1.00 92.56 408 LEU A O 1
ATOM 3158 N N . LEU A 1 409 ? -28.382 -24.751 43.254 1.00 91.31 409 LEU A N 1
ATOM 3159 C CA . LEU A 1 409 ? -27.439 -24.564 42.161 1.00 91.31 409 LEU A CA 1
ATOM 3160 C C . LEU A 1 409 ? -28.206 -23.967 40.977 1.00 91.31 409 LEU A C 1
ATOM 3162 O O . LEU A 1 409 ? -29.109 -24.600 40.423 1.00 91.31 409 LEU A O 1
ATOM 3166 N N . ILE A 1 410 ? -27.912 -22.711 40.660 1.00 89.19 410 ILE A N 1
ATOM 3167 C CA . ILE A 1 410 ? -28.602 -21.913 39.650 1.00 89.19 410 ILE A CA 1
ATOM 3168 C C . ILE A 1 410 ? -27.817 -22.031 38.349 1.00 89.19 410 ILE A C 1
ATOM 3170 O O . ILE A 1 410 ? -26.628 -21.750 38.309 1.00 89.19 410 ILE A O 1
ATOM 3174 N N . THR A 1 411 ? -28.494 -22.501 37.304 1.00 87.25 411 THR A N 1
ATOM 3175 C CA . THR A 1 411 ? -27.923 -22.718 35.960 1.00 87.25 411 THR A CA 1
ATOM 3176 C C . THR A 1 411 ? -28.600 -21.858 34.896 1.00 87.25 411 THR A C 1
ATOM 3178 O O . THR A 1 411 ? -28.256 -21.947 33.723 1.00 87.25 411 THR A O 1
ATOM 3181 N N . ASN A 1 412 ? -29.631 -21.100 35.280 1.00 83.31 412 ASN A N 1
ATOM 3182 C CA . ASN A 1 412 ? -30.400 -20.267 34.376 1.00 83.31 412 ASN A CA 1
ATOM 3183 C C . ASN A 1 412 ? -31.056 -19.089 35.097 1.00 83.31 412 ASN A C 1
ATOM 3185 O O . ASN A 1 412 ? -31.619 -19.248 36.188 1.00 83.31 412 ASN A O 1
ATOM 3189 N N . ASP A 1 413 ? -31.095 -17.953 34.409 1.00 83.31 413 ASP A N 1
ATOM 3190 C CA . ASP A 1 413 ? -31.756 -16.739 34.877 1.00 83.31 413 ASP A CA 1
ATOM 3191 C C . ASP A 1 413 ? -33.262 -16.957 34.982 1.00 83.31 413 ASP A C 1
ATOM 3193 O O . ASP A 1 413 ? -34.012 -16.966 34.002 1.00 83.31 413 ASP A O 1
ATOM 3197 N N . SER A 1 414 ? -33.727 -17.205 36.201 1.00 86.69 414 SER A N 1
ATOM 3198 C CA . SER A 1 414 ? -35.143 -17.364 36.495 1.00 86.69 414 SER A CA 1
ATOM 3199 C C . SER A 1 414 ? -35.414 -17.126 37.970 1.00 86.69 414 SER A C 1
ATOM 3201 O O . SER A 1 414 ? -34.601 -17.456 38.833 1.00 86.69 414 SER A O 1
ATOM 3203 N N . TRP A 1 415 ? -36.607 -16.611 38.251 1.00 89.81 415 TRP A N 1
ATOM 3204 C CA . TRP A 1 415 ? -37.104 -16.479 39.610 1.00 89.81 415 TRP A CA 1
ATOM 3205 C C . TRP A 1 415 ? -37.191 -17.848 40.290 1.00 89.81 415 TRP A C 1
ATOM 3207 O O . TRP A 1 415 ? -37.779 -18.792 39.753 1.00 89.81 415 TRP A O 1
ATOM 3217 N N . LYS A 1 416 ? -36.598 -17.945 41.478 1.00 91.38 416 LYS A N 1
ATOM 3218 C CA . LYS A 1 416 ? -36.628 -19.102 42.370 1.00 91.38 416 LYS A CA 1
ATOM 3219 C C . LYS A 1 416 ? -37.339 -18.720 43.662 1.00 91.38 416 LYS A C 1
ATOM 3221 O O . LYS A 1 416 ? -37.287 -17.573 44.102 1.00 91.38 416 LYS A O 1
ATOM 3226 N N . THR A 1 417 ? -37.971 -19.705 44.283 1.00 91.56 417 THR A N 1
ATOM 3227 C CA . THR A 1 417 ? -38.660 -19.532 45.561 1.00 91.56 417 THR A CA 1
ATOM 3228 C C . THR A 1 417 ? -38.130 -20.548 46.553 1.00 91.56 417 THR A C 1
ATOM 3230 O O . THR A 1 417 ? -38.003 -21.726 46.215 1.00 91.56 417 THR A O 1
ATOM 3233 N N . CYS A 1 418 ? -37.828 -20.090 47.763 1.00 91.62 418 CYS A N 1
ATOM 3234 C CA . CYS A 1 418 ? -37.611 -20.965 48.904 1.00 91.62 418 CYS A CA 1
ATOM 3235 C C . CYS A 1 418 ? -38.620 -20.652 49.996 1.00 91.62 418 CYS A C 1
ATOM 3237 O O . CYS A 1 418 ? -38.710 -19.513 50.451 1.00 91.62 418 CYS A O 1
ATOM 3239 N N . ASP A 1 419 ? -39.349 -21.679 50.408 1.00 89.12 419 ASP A N 1
ATOM 3240 C CA . ASP A 1 419 ? -40.382 -21.574 51.425 1.00 89.12 419 ASP A CA 1
ATOM 3241 C C . ASP A 1 419 ? -39.849 -22.083 52.763 1.00 89.12 419 ASP A C 1
ATOM 3243 O O . ASP A 1 419 ? -39.163 -23.102 52.818 1.00 89.12 419 ASP A O 1
ATOM 3247 N N . VAL A 1 420 ? -40.182 -21.372 53.835 1.00 88.56 420 VAL A N 1
ATOM 3248 C CA . VAL A 1 420 ? -39.867 -21.739 55.218 1.00 88.56 420 VAL A CA 1
ATOM 3249 C C . VAL A 1 420 ? -41.170 -22.013 55.944 1.00 88.56 420 VAL A C 1
ATOM 3251 O O . VAL A 1 420 ? -42.015 -21.125 56.053 1.00 88.56 420 VAL A O 1
ATOM 3254 N N . VAL A 1 421 ? -41.333 -23.221 56.470 1.00 87.06 421 VAL A N 1
ATOM 3255 C CA . VAL A 1 421 ? -42.482 -23.618 57.283 1.00 87.06 421 VAL A CA 1
ATOM 3256 C C . VAL A 1 421 ? -42.151 -23.353 58.747 1.00 87.06 421 VAL A C 1
ATOM 3258 O O . VAL A 1 421 ? -41.286 -24.013 59.327 1.00 87.06 421 VAL A O 1
ATOM 3261 N N . ILE A 1 422 ? -42.855 -22.403 59.369 1.00 83.38 422 ILE A N 1
ATOM 3262 C CA . ILE A 1 422 ? -42.465 -21.861 60.681 1.00 83.38 422 ILE A CA 1
ATOM 3263 C C . ILE A 1 422 ? -42.395 -22.953 61.761 1.00 83.38 422 ILE A C 1
ATOM 3265 O O . ILE A 1 422 ? -41.425 -23.014 62.515 1.00 83.38 422 ILE A O 1
ATOM 3269 N N . ASP A 1 423 ? -43.370 -23.863 61.791 1.00 77.81 423 ASP A N 1
ATOM 3270 C CA . ASP A 1 423 ? -43.445 -24.934 62.794 1.00 77.81 423 ASP A CA 1
ATOM 3271 C C . ASP A 1 423 ? -42.369 -26.023 62.635 1.00 77.81 423 ASP A C 1
ATOM 3273 O O . ASP A 1 423 ? -42.084 -26.751 63.589 1.00 77.81 423 ASP A O 1
ATOM 3277 N N . GLN A 1 424 ? -41.789 -26.170 61.440 1.00 82.31 424 GLN A N 1
ATOM 3278 C CA . GLN A 1 424 ? -40.838 -27.242 61.126 1.00 82.31 424 GLN A CA 1
ATOM 3279 C C . GLN A 1 424 ? -39.399 -26.734 61.128 1.00 82.31 424 GLN A C 1
ATOM 3281 O O . GLN A 1 424 ? -38.549 -27.299 61.816 1.00 82.31 424 GLN A O 1
ATOM 3286 N N . ASP A 1 425 ? -39.141 -25.645 60.409 1.00 84.56 425 ASP A N 1
ATOM 3287 C CA . ASP A 1 425 ? -37.782 -25.200 60.098 1.00 84.56 425 ASP A CA 1
ATOM 3288 C C . ASP A 1 425 ? -37.158 -24.378 61.225 1.00 84.56 425 ASP A C 1
ATOM 3290 O O . ASP A 1 425 ? -35.936 -24.329 61.366 1.00 84.56 425 ASP A O 1
ATOM 3294 N N . PHE A 1 426 ? -37.981 -23.765 62.082 1.00 85.12 426 PHE A N 1
ATOM 3295 C CA . PHE A 1 426 ? -37.462 -23.067 63.252 1.00 85.12 426 PHE A CA 1
ATOM 3296 C C . PHE A 1 426 ? -37.158 -24.010 64.409 1.00 85.12 426 PHE A C 1
ATOM 3298 O O . PHE A 1 426 ? -36.434 -23.597 65.302 1.00 85.12 426 PHE A O 1
ATOM 3305 N N . PHE A 1 427 ? -37.618 -25.265 64.435 1.00 77.62 427 PHE A N 1
ATOM 3306 C CA . PHE A 1 427 ? -37.362 -26.151 65.575 1.00 77.62 427 PHE A CA 1
ATOM 3307 C C . PHE A 1 427 ? -35.855 -26.451 65.742 1.00 77.62 427 PHE A C 1
ATOM 3309 O O . PHE A 1 427 ? -35.212 -26.888 64.789 1.00 77.62 427 PHE A O 1
ATOM 3316 N N . PRO A 1 428 ? -35.252 -26.292 66.943 1.00 76.31 428 PRO A N 1
ATOM 3317 C CA . PRO A 1 428 ? -35.851 -26.046 68.266 1.00 76.31 428 PRO A CA 1
ATOM 3318 C C . PRO A 1 428 ? -35.899 -24.564 68.711 1.00 76.31 428 PRO A C 1
ATOM 3320 O O . PRO A 1 428 ? -36.115 -24.267 69.887 1.00 76.31 428 PRO A O 1
ATOM 3323 N N . LEU A 1 429 ? -35.624 -23.626 67.813 1.00 79.81 429 LEU A N 1
ATOM 3324 C CA . LEU A 1 429 ? -35.651 -22.182 68.034 1.00 79.81 429 LEU A CA 1
ATOM 3325 C C . LEU A 1 429 ? -37.093 -21.638 68.054 1.00 79.81 429 LEU A C 1
ATOM 3327 O O . LEU A 1 429 ? -37.978 -22.109 67.350 1.00 79.81 429 LEU A O 1
ATOM 3331 N N . ASN A 1 430 ? -37.327 -20.593 68.854 1.00 80.00 430 ASN A N 1
ATOM 3332 C CA . ASN A 1 430 ? -38.546 -19.786 68.740 1.00 80.00 430 ASN A CA 1
ATOM 3333 C C . ASN A 1 430 ? -38.412 -18.837 67.536 1.00 80.00 430 ASN A C 1
ATOM 3335 O O . ASN A 1 430 ? -37.428 -18.086 67.484 1.00 80.00 430 ASN A O 1
ATOM 3339 N N . ALA A 1 431 ? -39.392 -18.888 66.629 1.00 80.00 431 ALA A N 1
ATOM 3340 C CA . ALA A 1 431 ? -39.511 -18.050 65.439 1.00 80.00 431 ALA A CA 1
ATOM 3341 C C . ALA A 1 431 ? -39.949 -16.609 65.737 1.00 80.00 431 ALA A C 1
ATOM 3343 O O . ALA A 1 431 ? -39.737 -15.730 64.913 1.00 80.00 431 ALA A O 1
ATOM 3344 N N . GLU A 1 432 ? -40.531 -16.335 66.906 1.00 80.94 432 GLU A N 1
ATOM 3345 C CA . GLU A 1 432 ? -41.007 -14.997 67.263 1.00 80.94 432 GLU A CA 1
ATOM 3346 C C . GLU A 1 432 ? -39.870 -13.961 67.278 1.00 80.94 432 GLU A C 1
ATOM 3348 O O . GLU A 1 432 ? -38.839 -14.148 67.938 1.00 80.94 432 GLU A O 1
ATOM 3353 N N . GLY A 1 433 ? -40.083 -12.846 66.575 1.00 82.44 433 GLY A N 1
ATOM 3354 C CA . GLY A 1 433 ? -39.171 -11.704 66.557 1.00 82.44 433 GLY A CA 1
ATOM 3355 C C . GLY A 1 433 ? -38.784 -11.235 65.157 1.00 82.44 433 GLY A C 1
ATOM 3356 O O . GLY A 1 433 ? -39.455 -11.536 64.172 1.00 82.44 433 GLY A O 1
ATOM 3357 N N . ASN A 1 434 ? -37.699 -10.461 65.105 1.00 87.56 434 ASN A N 1
ATOM 3358 C CA . ASN A 1 434 ? -37.184 -9.823 63.898 1.00 87.56 434 ASN A CA 1
ATOM 3359 C C . ASN A 1 434 ? -36.107 -10.681 63.231 1.00 87.56 434 ASN A C 1
ATOM 3361 O O . ASN A 1 434 ? -35.110 -11.049 63.866 1.00 87.56 434 ASN A O 1
ATOM 3365 N N . TRP A 1 435 ? -36.307 -10.945 61.946 1.00 87.88 435 TRP A N 1
ATOM 3366 C CA . TRP A 1 435 ? -35.447 -11.753 61.095 1.00 87.88 435 TRP A CA 1
ATOM 3367 C C . TRP A 1 435 ? -35.086 -10.991 59.827 1.00 87.88 435 TRP A C 1
ATOM 3369 O O . TRP A 1 435 ? -35.831 -10.136 59.360 1.00 87.88 435 TRP A O 1
ATOM 3379 N N . THR A 1 436 ? -33.939 -11.328 59.255 1.00 90.75 436 THR A N 1
ATOM 3380 C CA . THR A 1 436 ? -33.495 -10.823 57.954 1.00 90.75 436 THR A CA 1
ATOM 3381 C C . THR A 1 436 ? -33.129 -11.997 57.065 1.00 90.75 436 THR A C 1
ATOM 3383 O O . THR A 1 436 ? -32.497 -12.949 57.534 1.00 90.75 436 THR A O 1
ATOM 3386 N N . ALA A 1 437 ? -33.543 -11.946 55.800 1.00 91.44 437 ALA A N 1
ATOM 3387 C CA . ALA A 1 437 ? -33.115 -12.907 54.799 1.00 91.44 437 ALA A CA 1
ATOM 3388 C C . ALA A 1 437 ? -31.740 -12.492 54.278 1.00 91.44 437 ALA A C 1
ATOM 3390 O O . ALA A 1 437 ? -31.545 -11.363 53.823 1.00 91.44 437 ALA A O 1
ATOM 3391 N N . LEU A 1 438 ? -30.785 -13.412 54.367 1.00 93.19 438 LEU A N 1
ATOM 3392 C CA . LEU A 1 438 ? -29.460 -13.267 53.796 1.00 93.19 438 LEU A CA 1
ATOM 3393 C C . LEU A 1 438 ? -29.304 -14.283 52.671 1.00 93.19 438 LEU A C 1
ATOM 3395 O O . LEU A 1 438 ? -29.437 -15.489 52.880 1.00 93.19 438 LEU A O 1
ATOM 3399 N N . ILE A 1 439 ? -29.028 -13.772 51.479 1.00 94.06 439 ILE A N 1
ATOM 3400 C CA . ILE A 1 439 ? -28.718 -14.571 50.299 1.00 94.06 439 ILE A CA 1
ATOM 3401 C C . ILE A 1 439 ? -27.228 -14.419 50.051 1.00 94.06 439 ILE A C 1
ATOM 3403 O O . ILE A 1 439 ? -26.746 -13.303 49.880 1.00 94.06 439 ILE A O 1
ATOM 3407 N N . LEU A 1 440 ? -26.503 -15.528 50.036 1.00 93.69 440 LEU A N 1
ATOM 3408 C CA . LEU A 1 440 ? -25.112 -15.584 49.612 1.00 93.69 440 LEU A CA 1
ATOM 3409 C C . LEU A 1 440 ? -25.056 -16.349 48.295 1.00 93.69 440 LEU A C 1
ATOM 3411 O O . LEU A 1 440 ? -25.411 -17.526 48.252 1.00 93.69 440 LEU A O 1
ATOM 3415 N N . ALA A 1 441 ? -24.621 -15.668 47.244 1.00 92.12 441 ALA A N 1
ATOM 3416 C CA . ALA A 1 441 ? -24.409 -16.226 45.921 1.00 92.12 441 ALA A CA 1
ATOM 3417 C C . ALA A 1 441 ? -22.904 -16.335 45.678 1.00 92.12 441 ALA A C 1
ATOM 3419 O O . ALA A 1 441 ? -22.180 -15.349 45.813 1.00 92.12 441 ALA A O 1
ATOM 3420 N N . THR A 1 442 ? -22.427 -17.533 45.366 1.00 89.81 442 THR A N 1
ATOM 3421 C CA . THR A 1 442 ? -21.033 -17.791 45.001 1.00 89.81 442 THR A CA 1
ATOM 3422 C C . THR A 1 442 ? -21.022 -18.394 43.615 1.00 89.81 442 THR A C 1
ATOM 3424 O O . THR A 1 442 ? -21.563 -19.483 43.423 1.00 89.81 442 THR A O 1
ATOM 3427 N N . ASP A 1 443 ? -20.440 -17.680 42.665 1.00 86.81 443 ASP A N 1
ATOM 3428 C CA . ASP A 1 443 ? -20.166 -18.243 41.355 1.00 86.81 443 ASP A CA 1
ATOM 3429 C C . ASP A 1 443 ? -19.152 -19.398 41.507 1.00 86.81 443 ASP A C 1
ATOM 3431 O O . ASP A 1 443 ? -18.191 -19.311 42.276 1.00 86.81 443 ASP A O 1
ATOM 3435 N N . LEU A 1 444 ? -19.415 -20.524 40.842 1.00 80.06 444 LEU A N 1
ATOM 3436 C CA . LEU A 1 444 ? -18.535 -21.691 40.845 1.00 80.06 444 LEU A CA 1
ATOM 3437 C C . LEU A 1 444 ? -17.365 -21.570 39.862 1.00 80.06 444 LEU A C 1
ATOM 3439 O O . LEU A 1 444 ? -16.543 -22.486 39.842 1.00 80.06 444 LEU A O 1
ATOM 3443 N N . ASN A 1 445 ? -17.272 -20.450 39.143 1.00 72.69 445 ASN A N 1
ATOM 3444 C CA . ASN A 1 445 ? -16.243 -20.070 38.194 1.00 72.69 445 ASN A CA 1
ATOM 3445 C C . ASN A 1 445 ? -15.975 -21.152 37.147 1.00 72.69 445 ASN A C 1
ATOM 3447 O O . ASN A 1 445 ? -15.211 -22.098 37.372 1.00 72.69 445 ASN A O 1
ATOM 3451 N N . SER A 1 446 ? -16.593 -21.008 35.978 1.00 70.31 446 SER A N 1
ATOM 3452 C CA . SER A 1 446 ? -16.385 -21.951 34.875 1.00 70.31 446 SER A CA 1
ATOM 3453 C C . SER A 1 446 ? -15.030 -21.764 34.179 1.00 70.31 446 SER A C 1
ATOM 3455 O O . SER A 1 446 ? -14.558 -22.667 33.478 1.00 70.31 446 SER A O 1
ATOM 3457 N N . SER A 1 447 ? -14.383 -20.619 34.409 1.00 73.38 447 SER A N 1
ATOM 3458 C CA . SER A 1 447 ? -13.143 -20.216 33.758 1.00 73.38 447 SER A CA 1
ATOM 3459 C C . SER A 1 447 ? -11.908 -20.723 34.503 1.00 73.38 447 SER A C 1
ATOM 3461 O O . SER A 1 447 ? -11.802 -20.666 35.728 1.00 73.38 447 SER A O 1
ATOM 3463 N N . SER A 1 448 ? -10.915 -21.212 33.758 1.00 73.00 448 SER A N 1
ATOM 3464 C CA . SER A 1 448 ? -9.704 -21.807 34.342 1.00 73.00 448 SER A CA 1
ATOM 3465 C C . SER A 1 448 ? -8.667 -20.790 34.837 1.00 73.00 448 SER A C 1
ATOM 3467 O O . SER A 1 448 ? -7.684 -21.198 35.453 1.00 73.00 448 SER A O 1
ATOM 3469 N N . TRP A 1 449 ? -8.845 -19.499 34.542 1.00 72.62 449 TRP A N 1
ATOM 3470 C CA . TRP A 1 449 ? -7.867 -18.429 34.803 1.00 72.62 449 TRP A CA 1
ATOM 3471 C C . TRP A 1 449 ? -8.289 -17.434 35.893 1.00 72.62 449 TRP A C 1
ATOM 3473 O O . TRP A 1 449 ? -7.469 -16.639 36.344 1.00 72.62 449 TRP A O 1
ATOM 3483 N N . THR A 1 450 ? -9.533 -17.493 36.357 1.00 79.94 450 THR A N 1
ATOM 3484 C CA . THR A 1 450 ? -10.080 -16.617 37.402 1.00 79.94 450 THR A CA 1
ATOM 3485 C C . THR A 1 450 ? -10.299 -17.375 38.717 1.00 79.94 450 THR A C 1
ATOM 3487 O O . THR A 1 450 ? -10.024 -18.573 38.839 1.00 79.94 450 THR A O 1
ATOM 3490 N N . THR A 1 451 ? -10.789 -16.674 39.742 1.00 79.38 451 THR A N 1
ATOM 3491 C CA . THR A 1 451 ? -11.244 -17.270 41.005 1.00 79.38 451 THR A CA 1
ATOM 3492 C C . THR A 1 451 ? -12.748 -17.057 41.209 1.00 79.38 451 THR A C 1
ATOM 3494 O O . THR A 1 451 ? -13.275 -16.052 40.729 1.00 79.38 451 THR A O 1
ATOM 3497 N N . PRO A 1 452 ? -13.430 -17.931 41.976 1.00 81.75 452 PRO A N 1
ATOM 3498 C CA . PRO A 1 452 ? -14.821 -17.731 42.388 1.00 81.75 452 PRO A CA 1
ATOM 3499 C C . PRO A 1 452 ? -15.080 -16.344 42.981 1.00 81.75 452 PRO A C 1
ATOM 3501 O O . PRO A 1 452 ? -14.399 -15.934 43.927 1.00 81.75 452 PRO A O 1
ATOM 3504 N N . ALA A 1 453 ? -16.086 -15.648 42.456 1.00 86.44 453 ALA A N 1
ATOM 3505 C CA . ALA A 1 453 ? -16.579 -14.388 42.996 1.00 86.44 453 ALA A CA 1
ATOM 3506 C C . ALA A 1 453 ? -17.872 -14.617 43.800 1.00 86.44 453 ALA A C 1
ATOM 3508 O O . ALA A 1 453 ? -18.626 -15.563 43.564 1.00 86.44 453 ALA A O 1
ATOM 3509 N N . SER A 1 454 ? -18.139 -13.770 44.799 1.00 90.44 454 SER A N 1
ATOM 3510 C CA . SER A 1 454 ? -19.337 -13.918 45.634 1.00 90.44 454 SER A CA 1
ATOM 3511 C C . SER A 1 454 ? -19.976 -12.589 45.996 1.00 90.44 454 SER A C 1
ATOM 3513 O O . SER A 1 454 ? -19.278 -11.649 46.379 1.00 90.44 454 SER A O 1
ATOM 3515 N N . THR A 1 455 ? -21.305 -12.567 45.998 1.00 93.00 455 THR A N 1
ATOM 3516 C CA . THR A 1 455 ? -22.131 -11.436 46.428 1.00 93.00 455 THR A CA 1
ATOM 3517 C C . THR A 1 455 ? -23.039 -11.884 47.566 1.00 93.00 455 THR A C 1
ATOM 3519 O O . THR A 1 455 ? -23.532 -13.013 47.577 1.00 93.00 455 THR A O 1
ATOM 3522 N N . SER A 1 456 ? -23.295 -10.997 48.530 1.00 93.56 456 SER A N 1
ATOM 3523 C CA . SER A 1 456 ? -24.357 -11.210 49.515 1.00 93.56 456 SER A CA 1
ATOM 3524 C C . SER A 1 456 ? -25.408 -10.107 49.454 1.00 93.56 456 SER A C 1
ATOM 3526 O O . SER A 1 456 ? -25.090 -8.943 49.216 1.00 93.56 456 SER A O 1
ATOM 3528 N N . TYR A 1 457 ? -26.665 -10.486 49.660 1.00 93.31 457 TYR A N 1
ATOM 3529 C CA . TYR A 1 457 ? -27.806 -9.583 49.764 1.00 93.31 457 TYR A CA 1
ATOM 3530 C C . TYR A 1 457 ? -28.457 -9.761 51.130 1.00 93.31 457 TYR A C 1
ATOM 3532 O O . TYR A 1 457 ? -28.638 -10.891 51.588 1.00 93.31 457 TYR A O 1
ATOM 3540 N N . ARG A 1 458 ? -28.827 -8.651 51.767 1.00 92.56 458 ARG A N 1
ATOM 3541 C CA . ARG A 1 458 ? -29.550 -8.634 53.040 1.00 92.56 458 ARG A CA 1
ATOM 3542 C C . ARG A 1 458 ? -30.856 -7.873 52.856 1.00 92.56 458 ARG A C 1
ATOM 3544 O O . ARG A 1 458 ? -30.811 -6.706 52.482 1.00 92.56 458 ARG A O 1
ATOM 3551 N N . SER A 1 459 ? -31.977 -8.533 53.131 1.00 91.19 459 SER A N 1
ATOM 3552 C CA . SER A 1 459 ? -33.309 -7.929 53.056 1.00 91.19 459 SER A CA 1
ATOM 3553 C C . SER A 1 459 ? -33.583 -6.961 54.204 1.00 91.19 459 SER A C 1
ATOM 3555 O O . SER A 1 459 ? -32.917 -6.995 55.247 1.00 91.19 459 SER A O 1
ATOM 3557 N N . ASP A 1 460 ? -34.663 -6.200 54.051 1.00 87.25 460 ASP A N 1
ATOM 3558 C CA . ASP A 1 460 ? -35.342 -5.542 55.163 1.00 87.25 460 ASP A CA 1
ATOM 3559 C C . ASP A 1 460 ? -35.824 -6.543 56.232 1.00 87.25 460 ASP A C 1
ATOM 3561 O O . ASP A 1 460 ? -35.926 -7.758 56.009 1.00 87.25 460 ASP A O 1
ATOM 3565 N N . THR A 1 461 ? -36.089 -6.020 57.432 1.00 86.00 461 THR A N 1
ATOM 3566 C CA . THR A 1 461 ? -36.498 -6.815 58.593 1.00 86.00 461 THR A CA 1
ATOM 3567 C C . THR A 1 461 ? -37.937 -7.315 58.458 1.00 86.00 461 THR A C 1
ATOM 3569 O O . THR A 1 461 ? -38.884 -6.539 58.345 1.00 86.00 461 THR A O 1
ATOM 3572 N N . LEU A 1 462 ? -38.088 -8.629 58.577 1.00 85.62 462 LEU A N 1
ATOM 3573 C CA . LEU A 1 462 ? -39.334 -9.380 58.689 1.00 85.62 462 LEU A CA 1
ATOM 3574 C C . LEU A 1 462 ? -39.640 -9.617 60.174 1.00 85.62 462 LEU A C 1
ATOM 3576 O O . LEU A 1 462 ? -38.773 -10.082 60.916 1.00 85.62 462 LEU A O 1
ATOM 3580 N N . THR A 1 463 ? -40.871 -9.356 60.616 1.00 82.56 463 THR A N 1
ATOM 3581 C CA . THR A 1 463 ? -41.312 -9.680 61.981 1.00 82.56 463 THR A CA 1
ATOM 3582 C C . THR A 1 463 ? -42.296 -10.841 61.955 1.00 82.56 463 THR A C 1
ATOM 3584 O O . THR A 1 463 ? -43.368 -10.736 61.369 1.00 82.56 463 THR A O 1
ATOM 3587 N N . ILE A 1 464 ? -41.953 -11.932 62.638 1.00 80.38 464 ILE A N 1
ATOM 3588 C CA . ILE A 1 464 ? -42.821 -13.104 62.763 1.00 80.38 464 ILE A CA 1
ATOM 3589 C C . ILE A 1 464 ? -43.616 -12.996 64.065 1.00 80.38 464 ILE A C 1
ATOM 3591 O O . ILE A 1 464 ? -43.038 -12.930 65.156 1.00 80.38 464 ILE A O 1
ATOM 3595 N N . HIS A 1 465 ? -44.943 -13.024 63.947 1.00 72.75 465 HIS A N 1
ATOM 3596 C CA . HIS A 1 465 ? -45.866 -13.115 65.074 1.00 72.75 465 HIS A CA 1
ATOM 3597 C C . HIS A 1 465 ? -46.507 -14.510 65.086 1.00 72.75 465 HIS A C 1
ATOM 3599 O O . HIS A 1 465 ? -47.131 -14.887 64.096 1.00 72.75 465 HIS A O 1
ATOM 3605 N N . PRO A 1 466 ? -46.380 -15.301 66.163 1.00 60.16 466 PRO A N 1
ATOM 3606 C CA . PRO A 1 466 ? -47.056 -16.590 66.233 1.00 60.16 466 PRO A CA 1
ATOM 3607 C C . PRO A 1 466 ? -48.579 -16.397 66.238 1.00 60.16 466 PRO A C 1
ATOM 3609 O O . PRO A 1 466 ? -49.100 -15.504 66.910 1.00 60.16 466 PRO A O 1
ATOM 3612 N N . ASN A 1 467 ? -49.303 -17.262 65.524 1.00 56.84 467 ASN A N 1
ATOM 3613 C CA . ASN A 1 467 ? -50.753 -17.358 65.675 1.00 56.84 467 ASN A CA 1
ATOM 3614 C C . ASN A 1 467 ? -51.072 -17.790 67.116 1.00 56.84 467 ASN A C 1
ATOM 3616 O O . ASN A 1 467 ? -50.586 -18.825 67.578 1.00 56.84 467 ASN A O 1
ATOM 3620 N N . GLU A 1 468 ? -51.897 -17.020 67.837 1.00 53.12 468 GLU A N 1
ATOM 3621 C CA . GLU A 1 468 ? -52.466 -17.497 69.101 1.00 53.12 468 GLU A CA 1
ATOM 3622 C C . GLU A 1 468 ? -53.212 -18.812 68.821 1.00 53.12 468 GLU A C 1
ATOM 3624 O O . GLU A 1 468 ? -54.063 -18.847 67.923 1.00 53.12 468 GLU A O 1
ATOM 3629 N N . PRO A 1 469 ? -52.941 -19.905 69.559 1.00 49.38 469 PRO A N 1
ATOM 3630 C CA . PRO A 1 469 ? -53.714 -21.120 69.391 1.00 49.38 469 PRO A CA 1
ATOM 3631 C C . PRO A 1 469 ? -55.169 -20.794 69.725 1.00 49.38 469 PRO A C 1
ATOM 3633 O O . PRO A 1 469 ? -55.492 -20.435 70.860 1.00 49.38 469 PRO A O 1
ATOM 3636 N N . VAL A 1 470 ? -56.055 -20.916 68.732 1.00 44.25 470 VAL A N 1
ATOM 3637 C CA . VAL A 1 470 ? -57.496 -20.780 68.940 1.00 44.25 470 VAL A CA 1
ATOM 3638 C C . VAL A 1 470 ? -57.880 -21.788 70.012 1.00 44.25 470 VAL A C 1
ATOM 3640 O O . VAL A 1 470 ? -57.845 -23.000 69.791 1.00 44.25 470 VAL A O 1
ATOM 3643 N N . LEU A 1 471 ? -58.223 -21.285 71.198 1.00 42.28 471 LEU A N 1
ATOM 3644 C CA . LEU A 1 471 ? -58.720 -22.098 72.292 1.00 42.28 471 LEU A CA 1
ATOM 3645 C C . LEU A 1 471 ? -60.031 -22.726 71.807 1.00 42.28 471 LEU A C 1
ATOM 3647 O O . LEU A 1 471 ? -61.085 -22.086 71.818 1.00 42.28 471 LEU A O 1
ATOM 3651 N N . ALA A 1 472 ? -59.959 -23.961 71.311 1.00 40.19 472 ALA A N 1
ATOM 3652 C CA . ALA A 1 472 ? -61.123 -24.711 70.885 1.00 40.19 472 ALA A CA 1
ATOM 3653 C C . ALA A 1 472 ? -62.022 -24.894 72.109 1.00 40.19 472 ALA A C 1
ATOM 3655 O O . ALA A 1 472 ? -61.796 -25.743 72.973 1.00 40.19 472 ALA A O 1
ATOM 3656 N N . THR A 1 473 ? -63.041 -24.045 72.211 1.00 35.94 473 THR A N 1
ATOM 3657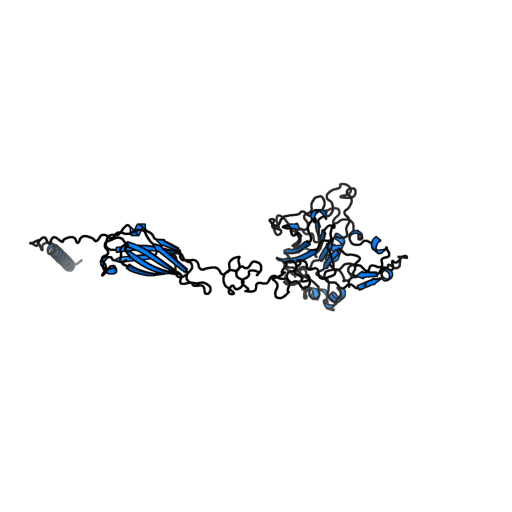 C CA . THR A 1 473 ? -64.103 -24.200 73.192 1.00 35.94 473 THR A CA 1
ATOM 3658 C C . THR A 1 473 ? -64.865 -25.464 72.821 1.00 35.94 473 THR A C 1
ATOM 3660 O O . THR A 1 473 ? -65.693 -25.482 71.913 1.00 35.94 473 THR A O 1
ATOM 3663 N N . TYR A 1 474 ? -64.556 -26.553 73.523 1.00 35.66 474 TYR A N 1
ATOM 3664 C CA . TYR A 1 474 ? -65.313 -27.796 73.466 1.00 35.66 474 TYR A CA 1
ATOM 3665 C C . TYR A 1 474 ? -66.710 -27.524 74.045 1.00 35.66 474 TYR A C 1
ATOM 3667 O O . TYR A 1 474 ? -66.972 -27.678 75.238 1.00 35.66 474 TYR A O 1
ATOM 3675 N N . ARG A 1 475 ? -67.623 -27.032 73.203 1.00 34.41 475 ARG A N 1
ATOM 3676 C CA . ARG A 1 475 ? -69.052 -27.008 73.503 1.00 34.41 475 ARG A CA 1
ATOM 3677 C C . ARG A 1 475 ? -69.581 -28.420 73.300 1.00 34.41 475 ARG A C 1
ATOM 3679 O O . ARG A 1 475 ? -69.746 -28.869 72.169 1.00 34.41 475 ARG A O 1
ATOM 3686 N N . ASN A 1 476 ? -69.862 -29.091 74.416 1.00 41.88 476 ASN A N 1
ATOM 3687 C CA . ASN A 1 476 ? -70.714 -30.273 74.459 1.00 41.88 476 ASN A CA 1
ATOM 3688 C C . ASN A 1 476 ? -71.990 -30.006 73.653 1.00 41.88 476 ASN A C 1
ATOM 3690 O O . ASN A 1 476 ? -72.796 -29.153 74.029 1.00 41.88 476 ASN A O 1
ATOM 3694 N N . SER A 1 477 ? -72.170 -30.748 72.565 1.00 34.78 477 SER A N 1
ATOM 3695 C CA . SER A 1 477 ? -73.483 -30.948 71.967 1.00 34.78 477 SER A CA 1
ATOM 3696 C C . SER A 1 477 ? -73.883 -32.395 72.207 1.00 34.78 477 SER A C 1
ATOM 3698 O O . SER A 1 477 ? -73.479 -33.317 71.504 1.00 34.78 477 SER A O 1
ATOM 3700 N N . ASP A 1 478 ? -74.669 -32.578 73.263 1.00 42.28 478 ASP A N 1
ATOM 3701 C CA . ASP A 1 478 ? -75.606 -33.684 73.324 1.00 42.28 478 ASP A CA 1
ATOM 3702 C C . ASP A 1 478 ? -76.633 -33.537 72.190 1.00 42.28 478 ASP A C 1
ATOM 3704 O O . ASP A 1 478 ? -77.086 -32.436 71.871 1.00 42.28 478 ASP A O 1
ATOM 3708 N N . SER A 1 479 ? -77.056 -34.695 71.681 1.00 38.69 479 SER A N 1
ATOM 3709 C CA . SER A 1 479 ? -78.201 -34.987 70.803 1.00 38.69 479 SER A CA 1
ATOM 3710 C C . SER A 1 479 ? -77.995 -34.978 69.273 1.00 38.69 479 SER A C 1
ATOM 3712 O O . SER A 1 479 ? -77.887 -33.958 68.600 1.00 38.69 479 SER A O 1
ATOM 3714 N N . LEU A 1 480 ? -78.035 -36.206 68.736 1.00 42.84 480 LEU A N 1
ATOM 3715 C CA . LEU A 1 480 ? -78.289 -36.597 67.345 1.00 42.84 480 LEU A CA 1
ATOM 3716 C C . LEU A 1 480 ? -79.500 -35.877 66.709 1.00 42.84 480 LEU A C 1
ATOM 3718 O O . LEU A 1 480 ? -80.488 -35.603 67.392 1.00 42.84 480 LEU A O 1
ATOM 3722 N N . PRO A 1 481 ? -79.528 -35.804 65.361 1.00 41.97 481 PRO A N 1
ATOM 3723 C CA . PRO A 1 481 ? -80.461 -36.695 64.667 1.00 41.97 481 PRO A CA 1
ATOM 3724 C C . PRO A 1 481 ? -79.827 -37.419 63.466 1.00 41.97 481 PRO A C 1
ATOM 3726 O O . PRO A 1 481 ? -79.478 -36.826 62.447 1.00 41.97 481 PRO A O 1
ATOM 3729 N N . ALA A 1 482 ? -79.795 -38.750 63.548 1.00 41.94 482 ALA A N 1
ATOM 3730 C CA . ALA A 1 482 ? -79.578 -39.674 62.434 1.00 41.94 482 ALA A CA 1
ATOM 3731 C C . ALA A 1 482 ? -80.798 -39.716 61.484 1.00 41.94 482 ALA A C 1
ATOM 3733 O O . ALA A 1 482 ? -81.383 -40.772 61.257 1.00 41.94 482 ALA A O 1
ATOM 3734 N N . ILE A 1 483 ? -81.219 -38.564 60.950 1.00 46.47 483 ILE A N 1
ATOM 3735 C CA . ILE A 1 483 ? -82.407 -38.459 60.076 1.00 46.47 483 ILE A CA 1
ATOM 3736 C C . ILE A 1 483 ? -82.054 -38.049 58.633 1.00 46.47 483 ILE A C 1
ATOM 3738 O O . ILE A 1 483 ? -82.872 -38.217 57.735 1.00 46.47 483 ILE A O 1
ATOM 3742 N N . ALA A 1 484 ? -80.815 -37.648 58.337 1.00 45.22 484 ALA A N 1
ATOM 3743 C CA . ALA A 1 484 ? -80.434 -37.267 56.969 1.00 45.22 484 ALA A CA 1
ATOM 3744 C C . ALA A 1 484 ? -79.903 -38.419 56.084 1.00 45.22 484 ALA A C 1
ATOM 3746 O O . ALA A 1 484 ? -79.735 -38.227 54.884 1.00 45.22 484 ALA A O 1
ATOM 3747 N N . ILE A 1 485 ? -79.659 -39.618 56.633 1.00 45.34 485 ILE A N 1
ATOM 3748 C CA . ILE A 1 485 ? -79.066 -40.745 55.875 1.00 45.34 485 ILE A CA 1
ATOM 3749 C C . ILE A 1 485 ? -80.098 -41.850 55.553 1.00 45.34 485 ILE A C 1
ATOM 3751 O O . ILE A 1 485 ? -79.894 -42.642 54.638 1.00 45.34 485 ILE A O 1
ATOM 3755 N N . LEU A 1 486 ? -81.268 -41.871 56.211 1.00 43.34 486 LEU A N 1
ATOM 3756 C CA . LEU A 1 486 ? -82.338 -42.838 55.897 1.00 43.34 486 LEU A CA 1
ATOM 3757 C C . LEU A 1 486 ? -83.289 -42.397 54.766 1.00 43.34 486 LEU A C 1
ATOM 3759 O O . LEU A 1 486 ? -84.006 -43.231 54.206 1.00 43.34 486 LEU A O 1
ATOM 3763 N N . THR A 1 487 ? -83.307 -41.116 54.393 1.00 47.62 487 THR A N 1
ATOM 3764 C CA . THR A 1 487 ? -84.223 -40.588 53.363 1.00 47.62 487 THR A CA 1
ATOM 3765 C C . THR A 1 487 ? -83.680 -40.722 51.937 1.00 47.62 487 THR A C 1
ATOM 3767 O O . THR A 1 487 ? -84.465 -40.775 50.995 1.00 47.62 487 THR A O 1
ATOM 3770 N N . SER A 1 488 ? -82.365 -40.867 51.751 1.00 51.22 488 SER A N 1
ATOM 3771 C CA . SER A 1 488 ? -81.755 -41.086 50.430 1.00 51.22 488 SER A CA 1
ATOM 3772 C C . SER A 1 488 ? -81.774 -42.558 49.996 1.00 51.22 488 SER A C 1
ATOM 3774 O O . SER A 1 488 ? -81.954 -42.855 48.816 1.00 51.22 488 SER A O 1
ATOM 3776 N N . ILE A 1 489 ? -81.680 -43.497 50.944 1.00 52.03 489 ILE A N 1
ATOM 3777 C CA . ILE A 1 489 ? -81.669 -44.942 50.654 1.00 52.03 489 ILE A CA 1
ATOM 3778 C C . ILE A 1 489 ? -83.087 -45.470 50.370 1.00 52.03 489 ILE A C 1
ATOM 3780 O O . ILE A 1 489 ? -83.274 -46.336 49.516 1.00 52.03 489 ILE A O 1
ATOM 3784 N N . THR A 1 490 ? -84.117 -44.907 51.009 1.00 53.38 490 THR A N 1
ATOM 3785 C CA . THR A 1 490 ? -85.516 -45.327 50.802 1.00 53.38 490 THR A CA 1
ATOM 3786 C C . THR A 1 490 ? -86.082 -44.896 49.444 1.00 53.38 490 THR A C 1
ATOM 3788 O O . THR A 1 490 ? -86.843 -45.651 48.841 1.00 53.38 490 THR A O 1
ATOM 3791 N N . VAL A 1 491 ? -85.657 -43.749 48.900 1.00 56.44 491 VAL A N 1
ATOM 3792 C CA . VAL A 1 491 ? -86.083 -43.271 47.569 1.00 56.44 491 VAL A CA 1
ATOM 3793 C C . VAL A 1 491 ? -85.428 -44.071 46.433 1.00 56.44 491 VAL A C 1
ATOM 3795 O O . VAL A 1 491 ? -86.093 -44.390 45.446 1.00 56.44 491 VAL A O 1
ATOM 3798 N N . ALA A 1 492 ? -84.163 -44.478 46.586 1.00 57.44 492 ALA A N 1
ATOM 3799 C CA . ALA A 1 492 ? -83.462 -45.285 45.584 1.00 57.44 492 ALA A CA 1
ATOM 3800 C C . ALA A 1 492 ? -84.034 -46.712 45.465 1.00 57.44 492 ALA A C 1
ATOM 3802 O O . ALA A 1 492 ? -84.189 -47.231 44.359 1.00 57.44 492 ALA A O 1
ATOM 3803 N N . VAL A 1 493 ? -84.423 -47.326 46.590 1.00 60.25 493 VAL A N 1
ATOM 3804 C CA . VAL A 1 493 ? -85.047 -48.660 46.592 1.00 60.25 493 VAL A CA 1
ATOM 3805 C C . VAL A 1 493 ? -86.457 -48.615 45.987 1.00 60.25 493 VAL A C 1
ATOM 3807 O O . VAL A 1 493 ? -86.817 -49.505 45.216 1.00 60.25 493 VAL A O 1
ATOM 3810 N N . LEU A 1 494 ? -87.241 -47.559 46.244 1.00 58.50 494 LEU A N 1
ATOM 3811 C CA . LEU A 1 494 ? -88.591 -47.423 45.677 1.00 58.50 494 LEU A CA 1
ATOM 3812 C C . LEU A 1 494 ? -88.573 -47.212 44.151 1.00 58.50 494 LEU A C 1
ATOM 3814 O O . LEU A 1 494 ? -89.397 -47.791 43.444 1.00 58.50 494 LEU A O 1
ATOM 3818 N N . LEU A 1 495 ? -87.609 -46.446 43.628 1.00 59.06 495 LEU A N 1
ATOM 3819 C CA . LEU A 1 495 ? -87.423 -46.266 42.182 1.00 59.06 495 LEU A CA 1
ATOM 3820 C C . LEU A 1 495 ? -86.932 -47.551 41.494 1.00 59.06 495 LEU A C 1
ATOM 3822 O O . LEU A 1 495 ? -87.389 -47.863 40.392 1.00 59.06 495 LEU A O 1
ATOM 3826 N N . GLY A 1 496 ? -86.080 -48.336 42.163 1.00 65.62 496 GLY A N 1
ATOM 3827 C CA . GLY A 1 496 ? -85.636 -49.646 41.679 1.00 65.62 496 GLY A CA 1
ATOM 3828 C C . GLY A 1 496 ? -86.788 -50.642 41.513 1.00 65.62 496 GLY A C 1
ATOM 3829 O O . GLY A 1 496 ? -86.919 -51.260 40.456 1.00 65.62 496 GLY A O 1
ATOM 3830 N N . PHE A 1 497 ? -87.686 -50.740 42.500 1.00 65.06 497 PHE A N 1
ATOM 3831 C CA . PHE A 1 497 ? -88.850 -51.633 42.417 1.00 65.06 497 PHE A CA 1
ATOM 3832 C C . PHE A 1 497 ? -89.872 -51.202 41.353 1.00 65.06 497 PHE A C 1
ATOM 3834 O O . PHE A 1 497 ? -90.455 -52.060 40.688 1.00 65.06 497 PHE A O 1
ATOM 3841 N N . ILE A 1 498 ? -90.067 -49.896 41.130 1.00 66.75 498 ILE A N 1
ATOM 3842 C CA . ILE A 1 498 ? -90.964 -49.396 40.073 1.00 66.75 498 ILE A CA 1
ATOM 3843 C C . ILE A 1 498 ? -90.392 -49.700 38.680 1.00 66.75 498 ILE A C 1
ATOM 3845 O O . ILE A 1 498 ? -91.131 -50.159 37.808 1.00 66.75 498 ILE A O 1
ATOM 3849 N N . ALA A 1 499 ? -89.084 -49.522 38.468 1.00 63.22 499 ALA A N 1
ATOM 3850 C CA . ALA A 1 499 ? -88.436 -49.857 37.198 1.00 63.22 499 ALA A CA 1
ATOM 3851 C C . ALA A 1 499 ? -88.505 -51.366 36.891 1.00 63.22 499 ALA A C 1
ATOM 3853 O O . ALA A 1 499 ? -88.795 -51.758 35.759 1.00 63.22 499 ALA A O 1
ATOM 3854 N N . GLN A 1 500 ? -88.331 -52.214 37.910 1.00 65.75 500 GLN A N 1
ATOM 3855 C CA . GLN A 1 500 ? -88.420 -53.670 37.773 1.00 65.75 500 GLN A CA 1
ATOM 3856 C C . GLN A 1 500 ? -89.863 -54.146 37.516 1.00 65.75 500 GLN A C 1
ATOM 3858 O O . GLN A 1 500 ? -90.080 -55.056 36.717 1.00 65.75 500 GLN A O 1
ATOM 3863 N N . TYR A 1 501 ? -90.866 -53.488 38.112 1.00 69.12 501 TYR A N 1
ATOM 3864 C CA . TYR A 1 501 ? -92.284 -53.770 37.859 1.00 69.12 501 TYR A CA 1
ATOM 3865 C C . TYR A 1 501 ? -92.738 -53.329 36.455 1.00 69.12 501 TYR A C 1
ATOM 3867 O O . TYR A 1 501 ? -93.501 -54.040 35.802 1.00 69.12 501 TYR A O 1
ATOM 3875 N N . VAL A 1 502 ? -92.241 -52.194 35.946 1.00 66.44 502 VAL A N 1
ATOM 3876 C CA . VAL A 1 502 ? -92.528 -51.727 34.574 1.00 66.44 502 VAL A CA 1
ATOM 3877 C C . VAL A 1 502 ? -91.859 -52.621 33.523 1.00 66.44 502 VAL A C 1
ATOM 3879 O O . VAL A 1 502 ? -92.485 -52.922 32.505 1.00 66.44 502 VAL A O 1
ATOM 3882 N N . ALA A 1 503 ? -90.637 -53.102 33.776 1.00 63.41 503 ALA A N 1
ATOM 3883 C CA . ALA A 1 503 ? -89.968 -54.076 32.912 1.00 63.41 503 ALA A CA 1
ATOM 3884 C C . ALA A 1 503 ? -90.712 -55.427 32.889 1.00 63.41 503 ALA A C 1
ATOM 3886 O O . ALA A 1 503 ? -90.998 -55.948 31.814 1.00 63.41 503 ALA A O 1
ATOM 3887 N N . TYR A 1 504 ? -91.142 -55.927 34.055 1.00 67.00 504 TYR A N 1
ATOM 3888 C CA . TYR A 1 504 ? -91.920 -57.169 34.165 1.00 67.00 504 TYR A CA 1
ATOM 3889 C C . TYR A 1 504 ? -93.293 -57.091 33.470 1.00 67.00 504 TYR A C 1
ATOM 3891 O O . TYR A 1 504 ? -93.787 -58.091 32.950 1.00 67.00 504 TYR A O 1
ATOM 3899 N N . ARG A 1 505 ? -93.926 -55.908 33.425 1.00 61.75 505 ARG A N 1
ATOM 3900 C CA . ARG A 1 505 ? -95.219 -55.724 32.744 1.00 61.75 505 ARG A CA 1
ATOM 3901 C C . ARG A 1 505 ? -95.088 -55.637 31.219 1.00 61.75 505 ARG A C 1
ATOM 3903 O O . ARG A 1 505 ? -95.964 -56.141 30.526 1.00 61.75 505 ARG A O 1
ATOM 3910 N N . LYS A 1 506 ? -93.988 -55.071 30.703 1.00 59.50 506 LYS A N 1
ATOM 3911 C CA . LYS A 1 506 ? -93.694 -55.033 29.256 1.00 59.50 506 LYS A CA 1
ATOM 3912 C C . LYS A 1 506 ? -93.358 -56.405 28.665 1.00 59.50 506 LYS A C 1
ATOM 3914 O O . LYS A 1 506 ? -93.579 -56.617 27.484 1.00 59.50 506 LYS A O 1
ATOM 3919 N N . GLU A 1 507 ? -92.880 -57.345 29.475 1.00 57.97 507 GLU A N 1
ATOM 3920 C CA . GLU A 1 507 ? -92.549 -58.706 29.024 1.00 57.97 507 GLU A CA 1
ATOM 3921 C C . GLU A 1 507 ? -93.767 -59.657 29.018 1.00 57.97 507 GLU A C 1
ATOM 3923 O O . GLU A 1 507 ? -93.706 -60.753 28.465 1.00 57.97 507 GLU A O 1
ATOM 3928 N N . LYS A 1 508 ? -94.898 -59.244 29.615 1.00 57.44 508 LYS A N 1
ATOM 3929 C CA . LYS A 1 508 ? -96.115 -60.067 29.768 1.00 57.44 508 LYS A CA 1
ATOM 3930 C C . LYS A 1 508 ? -97.311 -59.609 28.923 1.00 57.44 508 LYS A C 1
ATOM 3932 O O . LYS A 1 508 ? -98.279 -60.354 28.798 1.00 57.44 508 LYS A O 1
ATOM 3937 N N . GLU A 1 509 ? -97.233 -58.427 28.318 1.00 55.88 509 GLU A N 1
ATOM 3938 C CA . GLU A 1 509 ? -98.173 -57.925 27.311 1.00 55.88 509 GLU A CA 1
ATOM 3939 C C . GLU A 1 509 ? -97.385 -57.707 26.014 1.00 55.88 509 GLU A C 1
ATOM 3941 O O . GLU A 1 509 ? -96.791 -56.655 25.804 1.00 55.88 509 GLU A O 1
ATOM 3946 N N . GLY A 1 510 ? -97.302 -58.755 25.190 1.00 55.56 510 GLY A N 1
ATOM 3947 C CA . GLY A 1 510 ? -96.503 -58.755 23.970 1.00 55.56 510 GLY A CA 1
ATOM 3948 C C . GLY A 1 510 ? -96.944 -57.698 22.960 1.00 55.56 510 GLY A C 1
ATOM 3949 O O . GLY A 1 510 ? -98.062 -57.767 22.445 1.00 55.56 510 GLY A O 1
ATOM 3950 N N . ILE A 1 511 ? -96.016 -56.789 22.655 1.00 47.62 511 ILE A N 1
ATOM 3951 C CA . ILE A 1 511 ? -95.808 -56.152 21.349 1.00 47.62 511 ILE A CA 1
ATOM 3952 C C . ILE A 1 511 ? -94.303 -56.114 21.105 1.00 47.62 511 ILE A C 1
ATOM 3954 O O . ILE A 1 511 ? -93.586 -55.617 22.005 1.00 47.62 511 ILE A O 1
#